Protein AF-A0A438DDT1-F1 (afdb_monomer)

Organism: Vitis vinifera (NCBI:txid29760)

Sequence (442 aa):
MSLLDIARGEVDIISQRLKHLSEEFLEGLKNELRVILEGADGSQHGDEFLILQKLIQKRGDLTANTLTGAHRVQLEILVAINTGMQAFLHPSMSLSQTSLIEVFLFKRCRNIECQSQLPADDCTCKVCANTDGFCNLCMCVSCNKFDFEGNTCRWIGCDLCSHWTHTDCAIRDGQIGMGADVKTGAGTTEILFRCGACNRTSELLGWVKDIFQICAPSWDRQALMKELEFVTKIFRGSLDSRGRRLSWICEDLIEKMKCGMSESVACRIIMFFFQELEIESSRRKFEEIGRMIAPQEACSRISEVLQEAIAKMEKVEEERARMLKKARLDLEVCDRELENKAREMMELKMERKKKKEETEELESIARLKQAEADTWELKAIEARREAERLQSIALPKSHKAKKEHCSGIVISIPMNLPLCWPMKLTSATAAWLPWDYFTWEA

pLDDT: mean 84.46, std 18.76, range [28.3, 98.06]

Mean predicted aligned error: 17.24 Å

Foldseek 3Di:
DALVCLLQDQQQVVQVVVVPDDPVVLLVRLVVVVVLLVCCVDDPSVVVLVVSQVSNVPDPVLALVRLVSHHQSSLLSLLCSNVSDSQSSDPPQDDDSSLSSCSSQQQFAPPSVRRAGFAHPPDPFPQRVVPRNQYQQAAASQPSDGDPDPLALQWDADPPRRGIHGLVSQVVVVQWDWDADPPPPPRQIATWGQDPGPRDTDGVVVVLLVSLVPRLVPDALVRLLVRLVSLLVSLVRPPGPLSVVSNVLSVVLNVVVVVPDGSVVSSVVSNVSVVVVVVVVVVVVVVVVDDDDPPVVVVVVVVVVVVVVVVVVVVVVVVVVVVVVVVVVVVVVVVVVVVVVVVVVVVVVVVVVVVVVVVVVVVVVVVVVVVVVVVVVVVVVVVVVVVVVVCVVVVVVVVVVVVVVVVDDDDDDDDDDDDDDDDDDDDDDDDDDDDDDDDDDD

Solvent-accessible surface area (backbone atoms only — not comparable to full-atom values): 25537 Å² total; per-residue (Å²): 140,52,73,67,51,61,45,69,45,57,48,57,63,47,21,60,56,55,73,76,54,54,70,70,58,55,51,48,54,42,50,54,50,40,54,30,60,71,31,43,92,44,92,77,29,23,64,55,46,52,50,48,32,55,45,44,75,68,46,85,73,77,39,74,75,51,54,69,59,35,33,72,68,57,49,30,51,52,33,21,48,71,71,70,40,61,69,56,62,41,90,85,56,79,76,50,72,67,55,48,48,31,32,61,69,32,39,19,30,74,50,85,88,68,56,41,52,45,42,42,92,75,44,81,47,70,59,43,69,70,36,87,44,42,33,55,87,61,22,17,76,83,74,68,48,63,78,89,72,71,84,51,63,58,46,46,68,31,87,84,76,62,41,32,29,38,37,71,52,34,54,74,70,62,26,53,44,80,40,70,46,83,88,70,77,51,88,52,50,40,54,26,38,44,35,90,80,80,68,48,72,31,67,44,66,64,50,53,49,53,51,46,74,73,32,50,89,76,47,52,62,67,54,46,45,52,39,33,51,40,47,26,62,74,24,69,81,41,89,30,74,63,42,39,51,50,24,50,51,30,53,52,45,45,53,43,35,76,74,68,50,54,55,73,57,49,52,49,54,56,52,48,51,56,52,51,52,52,53,53,56,51,49,54,58,51,61,76,57,73,62,94,67,54,72,71,56,48,51,50,50,52,50,50,54,51,51,51,50,49,55,50,50,50,50,52,51,52,50,49,51,52,49,52,53,49,54,50,52,53,48,57,48,52,54,52,52,52,54,50,52,54,50,53,53,51,51,54,51,52,51,53,51,51,54,48,53,54,47,54,50,51,54,49,52,51,52,52,52,49,54,51,50,55,51,51,52,52,50,52,54,52,51,52,54,50,52,52,51,51,46,66,57,46,54,59,53,51,53,52,52,49,54,65,53,71,74,69,84,89,86,83,88,87,90,84,87,85,88,82,89,81,90,83,90,78,84,89,79,89,85,84,88,81,93,86,88,80,86,87,80,134

InterPro domains:
  IPR001965 Zinc finger, PHD-type [SM00249] (139-199)
  IPR004082 Protein OBERON [PR01544] (17-39)
  IPR004082 Protein OBERON [PR01544] (59-74)
  IPR004082 Protein OBERON [PR01544] (74-89)
  IPR004082 Protein OBERON [PR01544] (100-121)
  IPR004082 Protein OBERON [PR01544] (146-166)
  IPR004082 Protein OBERON [PR01544] (219-238)
  IPR004082 Protein OBERON [PR01544] (360-380)
  IPR004082 Protein OBERON [PTHR21736] (3-409)
  IPR032535 Oberon, coiled-coil region [PF16312] (325-407)
  IPR032881 Oberon-like, PHD finger domain [PF07227] (109-232)
  IPR047578 OBERON1-like, PHD finger [cd15612] (139-198)

Radius of gyration: 42.58 Å; Cα contacts (8 Å, |Δi|>4): 383; chains: 1; bounding box: 102×56×148 Å

Secondary structure (DSSP, 8-state):
--HHHHHHS-HHHHHHHHTTS-HHHHHHHHHHHHHHHHGGGSTTTHHHHHHHHHHHHT-TT--HHHHHTS-HHHHHHHHHHHHT-GGGGSTT----HHHHHHHHTTSB-S-TTT--BSSGGG--SHHHHHSTT--TTTSBTTT----S--SSTTEEEPTTT--EEEHHHHHHTT-EEEEE-TTT-S--EEEEEE-TTT--EEEHHHHHHHHHHHHGGG--HHHHHHHHHHHHHHHTT--SHHHHHHHHHHHHHHHHHHTT--HHHHHHHHHHHHHHHHHHHHHHHHHHT-S---HHHHHHHHHHHHHHHHHHHHHHHHHHHHHHHHHHHHHHHHHHHHHHHHHHHHHHHHHHHHHHHHHHHHHHHHHHHHHHHHHHHHHHHHHHHHHHHHHHHHHHHHHHHHHHHTTS----------------------------------

Structure (mmCIF, N/CA/C/O backbone):
data_AF-A0A438DDT1-F1
#
_entry.id   AF-A0A438DDT1-F1
#
loop_
_atom_site.group_PDB
_atom_site.id
_atom_site.type_symbol
_atom_site.label_atom_id
_atom_site.label_alt_id
_atom_site.label_comp_id
_atom_site.label_asym_id
_atom_site.label_entity_id
_atom_site.label_seq_id
_atom_site.pdbx_PDB_ins_code
_atom_site.Cartn_x
_atom_site.Cartn_y
_atom_site.Cartn_z
_atom_site.occupancy
_atom_site.B_iso_or_equiv
_atom_site.auth_seq_id
_atom_site.auth_comp_id
_atom_site.auth_asym_id
_atom_site.auth_atom_id
_atom_site.pdbx_PDB_model_num
ATOM 1 N N . MET A 1 1 ? -7.609 -12.889 30.215 1.00 91.56 1 MET A N 1
ATOM 2 C CA . MET A 1 1 ? -7.991 -12.401 28.877 1.00 91.56 1 MET A CA 1
ATOM 3 C C . MET A 1 1 ? -6.771 -12.561 27.994 1.00 91.56 1 MET A C 1
ATOM 5 O O . MET A 1 1 ? -5.720 -12.100 28.408 1.00 91.56 1 MET A O 1
ATOM 9 N N . SER A 1 2 ? -6.895 -13.245 26.864 1.00 95.62 2 SER A N 1
ATOM 10 C CA . SER A 1 2 ? -5.812 -13.567 25.922 1.00 95.62 2 SER A CA 1
ATOM 11 C C . SER A 1 2 ? -6.190 -13.183 24.486 1.00 95.62 2 SER A C 1
ATOM 13 O O . SER A 1 2 ? -7.360 -12.912 24.201 1.00 95.62 2 SER A O 1
ATOM 15 N N . LEU A 1 3 ? -5.230 -13.218 23.556 1.00 96.62 3 LEU A N 1
ATOM 16 C CA . LEU A 1 3 ? -5.499 -13.014 22.124 1.00 96.62 3 LEU A CA 1
ATOM 17 C C . LEU A 1 3 ? -6.471 -14.059 21.549 1.00 96.62 3 LEU A C 1
ATOM 19 O O . LEU A 1 3 ? -7.328 -13.726 20.729 1.00 96.62 3 LEU A O 1
ATOM 23 N N . LEU A 1 4 ? -6.403 -15.306 22.029 1.00 96.31 4 LEU A N 1
ATOM 24 C CA . LEU A 1 4 ? -7.343 -16.369 21.658 1.00 96.31 4 LEU A CA 1
ATOM 25 C C . LEU A 1 4 ? -8.771 -16.076 22.134 1.00 96.31 4 LEU A C 1
ATOM 27 O O . LEU A 1 4 ? -9.718 -16.346 21.391 1.00 96.31 4 LEU A O 1
ATOM 31 N N . ASP A 1 5 ? -8.931 -15.510 23.335 1.00 96.44 5 ASP A N 1
ATOM 32 C CA . ASP A 1 5 ? -10.245 -15.085 23.834 1.00 96.44 5 ASP A CA 1
ATOM 33 C C . ASP A 1 5 ? -10.838 -14.001 22.925 1.00 96.44 5 ASP A C 1
ATOM 35 O O . ASP A 1 5 ? -12.013 -14.074 22.571 1.00 96.44 5 ASP A O 1
ATOM 39 N N . ILE A 1 6 ? -10.019 -13.031 22.500 1.00 96.94 6 ILE A N 1
ATOM 40 C CA . ILE A 1 6 ? -10.443 -11.942 21.609 1.00 96.94 6 ILE A CA 1
ATOM 41 C C . ILE A 1 6 ? -10.832 -12.469 20.223 1.00 96.94 6 ILE A C 1
ATOM 43 O O . ILE A 1 6 ? -11.870 -12.077 19.692 1.00 96.94 6 ILE A O 1
ATOM 47 N N . ALA A 1 7 ? -10.034 -13.370 19.645 1.00 96.62 7 ALA A N 1
ATOM 48 C CA . ALA A 1 7 ? -10.301 -13.927 18.320 1.00 96.62 7 ALA A CA 1
ATOM 49 C C . ALA A 1 7 ? -11.577 -14.794 18.290 1.00 96.62 7 ALA A C 1
ATOM 51 O O . ALA A 1 7 ? -12.328 -14.769 17.312 1.00 96.62 7 ALA A O 1
ATOM 52 N N . ARG A 1 8 ? -11.841 -15.562 19.359 1.00 95.81 8 ARG A N 1
ATOM 53 C CA . ARG A 1 8 ? -12.968 -16.513 19.426 1.00 95.81 8 ARG A CA 1
ATOM 54 C C . ARG A 1 8 ? -14.255 -15.928 19.994 1.00 95.81 8 ARG A C 1
ATOM 56 O O . ARG A 1 8 ? -15.326 -16.372 19.598 1.00 95.81 8 ARG A O 1
ATOM 63 N N . GLY A 1 9 ? -14.156 -15.010 20.949 1.00 94.56 9 GLY A N 1
ATOM 64 C CA . GLY A 1 9 ? -15.298 -14.549 21.732 1.00 94.56 9 GLY A CA 1
ATOM 65 C C . GLY A 1 9 ? -16.229 -13.603 20.976 1.00 94.56 9 GLY A C 1
ATOM 66 O O . GLY A 1 9 ? -15.802 -12.848 20.098 1.00 94.56 9 GLY A O 1
ATOM 67 N N . GLU A 1 10 ? -17.504 -13.618 21.358 1.00 95.50 10 GLU A N 1
ATOM 68 C CA . GLU A 1 10 ? -18.517 -12.683 20.861 1.00 95.50 10 GLU A CA 1
ATOM 69 C C . GLU A 1 10 ? -18.126 -11.232 21.173 1.00 95.50 10 GLU A C 1
ATOM 71 O O . GLU A 1 10 ? -17.500 -10.938 22.201 1.00 95.50 10 GLU A O 1
ATOM 76 N N . VAL A 1 11 ? -18.441 -10.324 20.244 1.00 96.88 11 VAL A N 1
ATOM 77 C CA . VAL A 1 11 ? -17.893 -8.961 20.253 1.00 96.88 11 VAL A CA 1
ATOM 78 C C . VAL A 1 11 ? -18.259 -8.218 21.533 1.00 96.88 11 VAL A C 1
ATOM 80 O O . VAL A 1 11 ? -17.391 -7.649 22.185 1.00 96.88 11 VAL A O 1
ATOM 83 N N . ASP A 1 12 ? -19.527 -8.264 21.903 1.00 96.00 12 ASP A N 1
ATOM 84 C CA . ASP A 1 12 ? -20.134 -7.655 23.078 1.00 96.00 12 ASP A CA 1
ATOM 85 C C . ASP A 1 12 ? -19.594 -8.234 24.393 1.00 96.00 12 ASP A C 1
ATOM 87 O O . ASP A 1 12 ? -19.216 -7.466 25.281 1.00 96.00 12 ASP A O 1
ATOM 91 N N . ILE A 1 13 ? -19.455 -9.560 24.508 1.00 96.06 13 ILE A N 1
ATOM 92 C CA . ILE A 1 13 ? -18.901 -10.201 25.715 1.00 96.06 13 ILE A CA 1
ATOM 93 C C . ILE A 1 13 ? -17.448 -9.768 25.938 1.00 96.06 13 ILE A C 1
ATOM 95 O O . ILE A 1 13 ? -17.064 -9.383 27.048 1.00 96.06 13 ILE A O 1
ATOM 99 N N . ILE A 1 14 ? -16.625 -9.823 24.889 1.00 97.62 14 ILE A N 1
ATOM 100 C CA . ILE A 1 14 ? -15.220 -9.413 24.967 1.00 97.62 14 ILE A CA 1
ATOM 101 C C . ILE A 1 14 ? -15.115 -7.906 25.214 1.00 97.62 14 ILE A C 1
ATOM 103 O O . ILE A 1 14 ? -14.354 -7.497 26.089 1.00 97.62 14 ILE A O 1
ATOM 107 N N . SER A 1 15 ? -15.925 -7.092 24.535 1.00 96.81 15 SER A N 1
ATOM 108 C CA . SER A 1 15 ? -15.997 -5.642 24.733 1.00 96.81 15 SER A CA 1
ATOM 109 C C . SER A 1 15 ? -16.276 -5.289 26.197 1.00 96.81 15 SER A C 1
ATOM 111 O O . SER A 1 15 ? -15.551 -4.490 26.788 1.00 96.81 15 SER A O 1
ATOM 113 N N . GLN A 1 16 ? -17.252 -5.950 26.833 1.00 96.56 16 GLN A N 1
ATOM 114 C CA . GLN A 1 16 ? -17.555 -5.740 28.252 1.00 96.56 16 GLN A CA 1
ATOM 115 C C . GLN A 1 16 ? -16.410 -6.156 29.171 1.00 96.56 16 GLN A C 1
ATOM 117 O O . GLN A 1 16 ? -16.088 -5.442 30.117 1.00 96.56 16 GLN A O 1
ATOM 122 N N . ARG A 1 17 ? -15.754 -7.287 28.903 1.00 96.44 17 ARG A N 1
ATOM 123 C CA . ARG A 1 17 ? -14.616 -7.726 29.720 1.00 96.44 17 ARG A CA 1
ATOM 124 C C . ARG A 1 17 ? -13.426 -6.773 29.602 1.00 96.44 17 ARG A C 1
ATOM 126 O O . ARG A 1 17 ? -12.809 -6.473 30.618 1.00 96.44 17 ARG A O 1
ATOM 133 N N . LEU A 1 18 ? -13.128 -6.276 28.400 1.00 96.25 18 LEU A N 1
ATOM 134 C CA . LEU A 1 18 ? -11.999 -5.370 28.157 1.00 96.25 18 LEU A CA 1
ATOM 135 C C . LEU A 1 18 ? -12.169 -4.007 28.840 1.00 96.25 18 LEU A C 1
ATOM 137 O O . LEU A 1 18 ? -11.175 -3.462 29.306 1.00 96.25 18 LEU A O 1
ATOM 141 N N . LYS A 1 19 ? -13.403 -3.495 28.982 1.00 95.00 19 LYS A N 1
ATOM 142 C CA . LYS A 1 19 ? -13.689 -2.227 29.691 1.00 95.00 19 LYS A CA 1
ATOM 143 C C . LYS A 1 19 ? -13.211 -2.195 31.147 1.00 95.00 19 LYS A C 1
ATOM 145 O O . LYS A 1 19 ? -13.021 -1.116 31.691 1.00 95.00 19 LYS A O 1
ATOM 150 N N . HIS A 1 20 ? -13.062 -3.358 31.780 1.00 93.94 20 HIS A N 1
ATOM 151 C CA . HIS A 1 20 ? -12.670 -3.476 33.187 1.00 93.94 20 HIS A CA 1
ATOM 152 C C . HIS A 1 20 ? -11.167 -3.747 33.372 1.00 93.94 20 HIS A C 1
ATOM 154 O O . HIS A 1 20 ? -10.714 -3.904 34.505 1.00 93.94 20 HIS A O 1
ATOM 160 N N . LEU A 1 21 ? -10.398 -3.852 32.283 1.00 95.31 21 LEU A N 1
ATOM 161 C CA . LEU A 1 21 ? -8.955 -4.094 32.329 1.00 95.31 21 LEU A CA 1
ATOM 162 C C . LEU A 1 21 ? -8.184 -2.771 32.289 1.00 95.31 21 LEU A C 1
ATOM 164 O O . LEU A 1 21 ? -8.654 -1.785 31.726 1.00 95.31 21 LEU A O 1
ATOM 168 N N . SER A 1 22 ? -6.986 -2.754 32.876 1.00 96.19 22 SER A N 1
ATOM 169 C CA . SER A 1 22 ? -6.110 -1.580 32.855 1.00 96.19 22 SER A CA 1
ATOM 170 C C . SER A 1 22 ? -5.519 -1.333 31.465 1.00 96.19 22 SER A C 1
ATOM 172 O O . SER A 1 22 ? -5.300 -2.269 30.694 1.00 96.19 22 SER A O 1
ATOM 174 N N . GLU A 1 23 ? -5.187 -0.074 31.164 1.00 93.69 23 GLU A N 1
ATOM 175 C CA . GLU A 1 23 ? -4.511 0.298 29.912 1.00 93.69 23 GLU A CA 1
ATOM 176 C C . GLU A 1 23 ? -3.182 -0.448 29.723 1.00 93.69 23 GLU A C 1
ATOM 178 O O . GLU A 1 23 ? -2.885 -0.898 28.621 1.00 93.69 23 GLU A O 1
ATOM 183 N N . GLU A 1 24 ? -2.427 -0.664 30.805 1.00 96.00 24 GLU A N 1
ATOM 184 C CA . GLU A 1 24 ? -1.183 -1.445 30.792 1.00 96.00 24 GLU A CA 1
ATOM 185 C C . GLU A 1 24 ? -1.413 -2.884 30.312 1.00 96.00 24 GLU A C 1
ATOM 187 O O . GLU A 1 24 ? -0.667 -3.392 29.475 1.00 96.00 24 GLU A O 1
ATOM 192 N N . PHE A 1 25 ? -2.478 -3.536 30.787 1.00 96.44 25 PHE A N 1
ATOM 193 C CA . PHE A 1 25 ? -2.814 -4.891 30.356 1.00 96.44 25 PHE A CA 1
ATOM 194 C C . PHE A 1 25 ? -3.232 -4.925 28.880 1.00 96.44 25 PHE A C 1
ATOM 196 O O . PHE A 1 25 ? -2.860 -5.835 28.138 1.00 96.44 25 PHE A O 1
ATOM 203 N N . LEU A 1 26 ? -3.998 -3.923 28.440 1.00 96.25 26 LEU A N 1
ATOM 204 C CA . LEU A 1 26 ? -4.437 -3.797 27.052 1.00 96.25 26 LEU A CA 1
ATOM 205 C C . LEU A 1 26 ? -3.260 -3.564 26.094 1.00 96.25 26 LEU A C 1
ATOM 207 O O . LEU A 1 26 ? -3.216 -4.181 25.030 1.00 96.25 26 LEU A O 1
ATOM 211 N N . GLU A 1 27 ? -2.296 -2.723 26.469 1.00 95.69 27 GLU A N 1
ATOM 212 C CA . GLU A 1 27 ? -1.061 -2.541 25.698 1.00 95.69 27 GLU A CA 1
ATOM 213 C C . GLU A 1 27 ? -0.196 -3.809 25.732 1.00 95.69 27 GLU A C 1
ATOM 215 O O . GLU A 1 27 ? 0.398 -4.175 24.719 1.00 95.69 27 GLU A O 1
ATOM 220 N N . GLY A 1 28 ? -0.199 -4.549 26.847 1.00 96.38 28 GLY A N 1
ATOM 221 C CA . GLY A 1 28 ? 0.409 -5.877 26.949 1.00 96.38 28 GLY A CA 1
ATOM 222 C C . GLY A 1 28 ? -0.111 -6.851 25.887 1.00 96.38 28 GLY A C 1
ATOM 223 O O . GLY A 1 28 ? 0.689 -7.462 25.182 1.00 96.38 28 GLY A O 1
ATOM 224 N N . LEU A 1 29 ? -1.434 -6.922 25.694 1.00 96.88 29 LEU A N 1
ATOM 225 C CA . LEU A 1 29 ? -2.048 -7.739 24.636 1.00 96.88 29 LEU A CA 1
ATOM 226 C C . LEU A 1 29 ? -1.629 -7.287 23.230 1.00 96.88 29 LEU A C 1
ATOM 228 O O . LEU A 1 29 ? -1.363 -8.115 22.359 1.00 96.88 29 LEU A O 1
ATOM 232 N N . LYS A 1 30 ? -1.564 -5.973 22.983 1.00 97.06 30 LYS A N 1
ATOM 233 C CA . LYS A 1 30 ? -1.088 -5.453 21.692 1.00 97.06 30 LYS A CA 1
ATOM 234 C C . LYS A 1 30 ? 0.366 -5.838 21.442 1.00 97.06 30 LYS A C 1
ATOM 236 O O . LYS A 1 30 ? 0.695 -6.235 20.329 1.00 97.06 30 LYS A O 1
ATOM 241 N N . ASN A 1 31 ? 1.220 -5.739 22.455 1.00 95.44 31 ASN A N 1
ATOM 242 C CA . ASN A 1 31 ? 2.633 -6.091 22.352 1.00 95.44 31 ASN A CA 1
ATOM 243 C C . ASN A 1 31 ? 2.837 -7.594 22.132 1.00 95.44 31 ASN A C 1
ATOM 245 O O . ASN A 1 31 ? 3.643 -7.965 21.284 1.00 95.44 31 ASN A O 1
ATOM 249 N N . GLU A 1 32 ? 2.061 -8.446 22.808 1.00 95.06 32 GLU A N 1
ATOM 250 C CA . GLU A 1 32 ? 2.028 -9.893 22.554 1.00 95.06 32 GLU A CA 1
ATOM 251 C C . GLU A 1 32 ? 1.737 -10.179 21.072 1.00 95.06 32 GLU A C 1
ATOM 253 O O . GLU A 1 32 ? 2.478 -10.907 20.411 1.00 95.06 32 GLU A O 1
ATOM 258 N N . LEU A 1 33 ? 0.722 -9.517 20.504 1.00 96.06 33 LEU A N 1
ATOM 259 C CA . LEU A 1 33 ? 0.388 -9.683 19.092 1.00 96.06 33 LEU A CA 1
ATOM 260 C C . LEU A 1 33 ? 1.462 -9.114 18.153 1.00 96.06 33 LEU A C 1
ATOM 262 O O . LEU A 1 33 ? 1.700 -9.696 17.095 1.00 96.06 33 LEU A O 1
ATOM 266 N N . ARG A 1 34 ? 2.128 -8.005 18.508 1.00 94.81 34 ARG A N 1
ATOM 267 C CA . ARG A 1 34 ? 3.249 -7.478 17.708 1.00 94.81 34 ARG A CA 1
ATOM 268 C C . ARG A 1 34 ? 4.355 -8.521 17.579 1.00 94.81 34 ARG A C 1
ATOM 270 O O . ARG A 1 34 ? 4.754 -8.794 16.453 1.00 94.81 34 ARG A O 1
ATOM 277 N N . VAL A 1 35 ? 4.756 -9.162 18.679 1.00 92.19 35 VAL A N 1
ATOM 278 C CA . VAL A 1 35 ? 5.782 -10.222 18.672 1.00 92.19 35 VAL A CA 1
ATOM 279 C C . VAL A 1 35 ? 5.366 -11.393 17.777 1.00 92.19 35 VAL A C 1
ATOM 281 O O . VAL A 1 35 ? 6.163 -11.860 16.963 1.00 92.19 35 VAL A O 1
ATOM 284 N N . ILE A 1 36 ? 4.103 -11.828 17.863 1.00 92.31 36 ILE A N 1
ATOM 285 C CA . ILE A 1 36 ? 3.570 -12.901 17.008 1.00 92.31 36 ILE A CA 1
ATOM 286 C C . ILE A 1 36 ? 3.645 -12.516 15.520 1.00 92.31 36 ILE A C 1
ATOM 288 O O . ILE A 1 36 ? 4.068 -13.324 14.695 1.00 92.31 36 ILE A O 1
ATOM 292 N N . LEU A 1 37 ? 3.265 -11.281 15.176 1.00 91.19 37 LEU A N 1
ATOM 293 C CA . LEU A 1 37 ? 3.303 -10.770 13.801 1.00 91.19 37 LEU A CA 1
ATOM 294 C C . LEU A 1 37 ? 4.735 -10.582 13.272 1.00 91.19 37 LEU A C 1
ATOM 296 O O . LEU A 1 37 ? 4.976 -10.820 12.095 1.00 91.19 37 LEU A O 1
ATOM 300 N N . GLU A 1 38 ? 5.681 -10.188 14.126 1.00 85.56 38 GLU A N 1
ATOM 301 C CA . GLU A 1 38 ? 7.111 -10.070 13.795 1.00 85.56 38 GLU A CA 1
ATOM 302 C C . GLU A 1 38 ? 7.724 -11.436 13.460 1.00 85.56 38 GLU A C 1
ATOM 304 O O . GLU A 1 38 ? 8.492 -11.575 12.510 1.00 85.56 38 GLU A O 1
ATOM 309 N N . GLY A 1 39 ? 7.359 -12.464 14.231 1.00 70.56 39 GLY A N 1
ATOM 310 C CA . GLY A 1 39 ? 7.833 -13.833 14.053 1.00 70.56 39 GLY A CA 1
ATOM 311 C C . GLY A 1 39 ? 7.080 -14.644 12.993 1.00 70.56 39 GLY A C 1
ATOM 312 O O . GLY A 1 39 ? 7.379 -15.830 12.837 1.00 70.56 39 GLY A O 1
ATOM 313 N N . ALA A 1 40 ? 6.119 -14.046 12.278 1.00 63.31 40 ALA A N 1
ATOM 314 C CA . ALA A 1 40 ? 5.289 -14.739 11.290 1.00 63.31 40 ALA A CA 1
ATOM 315 C C . ALA A 1 40 ? 6.080 -15.235 10.064 1.00 63.31 40 ALA A C 1
ATOM 317 O O . ALA A 1 40 ? 5.687 -16.221 9.441 1.00 63.31 40 ALA A O 1
ATOM 318 N N . ASP A 1 41 ? 7.222 -14.608 9.767 1.00 57.88 41 ASP A N 1
ATOM 319 C CA . ASP A 1 41 ? 8.151 -15.030 8.711 1.00 57.88 41 ASP A CA 1
ATOM 320 C C . ASP A 1 41 ? 9.131 -16.143 9.179 1.00 57.88 41 ASP A C 1
ATOM 322 O O . ASP A 1 41 ? 9.985 -16.590 8.410 1.00 57.88 41 ASP A O 1
ATOM 326 N N . GLY A 1 42 ? 9.015 -16.611 10.435 1.00 60.81 42 GLY A N 1
ATOM 327 C CA . GLY A 1 42 ? 9.820 -17.675 11.055 1.00 60.81 42 GLY A CA 1
ATOM 328 C C . GLY A 1 42 ? 8.995 -18.869 11.573 1.00 60.81 42 GLY A C 1
ATOM 329 O O . GLY A 1 42 ? 7.772 -18.900 11.488 1.00 60.81 42 GLY A O 1
ATOM 330 N N . SER A 1 43 ? 9.663 -19.892 12.126 1.00 59.75 43 SER A N 1
ATOM 331 C CA . SER A 1 43 ? 9.052 -21.218 12.355 1.00 59.75 43 SER A CA 1
ATOM 332 C C . SER A 1 43 ? 8.330 -21.438 13.694 1.00 59.75 43 SER A C 1
ATOM 334 O O . SER A 1 43 ? 7.751 -22.503 13.861 1.00 59.75 43 SER A O 1
ATOM 336 N N . GLN A 1 44 ? 8.382 -20.517 14.668 1.00 64.31 44 GLN A N 1
ATOM 337 C CA . GLN A 1 44 ? 7.730 -20.725 15.982 1.00 64.31 44 GLN A CA 1
ATOM 338 C C . GLN A 1 44 ? 6.440 -19.913 16.176 1.00 64.31 44 GLN A C 1
ATOM 340 O O . GLN A 1 44 ? 5.479 -20.448 16.718 1.00 64.31 44 GLN A O 1
ATOM 345 N N . HIS A 1 45 ? 6.377 -18.663 15.702 1.00 70.62 45 HIS A N 1
ATOM 346 C CA . HIS A 1 45 ? 5.200 -17.794 15.880 1.00 70.62 45 HIS A CA 1
ATOM 347 C C . HIS A 1 45 ? 4.270 -17.735 14.657 1.00 70.62 45 HIS A C 1
ATOM 349 O O . HIS A 1 45 ? 3.108 -17.348 14.790 1.00 70.62 45 H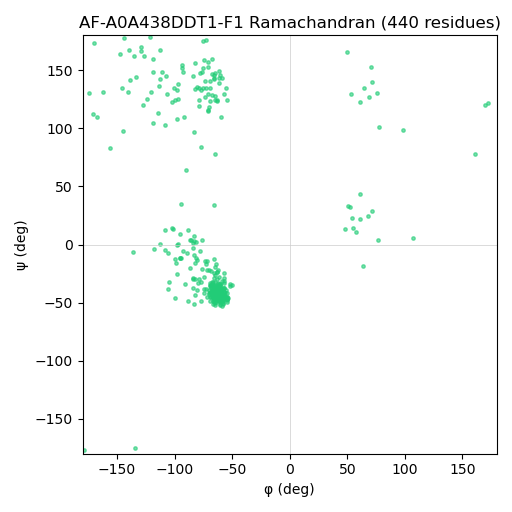IS A O 1
ATOM 355 N N . GLY A 1 46 ? 4.730 -18.178 13.478 1.00 77.88 46 GLY A N 1
ATOM 356 C CA . GLY A 1 46 ? 3.894 -18.262 12.277 1.00 77.88 46 GLY A CA 1
ATOM 357 C C . GLY A 1 46 ? 2.652 -19.134 12.479 1.00 77.88 46 GLY A C 1
ATOM 358 O O . GLY A 1 46 ? 1.542 -18.705 12.169 1.00 77.88 46 GLY A O 1
ATOM 359 N N . ASP A 1 47 ? 2.799 -20.316 13.083 1.00 84.31 47 ASP A N 1
ATOM 360 C CA . ASP A 1 47 ? 1.669 -21.221 13.335 1.00 84.31 47 ASP A CA 1
ATOM 361 C C . ASP A 1 47 ? 0.603 -20.590 14.243 1.00 84.31 47 ASP A C 1
ATOM 363 O O . ASP A 1 47 ? -0.597 -20.736 13.993 1.00 84.31 47 ASP A O 1
ATOM 367 N N . GLU A 1 48 ? 1.026 -19.840 15.262 1.00 89.62 48 GLU A N 1
ATOM 368 C CA . GLU A 1 48 ? 0.129 -19.131 16.175 1.00 89.62 48 GLU A CA 1
ATOM 369 C C . GLU A 1 48 ? -0.653 -18.025 15.457 1.00 89.62 48 GLU A C 1
ATOM 371 O O . GLU A 1 48 ? -1.883 -17.957 15.574 1.00 89.62 48 GLU A O 1
ATOM 376 N N . PHE A 1 49 ? 0.026 -17.219 14.636 1.00 93.12 49 PHE A N 1
ATOM 377 C CA . PHE A 1 49 ? -0.629 -16.214 13.801 1.00 93.12 49 PHE A CA 1
ATOM 378 C C . PHE A 1 49 ? -1.671 -16.844 12.865 1.00 93.12 49 PHE A C 1
ATOM 380 O O . PHE A 1 49 ? -2.820 -16.394 12.815 1.00 93.12 49 PHE A O 1
ATOM 387 N N . LEU A 1 50 ? -1.311 -17.932 12.173 1.00 91.81 50 LEU A N 1
ATOM 388 C CA . LEU A 1 50 ? -2.233 -18.647 11.289 1.00 91.81 50 LEU A CA 1
ATOM 389 C C . LEU A 1 50 ? -3.454 -19.191 12.044 1.00 91.81 50 LEU A C 1
ATOM 391 O O . LEU A 1 50 ? -4.557 -19.208 11.489 1.00 91.81 50 LEU A O 1
ATOM 395 N N . ILE A 1 51 ? -3.293 -19.647 13.290 1.00 93.81 51 ILE A N 1
ATOM 396 C CA . ILE A 1 51 ? -4.416 -20.083 14.130 1.00 93.81 51 ILE A CA 1
ATOM 397 C C . ILE A 1 51 ? -5.350 -18.906 14.417 1.00 93.81 51 ILE A C 1
ATOM 399 O O . ILE A 1 51 ? -6.557 -19.035 14.200 1.00 93.81 51 ILE A O 1
ATOM 403 N N . LEU A 1 52 ? -4.818 -17.765 14.862 1.00 96.19 52 LEU A N 1
ATOM 404 C CA . LEU A 1 52 ? -5.613 -16.567 15.150 1.00 96.19 52 LEU A CA 1
ATOM 405 C C . LEU A 1 52 ? -6.375 -16.087 13.909 1.00 96.19 52 LEU A C 1
ATOM 407 O O . LEU A 1 52 ? -7.588 -15.871 13.973 1.00 96.19 52 LEU A O 1
ATOM 411 N N . GLN A 1 53 ? -5.699 -16.001 12.763 1.00 95.00 53 GLN A N 1
ATOM 412 C CA . GLN A 1 53 ? -6.309 -15.548 11.516 1.00 95.00 53 GLN A CA 1
ATOM 413 C C . GLN A 1 53 ? -7.427 -16.494 11.051 1.00 95.00 53 GLN A C 1
ATOM 415 O O . GLN A 1 53 ? -8.522 -16.040 10.717 1.00 95.00 53 GLN A O 1
ATOM 420 N N . LYS A 1 54 ? -7.214 -17.817 11.124 1.00 95.69 54 LYS A N 1
ATOM 421 C CA . LYS A 1 54 ? -8.244 -18.822 10.797 1.00 95.69 54 LYS A CA 1
ATOM 422 C C . LYS A 1 54 ? -9.464 -18.749 11.713 1.00 95.69 54 LYS A C 1
ATOM 424 O O . LYS A 1 54 ? -10.564 -19.073 11.270 1.00 95.69 54 LYS A O 1
ATOM 429 N N . LEU A 1 55 ? -9.288 -18.393 12.986 1.00 96.50 55 LEU A N 1
ATOM 430 C CA . LEU A 1 55 ? -10.408 -18.237 13.918 1.00 96.50 55 LEU A CA 1
ATOM 431 C C . LEU A 1 55 ? -11.276 -17.044 13.523 1.00 96.50 55 LEU A C 1
ATOM 433 O O . LEU A 1 55 ? -12.491 -17.193 13.444 1.00 96.50 55 LEU A O 1
ATOM 437 N N . ILE A 1 56 ? -10.654 -15.907 13.204 1.00 96.25 56 ILE A N 1
ATOM 438 C CA . ILE A 1 56 ? -11.365 -14.704 12.762 1.00 96.25 56 ILE A CA 1
ATOM 439 C C . ILE A 1 56 ? -12.066 -14.936 11.419 1.00 96.25 56 ILE A C 1
ATOM 441 O O . ILE A 1 56 ? -13.238 -14.613 11.285 1.00 96.25 56 ILE A O 1
ATOM 445 N N . GLN A 1 57 ? -11.405 -15.560 10.442 1.00 93.31 57 GLN A N 1
ATOM 446 C CA . GLN A 1 57 ? -11.992 -15.806 9.114 1.00 93.31 57 GLN A CA 1
ATOM 447 C C . GLN A 1 57 ? -13.229 -16.721 9.140 1.00 93.31 57 GLN A C 1
ATOM 449 O O . GLN A 1 57 ? -14.058 -16.668 8.237 1.00 93.31 57 GLN A O 1
ATOM 454 N N . LYS A 1 58 ? -13.374 -17.567 10.168 1.00 94.94 58 LYS A N 1
ATOM 455 C CA . LYS A 1 58 ? -14.544 -18.447 10.342 1.00 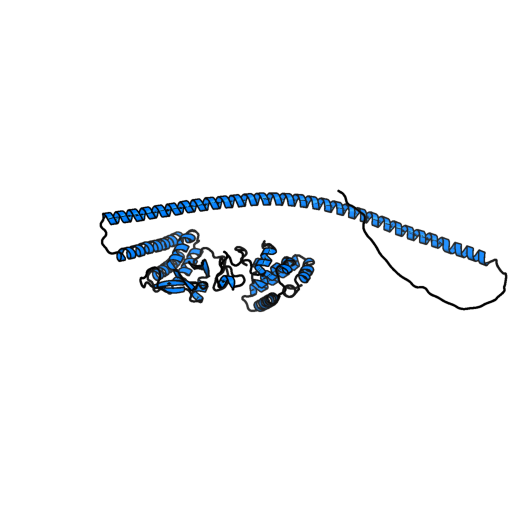94.94 58 LYS A CA 1
ATOM 456 C C . LYS A 1 58 ? -15.735 -17.755 11.009 1.00 94.94 58 LYS A C 1
ATOM 458 O O . LYS A 1 58 ? -16.812 -18.346 11.082 1.00 94.94 58 LYS A O 1
ATOM 463 N N . ARG A 1 59 ? -15.553 -16.539 11.524 1.00 95.06 59 ARG A N 1
ATOM 464 C CA . ARG A 1 59 ? -16.575 -15.791 12.259 1.00 95.06 59 ARG A CA 1
ATOM 465 C C . ARG A 1 59 ? -17.510 -15.051 11.300 1.00 95.06 59 ARG A C 1
ATOM 467 O O . ARG A 1 59 ? -17.221 -13.938 10.872 1.00 95.06 59 ARG A O 1
ATOM 474 N N . GLY A 1 60 ? -18.664 -15.643 10.997 1.00 92.94 60 GLY A N 1
ATOM 475 C CA . GLY A 1 60 ? -19.713 -14.977 10.206 1.00 92.94 60 GLY A CA 1
ATOM 476 C C . GLY A 1 60 ? -20.459 -13.863 10.954 1.00 92.94 60 GLY A C 1
ATOM 477 O O . GLY A 1 60 ? -21.155 -13.063 10.338 1.00 92.94 60 GLY A O 1
ATOM 478 N N . ASP A 1 61 ? -20.318 -13.793 12.278 1.00 94.75 61 ASP A N 1
ATOM 479 C CA . ASP A 1 61 ? -20.952 -12.788 13.134 1.00 94.75 61 ASP A CA 1
ATOM 480 C C . ASP A 1 61 ? -20.197 -11.445 13.164 1.00 94.75 61 ASP A C 1
ATOM 482 O O . ASP A 1 61 ? -20.744 -10.447 13.636 1.00 94.75 61 ASP A O 1
ATOM 486 N N . LEU A 1 62 ? -18.965 -11.381 12.641 1.00 96.88 62 LEU A N 1
ATOM 487 C CA . LEU A 1 62 ? -18.174 -10.150 12.531 1.00 96.88 62 LEU A CA 1
ATOM 488 C C . LEU A 1 62 ? -18.665 -9.291 11.355 1.00 96.88 62 LEU A C 1
ATOM 490 O O . LEU A 1 62 ? -18.128 -9.323 10.252 1.00 96.88 62 LEU A O 1
ATOM 494 N N . THR A 1 63 ? -19.705 -8.502 11.610 1.00 96.62 63 THR A N 1
ATOM 495 C CA . THR A 1 63 ? -20.346 -7.589 10.657 1.00 96.62 63 THR A CA 1
ATOM 496 C C . THR A 1 63 ? -20.113 -6.135 11.068 1.00 96.62 63 THR A C 1
ATOM 498 O O . THR A 1 63 ? -19.723 -5.852 12.200 1.00 96.62 63 THR A O 1
ATOM 501 N N . ALA A 1 64 ? -20.406 -5.178 10.182 1.00 96.69 64 ALA A N 1
ATOM 502 C CA . ALA A 1 64 ? -20.300 -3.752 10.516 1.00 96.69 64 ALA A CA 1
ATOM 503 C C . ALA A 1 64 ? -21.124 -3.376 11.766 1.00 96.69 64 ALA A C 1
ATOM 505 O O . ALA A 1 64 ? -20.665 -2.618 12.622 1.00 96.69 64 ALA A O 1
ATOM 506 N N . ASN A 1 65 ? -22.318 -3.959 11.901 1.00 96.06 65 ASN A N 1
ATOM 507 C CA . ASN A 1 65 ? -23.215 -3.684 13.020 1.00 96.06 65 ASN A CA 1
ATOM 508 C C . ASN A 1 65 ? -22.656 -4.226 14.339 1.00 96.06 65 ASN A C 1
ATOM 510 O O . ASN A 1 65 ? -22.650 -3.511 15.338 1.00 96.06 65 ASN A O 1
ATOM 514 N N . THR A 1 66 ? -22.149 -5.462 14.349 1.00 96.69 66 THR A N 1
ATOM 515 C CA . THR A 1 66 ? -21.606 -6.069 15.574 1.00 96.69 66 THR A CA 1
ATOM 516 C C . THR A 1 66 ? -20.292 -5.408 15.990 1.00 96.69 66 THR A C 1
ATOM 518 O O . THR A 1 66 ? -20.099 -5.119 17.170 1.00 96.69 66 THR A O 1
ATOM 521 N N . LEU A 1 67 ? -19.421 -5.070 15.034 1.00 97.38 67 LEU A N 1
ATOM 522 C CA . LEU A 1 67 ? -18.131 -4.424 15.300 1.00 97.38 67 LEU A CA 1
ATOM 523 C C . LEU A 1 67 ? -18.248 -2.979 15.809 1.00 97.38 67 LEU A C 1
ATOM 525 O O . LEU A 1 67 ? -17.346 -2.506 16.500 1.00 97.38 67 LEU A O 1
ATOM 529 N N . THR A 1 68 ? -19.359 -2.287 15.541 1.00 96.44 68 THR A N 1
ATOM 530 C CA . THR A 1 68 ? -19.633 -0.961 16.131 1.00 96.44 68 THR A CA 1
ATOM 531 C C . THR A 1 68 ? -19.657 -1.016 17.667 1.00 96.44 68 THR A C 1
ATOM 533 O O . THR A 1 68 ? -19.241 -0.067 18.326 1.00 96.44 68 THR A O 1
ATOM 536 N N . GLY A 1 69 ? -20.075 -2.144 18.257 1.00 95.12 69 GLY A N 1
ATOM 537 C CA . GLY A 1 69 ? -20.071 -2.362 19.710 1.00 95.12 69 GLY A CA 1
ATOM 538 C C . GLY A 1 69 ? -18.733 -2.842 20.294 1.00 95.12 69 GLY A C 1
ATOM 539 O O . GLY A 1 69 ? -18.624 -3.024 21.513 1.00 95.12 69 GLY A O 1
ATOM 540 N N . ALA A 1 70 ? -17.720 -3.075 19.453 1.00 97.12 70 ALA A N 1
ATOM 541 C CA . ALA A 1 70 ? -16.418 -3.568 19.888 1.00 97.12 70 ALA A CA 1
ATOM 542 C C . ALA A 1 70 ? -15.673 -2.527 20.730 1.00 97.12 70 ALA A C 1
ATOM 544 O O . ALA A 1 70 ? -15.735 -1.323 20.476 1.00 97.12 70 ALA A O 1
ATOM 545 N N . HIS A 1 71 ? -14.898 -3.002 21.702 1.00 96.81 71 HIS A N 1
ATOM 546 C CA . HIS A 1 71 ? -13.930 -2.147 22.379 1.00 96.81 71 HIS A CA 1
ATOM 547 C C . HIS A 1 71 ? -12.833 -1.711 21.389 1.00 96.81 71 HIS A C 1
ATOM 549 O O . HIS A 1 71 ? -12.423 -2.496 20.533 1.00 96.81 71 HIS A O 1
ATOM 555 N N . ARG A 1 72 ? -12.292 -0.490 21.517 1.00 95.38 72 ARG A N 1
ATOM 556 C CA . ARG A 1 72 ? -11.296 0.054 20.568 1.00 95.38 72 ARG A CA 1
ATOM 557 C C . ARG A 1 72 ? -10.088 -0.874 20.381 1.00 95.38 72 ARG A C 1
ATOM 559 O O . ARG A 1 72 ? -9.726 -1.169 19.248 1.00 95.38 72 ARG A O 1
ATOM 566 N N . VAL A 1 73 ? -9.534 -1.387 21.483 1.00 96.00 73 VAL A N 1
ATOM 567 C CA . VAL A 1 73 ? -8.394 -2.329 21.473 1.00 96.00 73 VAL A CA 1
ATOM 568 C C . VAL A 1 73 ? -8.755 -3.685 20.873 1.00 96.00 73 VAL A C 1
ATOM 570 O O . VAL A 1 73 ? -7.949 -4.289 20.172 1.00 96.00 73 VAL A O 1
ATOM 573 N N . GLN A 1 74 ? -9.986 -4.151 21.093 1.00 97.38 74 GLN A N 1
ATOM 574 C CA . GLN A 1 74 ? -10.471 -5.382 20.473 1.00 97.38 74 GLN A CA 1
ATOM 575 C C . GLN A 1 74 ? -10.457 -5.247 18.954 1.00 97.38 74 GLN A C 1
ATOM 577 O O . GLN A 1 74 ? -9.961 -6.127 18.261 1.00 97.38 74 GLN A O 1
ATOM 582 N N . LEU A 1 75 ? -10.976 -4.127 18.448 1.00 97.38 75 LEU A N 1
ATOM 583 C CA . LEU A 1 75 ? -11.054 -3.866 17.021 1.00 97.38 75 LEU A CA 1
ATOM 584 C C . LEU A 1 75 ? -9.662 -3.727 16.389 1.00 97.38 75 LEU A C 1
ATOM 586 O O . LEU A 1 75 ? -9.433 -4.296 15.329 1.00 97.38 75 LEU A O 1
ATOM 590 N N . GLU A 1 76 ? -8.719 -3.044 17.046 1.00 97.44 76 GLU A N 1
ATOM 591 C CA . GLU A 1 76 ? -7.317 -2.976 16.596 1.00 97.44 76 GLU A CA 1
ATOM 592 C C . GLU A 1 76 ? -6.685 -4.356 16.463 1.00 97.44 76 GLU A C 1
ATOM 594 O O . GLU A 1 76 ? -6.073 -4.656 15.441 1.00 97.44 76 GLU A O 1
ATOM 599 N N . ILE A 1 77 ? -6.864 -5.204 17.478 1.00 97.94 77 ILE A N 1
ATOM 600 C CA . ILE A 1 77 ? -6.351 -6.575 17.493 1.00 97.94 77 ILE A CA 1
ATOM 601 C C . ILE A 1 77 ? -6.989 -7.396 16.369 1.00 97.94 77 ILE A C 1
ATOM 603 O O . ILE A 1 77 ? -6.277 -8.058 15.617 1.00 97.94 77 ILE A O 1
ATOM 607 N N . LEU A 1 78 ? -8.313 -7.320 16.197 1.00 98.06 78 LEU A N 1
ATOM 608 C CA . LEU A 1 78 ? -9.017 -8.027 15.123 1.00 98.06 78 LEU A CA 1
ATOM 609 C C . LEU A 1 78 ? -8.539 -7.576 13.733 1.00 98.06 78 LEU A C 1
ATOM 611 O O . LEU A 1 78 ? -8.290 -8.419 12.873 1.00 98.06 78 LEU A O 1
ATOM 615 N N . VAL A 1 79 ? -8.367 -6.268 13.514 1.00 97.38 79 VAL A N 1
ATOM 616 C CA . VAL A 1 79 ? -7.851 -5.712 12.251 1.00 97.38 79 VAL A CA 1
ATOM 617 C C . VAL A 1 79 ? -6.403 -6.139 12.017 1.00 97.38 79 VAL A C 1
ATOM 619 O O . VAL A 1 79 ? -6.070 -6.573 10.913 1.00 97.38 79 VAL A O 1
ATOM 622 N N . ALA A 1 80 ? -5.546 -6.065 13.035 1.00 97.25 80 ALA A N 1
ATOM 623 C CA . ALA A 1 80 ? -4.145 -6.464 12.941 1.00 97.25 80 ALA A CA 1
ATOM 624 C C . ALA A 1 80 ? -3.997 -7.956 12.614 1.00 97.25 80 ALA A C 1
ATOM 626 O O . ALA A 1 80 ? -3.221 -8.303 11.728 1.00 97.25 80 ALA A O 1
ATOM 627 N N . ILE A 1 81 ? -4.788 -8.830 13.250 1.00 96.81 81 ILE A N 1
ATOM 628 C CA . ILE A 1 81 ? -4.803 -10.266 12.936 1.00 96.81 81 ILE A CA 1
ATOM 629 C C . ILE A 1 81 ? -5.333 -10.502 11.515 1.00 96.81 81 ILE A C 1
ATOM 631 O O . ILE A 1 81 ? -4.727 -11.253 10.755 1.00 96.81 81 ILE A O 1
ATOM 635 N N . ASN A 1 82 ? -6.447 -9.866 11.132 1.00 95.38 82 ASN A N 1
ATOM 636 C CA . ASN A 1 82 ? -7.053 -10.084 9.816 1.00 95.38 82 ASN A CA 1
ATOM 637 C C . ASN A 1 82 ? -6.112 -9.652 8.679 1.00 95.38 82 ASN A C 1
ATOM 639 O O . ASN A 1 82 ? -5.935 -10.372 7.698 1.00 95.38 82 ASN A O 1
ATOM 643 N N . THR A 1 83 ? -5.465 -8.495 8.836 1.00 93.44 83 THR A N 1
ATOM 644 C CA . THR A 1 83 ? -4.584 -7.906 7.816 1.00 93.44 83 THR A CA 1
ATOM 645 C C . THR A 1 83 ? -3.137 -8.394 7.874 1.00 93.44 83 THR A C 1
ATOM 647 O O . THR A 1 83 ? -2.430 -8.250 6.874 1.00 93.44 83 THR A O 1
ATOM 650 N N . GLY A 1 84 ? -2.701 -8.934 9.015 1.00 93.25 84 GLY A N 1
ATOM 651 C CA . GLY A 1 84 ? -1.311 -9.298 9.292 1.00 93.25 84 GLY A CA 1
ATOM 652 C C . GLY A 1 84 ? -0.382 -8.096 9.485 1.00 93.25 84 GLY A C 1
ATOM 653 O O . GLY A 1 84 ? 0.791 -8.186 9.137 1.00 93.25 84 GLY A O 1
ATOM 654 N N . MET A 1 85 ? -0.885 -6.949 9.961 1.00 92.69 85 MET A N 1
ATOM 655 C CA . MET A 1 85 ? -0.103 -5.706 10.030 1.00 92.69 85 MET A CA 1
ATOM 656 C C . MET A 1 85 ? -0.037 -5.120 11.437 1.00 92.69 85 MET A C 1
ATOM 658 O O . MET A 1 85 ? -1.053 -4.798 12.050 1.00 92.69 85 MET A O 1
ATOM 662 N N . GLN A 1 86 ? 1.189 -4.891 11.910 1.00 93.19 86 GLN A N 1
ATOM 663 C CA . GLN A 1 86 ? 1.456 -4.307 13.226 1.00 93.19 86 GLN A CA 1
ATOM 664 C C . GLN A 1 86 ? 1.086 -2.824 13.329 1.00 93.19 86 GLN A C 1
ATOM 666 O O . GLN A 1 86 ? 0.865 -2.326 14.431 1.00 93.19 86 GLN A O 1
ATOM 671 N N . ALA A 1 87 ? 1.003 -2.111 12.202 1.00 92.56 87 ALA A N 1
ATOM 672 C CA . ALA A 1 87 ? 0.750 -0.671 12.182 1.00 92.56 87 ALA A CA 1
ATOM 673 C C . ALA A 1 87 ? -0.563 -0.283 12.897 1.00 92.56 87 ALA A C 1
ATOM 675 O O . ALA A 1 87 ? -0.648 0.783 13.499 1.00 92.56 87 ALA A O 1
ATOM 676 N N . PHE A 1 88 ? -1.558 -1.179 12.920 1.00 96.00 88 PHE A N 1
ATOM 677 C CA . PHE A 1 88 ? -2.820 -0.978 13.645 1.00 96.00 88 PHE A CA 1
ATOM 678 C C . PHE A 1 88 ? -2.708 -1.098 15.166 1.00 96.00 88 PHE A C 1
ATOM 680 O O . PHE A 1 88 ? -3.633 -0.722 15.880 1.00 96.00 88 PHE A O 1
ATOM 687 N N . LEU A 1 89 ? -1.600 -1.635 15.669 1.00 95.69 89 LEU A N 1
ATOM 688 C CA . LEU A 1 89 ? -1.344 -1.785 17.096 1.00 95.69 89 LEU A CA 1
ATOM 689 C C . LEU A 1 89 ? -0.530 -0.618 17.649 1.00 95.69 89 LEU A C 1
ATOM 691 O O . LEU A 1 89 ? -0.398 -0.527 18.866 1.00 95.69 89 LEU A O 1
ATOM 695 N N . HIS A 1 90 ? 0.037 0.238 16.792 1.00 91.25 90 HIS A N 1
ATOM 696 C CA . HIS A 1 90 ? 0.930 1.317 17.203 1.00 91.25 90 HIS A CA 1
ATOM 697 C C . HIS A 1 90 ? 0.177 2.418 17.980 1.00 91.25 90 HIS A C 1
ATOM 699 O O . HIS A 1 90 ? -0.927 2.786 17.574 1.00 91.25 90 HIS A O 1
ATOM 705 N N . PRO A 1 91 ? 0.754 3.014 19.044 1.00 85.56 91 PRO A N 1
ATOM 706 C CA . PRO A 1 91 ? 0.044 4.002 19.865 1.00 85.56 91 PRO A CA 1
ATOM 707 C C . PRO A 1 91 ? -0.315 5.289 19.112 1.00 85.56 91 PRO A C 1
ATOM 709 O O . PRO A 1 91 ? -1.278 5.961 19.463 1.00 85.56 91 PRO A O 1
ATOM 712 N N . SER A 1 92 ? 0.440 5.635 18.063 1.00 85.88 92 SER A N 1
ATOM 713 C CA . SER A 1 92 ? 0.158 6.808 17.220 1.00 85.88 92 SER A CA 1
ATOM 714 C C . SER A 1 92 ? -0.919 6.565 16.156 1.00 85.88 92 SER A C 1
ATOM 716 O O . SER A 1 92 ? -1.162 7.447 15.333 1.00 85.88 92 SER A O 1
ATOM 718 N N . MET A 1 93 ? -1.529 5.378 16.111 1.00 88.75 93 MET A N 1
ATOM 719 C CA . MET A 1 93 ? -2.541 5.061 15.111 1.00 88.75 93 MET A CA 1
ATOM 720 C C . MET A 1 93 ? -3.827 5.853 15.379 1.00 88.75 93 MET A C 1
ATOM 722 O O . MET A 1 93 ? -4.481 5.697 16.410 1.00 88.75 93 MET A O 1
ATOM 726 N N . SER A 1 94 ? -4.200 6.701 14.423 1.00 86.00 94 SER A N 1
ATOM 727 C CA . SER A 1 94 ? -5.261 7.705 14.566 1.00 86.00 94 SER A CA 1
ATOM 728 C C . SER A 1 94 ? -6.537 7.395 13.775 1.00 86.00 94 SER A C 1
ATOM 730 O O . SER A 1 94 ? -7.411 8.254 13.656 1.00 86.00 94 SER A O 1
ATOM 732 N N . LEU A 1 95 ? -6.690 6.175 13.244 1.00 92.75 95 LEU A N 1
ATOM 733 C CA . LEU A 1 95 ? -7.889 5.801 12.491 1.00 92.75 95 LEU A CA 1
ATOM 734 C C . LEU A 1 95 ? -9.136 5.788 13.385 1.00 92.75 95 LEU A C 1
ATOM 736 O O . LEU A 1 95 ? -9.108 5.366 14.550 1.00 92.75 95 LEU A O 1
ATOM 740 N N . SER A 1 96 ? -10.253 6.223 12.801 1.00 94.50 96 SER A N 1
ATOM 741 C CA . SER A 1 96 ? -11.565 6.163 13.443 1.00 94.50 96 SER A CA 1
ATOM 742 C C . SER A 1 96 ? -12.040 4.713 13.607 1.00 94.50 96 SER A C 1
ATOM 744 O O . SER A 1 96 ? -11.599 3.812 12.888 1.00 94.50 96 SER A O 1
ATOM 746 N N . GLN A 1 97 ? -12.986 4.483 14.522 1.00 94.81 97 GLN A N 1
ATOM 747 C CA . GLN A 1 97 ? -13.608 3.166 14.686 1.00 94.81 97 GLN A CA 1
ATOM 748 C C . GLN A 1 97 ? -14.272 2.696 13.381 1.00 94.81 97 GLN A C 1
ATOM 750 O O . GLN A 1 97 ? -14.071 1.556 12.974 1.00 94.81 97 GLN A O 1
ATOM 755 N N . THR A 1 98 ? -14.969 3.590 12.673 1.00 96.56 98 THR A N 1
ATOM 756 C CA . THR A 1 98 ? -15.570 3.309 11.360 1.00 96.56 98 THR A CA 1
ATOM 757 C C . THR A 1 98 ? -14.524 2.891 10.331 1.00 96.56 98 THR A C 1
ATOM 759 O O . THR A 1 98 ? -14.697 1.878 9.661 1.00 96.56 98 THR A O 1
ATOM 762 N N . SER A 1 99 ? -13.401 3.611 10.245 1.00 96.88 99 SER A N 1
ATOM 763 C CA . SER A 1 99 ? -12.311 3.281 9.320 1.00 96.88 99 SER A CA 1
ATOM 764 C C . SER A 1 99 ? -11.725 1.896 9.605 1.00 96.88 99 SER A C 1
ATOM 766 O O . SER A 1 99 ? -11.476 1.138 8.674 1.00 96.88 99 SER A O 1
ATOM 768 N N . LEU A 1 100 ? -11.546 1.532 10.879 1.00 97.38 100 LEU A N 1
ATOM 769 C CA . LEU A 1 100 ? -11.068 0.202 11.270 1.00 97.38 100 LEU A CA 1
ATOM 770 C C . LEU A 1 100 ? -12.063 -0.905 10.897 1.00 97.38 100 LEU A C 1
ATOM 772 O O . LEU A 1 100 ? -11.647 -1.953 10.408 1.00 97.38 100 LEU A O 1
ATOM 776 N N . ILE A 1 101 ? -13.367 -0.667 11.075 1.00 98.06 101 ILE A N 1
ATOM 777 C CA . ILE A 1 101 ? -14.422 -1.595 10.638 1.00 98.06 101 ILE A CA 1
ATOM 778 C C . ILE A 1 101 ? -14.380 -1.771 9.116 1.00 98.06 101 ILE A C 1
ATOM 780 O O . ILE A 1 101 ? -14.438 -2.893 8.622 1.00 98.06 101 ILE A O 1
ATOM 784 N N . GLU A 1 102 ? -14.249 -0.683 8.359 1.00 97.75 102 GLU A N 1
ATOM 785 C CA . GLU A 1 102 ? -14.170 -0.741 6.898 1.00 97.75 102 GLU A CA 1
ATOM 786 C C . GLU A 1 102 ? -12.914 -1.469 6.409 1.00 97.75 102 GLU A C 1
ATOM 788 O O . GLU A 1 102 ? -13.005 -2.245 5.460 1.00 97.75 102 GLU A O 1
ATOM 793 N N . VAL A 1 103 ? -11.765 -1.277 7.066 1.00 97.75 103 VAL A N 1
ATOM 794 C CA . VAL A 1 103 ? -10.540 -2.039 6.775 1.00 97.75 103 VAL A CA 1
ATOM 795 C C . VAL A 1 103 ? -10.739 -3.520 7.095 1.00 97.75 103 VAL A C 1
ATOM 797 O O . VAL A 1 103 ? -10.386 -4.367 6.277 1.00 97.75 103 VAL A O 1
ATOM 800 N N . PHE A 1 104 ? -11.335 -3.850 8.247 1.00 97.50 104 PHE A N 1
ATOM 801 C CA . PHE A 1 104 ? -11.632 -5.236 8.622 1.00 97.50 104 PHE A CA 1
ATOM 802 C C . PHE A 1 104 ? -12.513 -5.933 7.577 1.00 97.50 104 PHE A C 1
ATOM 804 O O . PHE A 1 104 ? -12.274 -7.087 7.236 1.00 97.50 104 PHE A O 1
ATOM 811 N N . LEU A 1 105 ? -13.510 -5.215 7.056 1.00 96.56 105 LEU A N 1
ATOM 812 C CA . LEU A 1 105 ? -14.466 -5.701 6.061 1.00 96.56 105 LEU A CA 1
ATOM 813 C C . LEU A 1 105 ? -13.998 -5.510 4.613 1.00 96.56 105 LEU A C 1
ATOM 815 O O . LEU A 1 105 ? -14.816 -5.630 3.704 1.00 96.56 105 LEU A O 1
ATOM 819 N N . PHE A 1 106 ? -12.721 -5.182 4.391 1.00 95.88 106 PHE A N 1
ATOM 820 C CA . PHE A 1 106 ? -12.126 -5.030 3.060 1.00 95.88 106 PHE A CA 1
ATOM 821 C C . PHE A 1 106 ? -12.753 -3.938 2.173 1.00 95.88 106 PHE A C 1
ATOM 823 O O . PHE A 1 106 ? -12.593 -3.950 0.956 1.00 95.88 106 PHE A O 1
ATOM 830 N N . LYS A 1 107 ? -13.429 -2.957 2.780 1.00 96.06 107 LYS A N 1
ATOM 831 C CA . LYS A 1 107 ? -14.047 -1.800 2.104 1.00 96.06 107 LYS A CA 1
ATOM 832 C C . LYS A 1 107 ? -13.151 -0.565 2.073 1.00 96.06 107 LYS A C 1
ATOM 834 O O . LYS A 1 107 ? -13.461 0.406 1.386 1.00 96.06 107 LYS A O 1
ATOM 839 N N . ARG A 1 108 ? -12.055 -0.582 2.830 1.00 97.00 108 ARG A N 1
ATOM 840 C CA . ARG A 1 108 ? -11.052 0.484 2.871 1.00 97.00 108 ARG A CA 1
ATOM 841 C C . ARG A 1 108 ? -9.651 -0.101 2.788 1.00 97.00 108 ARG A C 1
ATOM 843 O O . ARG A 1 108 ? -9.379 -1.164 3.345 1.00 97.00 108 ARG A O 1
ATOM 850 N N . CYS A 1 109 ? -8.763 0.611 2.102 1.00 96.31 109 CYS A N 1
ATOM 851 C CA . CYS A 1 109 ? -7.368 0.237 1.969 1.00 96.31 109 CYS A CA 1
ATOM 852 C C . CYS A 1 109 ? -6.715 0.098 3.345 1.00 96.31 109 CYS A C 1
ATOM 854 O O . CYS A 1 109 ? -6.787 0.994 4.184 1.00 96.31 109 CYS A O 1
ATOM 856 N N . ARG A 1 110 ? -6.041 -1.035 3.551 1.00 95.25 110 ARG A N 1
ATOM 857 C CA . ARG A 1 110 ? -5.319 -1.333 4.791 1.00 95.25 110 ARG A CA 1
ATOM 858 C C . ARG A 1 110 ? -4.030 -0.514 4.958 1.00 95.25 110 ARG A C 1
ATOM 860 O O . ARG A 1 110 ? -3.509 -0.442 6.064 1.00 95.25 110 ARG A O 1
ATOM 867 N N . ASN A 1 111 ? -3.510 0.101 3.893 1.00 93.88 111 ASN A N 1
ATOM 868 C CA . ASN A 1 111 ? -2.405 1.050 4.013 1.00 93.88 111 ASN A CA 1
ATOM 869 C C . ASN A 1 111 ? -2.917 2.343 4.672 1.00 93.88 111 ASN A C 1
ATOM 871 O O . ASN A 1 111 ? -3.741 3.049 4.088 1.00 93.88 111 ASN A O 1
ATOM 875 N N . ILE A 1 112 ? -2.411 2.632 5.876 1.00 91.12 112 ILE A N 1
ATOM 876 C CA . ILE A 1 112 ? -2.840 3.749 6.732 1.00 91.12 112 ILE A CA 1
ATOM 877 C C . ILE A 1 112 ? -2.568 5.112 6.079 1.00 91.12 112 ILE A C 1
ATOM 879 O O . ILE A 1 112 ? -3.285 6.062 6.369 1.00 91.12 112 ILE A O 1
ATOM 883 N N . GLU A 1 113 ? -1.617 5.208 5.149 1.00 89.94 113 GLU A N 1
ATOM 884 C CA . GLU A 1 113 ? -1.376 6.442 4.386 1.00 89.94 113 GLU A CA 1
ATOM 885 C C . GLU A 1 113 ? -2.332 6.589 3.190 1.00 89.94 113 GLU A C 1
ATOM 887 O O . GLU A 1 113 ? -2.685 7.693 2.795 1.00 89.94 113 GLU A O 1
ATOM 892 N N . CYS A 1 114 ? -2.793 5.475 2.611 1.00 93.12 114 CYS A N 1
ATOM 893 C CA . CYS A 1 114 ? -3.653 5.487 1.425 1.00 93.12 114 CYS A CA 1
ATOM 894 C C . CYS A 1 114 ? -5.127 5.697 1.786 1.00 93.12 114 CYS A C 1
ATOM 896 O O . CYS A 1 114 ? -5.790 6.549 1.205 1.00 93.12 114 CYS A O 1
ATOM 898 N N . GLN A 1 115 ? -5.650 4.896 2.721 1.00 93.62 115 GLN A N 1
ATOM 899 C CA . GLN A 1 115 ? -7.033 4.941 3.223 1.00 93.62 115 GLN A CA 1
ATOM 900 C C . GLN A 1 115 ? -8.153 4.994 2.166 1.00 93.62 115 GLN A C 1
ATOM 902 O O . GLN A 1 115 ? -9.295 5.262 2.532 1.00 93.62 115 GLN A O 1
ATOM 907 N N . SER A 1 116 ? -7.895 4.738 0.884 1.00 95.38 116 SER A N 1
ATOM 908 C CA . SER A 1 116 ? -8.919 4.814 -0.162 1.00 95.38 116 SER A CA 1
ATOM 909 C C . SER A 1 116 ? -10.058 3.831 0.096 1.00 95.38 116 SER A C 1
ATOM 911 O O . SER A 1 116 ? -9.835 2.732 0.611 1.00 95.38 116 SER A O 1
ATOM 913 N N . GLN A 1 117 ? -11.281 4.213 -0.271 1.00 95.62 117 GLN A N 1
ATOM 914 C CA . GLN A 1 117 ? -12.382 3.253 -0.361 1.00 95.62 117 GLN A CA 1
ATOM 915 C C . GLN A 1 117 ? -12.080 2.234 -1.463 1.00 95.62 117 GLN A C 1
ATOM 917 O O . GLN A 1 117 ? -11.391 2.558 -2.429 1.00 95.62 117 GLN A O 1
ATOM 922 N N . LEU A 1 118 ? -12.542 0.998 -1.276 1.00 95.19 118 LEU A N 1
ATOM 923 C CA . LEU A 1 118 ? -12.264 -0.110 -2.182 1.00 95.19 118 LEU A CA 1
ATOM 924 C C . LEU A 1 118 ? -13.539 -0.591 -2.890 1.00 95.19 118 LEU A C 1
ATOM 926 O O . LEU A 1 118 ? -14.552 -0.786 -2.212 1.00 95.19 118 LEU A O 1
ATOM 930 N N . PRO A 1 119 ? -13.481 -0.854 -4.212 1.00 94.00 119 PRO A N 1
ATOM 931 C CA . PRO A 1 119 ? -12.360 -0.588 -5.129 1.00 94.00 119 PRO A CA 1
ATOM 932 C C . PRO A 1 119 ? -12.003 0.901 -5.241 1.00 94.00 119 PRO A C 1
ATOM 934 O O . PRO A 1 119 ? -12.892 1.747 -5.222 1.00 94.00 119 PRO A O 1
ATOM 937 N N . ALA A 1 120 ? -10.713 1.224 -5.357 1.00 93.38 120 ALA A N 1
ATOM 938 C CA . ALA A 1 120 ? -10.293 2.616 -5.494 1.00 93.38 120 ALA A CA 1
ATOM 939 C C . ALA A 1 120 ? -10.550 3.130 -6.920 1.00 93.38 120 ALA A C 1
ATOM 941 O O . ALA A 1 120 ? -10.503 2.362 -7.886 1.00 93.38 120 ALA A O 1
ATOM 942 N N . ASP A 1 121 ? -10.838 4.429 -7.037 1.00 91.19 121 ASP A N 1
ATOM 943 C CA . ASP A 1 121 ? -11.227 5.111 -8.282 1.00 91.19 121 ASP A CA 1
ATOM 944 C C . ASP A 1 121 ? -12.373 4.415 -9.042 1.00 91.19 121 ASP A C 1
ATOM 946 O O . ASP A 1 121 ? -12.392 4.392 -10.274 1.00 91.19 121 ASP A O 1
ATOM 950 N N . ASP A 1 122 ? -13.303 3.790 -8.308 1.00 88.12 122 ASP A N 1
ATOM 951 C CA . ASP A 1 122 ? -14.436 3.031 -8.854 1.00 88.12 122 ASP A CA 1
ATOM 952 C C . ASP A 1 122 ? -14.017 1.971 -9.894 1.00 88.12 122 ASP A C 1
ATOM 954 O O . ASP A 1 122 ? -14.733 1.668 -10.854 1.00 88.12 122 ASP A O 1
ATOM 958 N N . CYS A 1 123 ? -12.825 1.387 -9.723 1.00 92.12 123 CYS A N 1
ATOM 959 C CA . CYS A 1 123 ? -12.298 0.404 -10.658 1.00 92.12 123 CYS A CA 1
ATOM 960 C C . CYS A 1 123 ? -13.178 -0.858 -10.706 1.00 92.12 123 CYS A C 1
ATOM 962 O O . CYS A 1 123 ? -13.380 -1.544 -9.706 1.00 92.12 123 CYS A O 1
ATOM 964 N N . THR A 1 124 ? -13.638 -1.224 -11.905 1.00 92.31 124 THR A N 1
ATOM 965 C CA . THR A 1 124 ? -14.540 -2.371 -12.136 1.00 92.31 124 THR A CA 1
ATOM 966 C C . THR A 1 124 ? -13.829 -3.619 -12.669 1.00 92.31 124 THR A C 1
ATOM 968 O O . THR A 1 124 ? -14.464 -4.554 -13.163 1.00 92.31 124 THR A O 1
ATOM 971 N N . CYS A 1 125 ? -12.494 -3.656 -12.618 1.00 92.69 125 CYS A N 1
ATOM 972 C CA . CYS A 1 125 ? -11.732 -4.783 -13.148 1.00 92.69 125 CYS A CA 1
ATOM 973 C C . CYS A 1 125 ? -11.904 -6.043 -12.274 1.00 92.69 125 CYS A C 1
ATOM 975 O O . CYS A 1 125 ? -12.186 -5.967 -11.078 1.00 92.69 125 CYS A O 1
ATOM 977 N N . LYS A 1 126 ? -11.673 -7.227 -12.858 1.00 92.44 126 LYS A N 1
ATOM 978 C CA . LYS A 1 126 ? -11.809 -8.507 -12.138 1.00 92.44 126 LYS A CA 1
ATOM 979 C C . LYS A 1 126 ? -10.872 -8.627 -10.936 1.00 92.44 126 LYS A C 1
ATOM 981 O O . LYS A 1 126 ? -11.250 -9.256 -9.958 1.00 92.44 126 LYS A O 1
ATOM 986 N N . VAL A 1 127 ? -9.669 -8.055 -11.008 1.00 93.12 127 VAL A N 1
ATOM 987 C CA . VAL A 1 127 ? -8.707 -8.101 -9.897 1.00 93.12 127 VAL A CA 1
ATOM 988 C C . VAL A 1 127 ? -9.243 -7.307 -8.709 1.00 93.12 127 VAL A C 1
ATOM 990 O O . VAL A 1 127 ? -9.349 -7.867 -7.623 1.00 93.12 127 VAL A O 1
ATOM 993 N N . CYS A 1 128 ? -9.665 -6.058 -8.925 1.00 94.12 128 CYS A N 1
ATOM 994 C CA . CYS A 1 128 ? -10.221 -5.206 -7.874 1.00 94.12 128 CYS A CA 1
ATOM 995 C C . CYS A 1 128 ? -11.557 -5.713 -7.324 1.00 94.12 128 CYS A C 1
ATOM 997 O O . CYS A 1 128 ? -11.814 -5.562 -6.137 1.00 94.12 128 CYS A O 1
ATOM 999 N N . ALA A 1 129 ? -12.399 -6.318 -8.165 1.00 91.50 129 ALA A N 1
ATOM 1000 C CA . ALA A 1 129 ? -13.704 -6.821 -7.744 1.00 91.50 129 ALA A CA 1
ATOM 1001 C C . ALA A 1 129 ? -13.631 -8.148 -6.971 1.00 91.50 129 ALA A C 1
ATOM 1003 O O . ALA A 1 129 ? -14.469 -8.393 -6.109 1.00 91.50 129 ALA A O 1
ATOM 1004 N N . ASN A 1 130 ? -12.659 -9.013 -7.286 1.00 91.12 130 ASN A N 1
ATOM 1005 C CA . ASN A 1 130 ? -12.600 -10.373 -6.737 1.00 91.12 130 ASN A CA 1
ATOM 1006 C C . ASN A 1 130 ? -11.524 -10.563 -5.661 1.00 91.12 130 ASN A C 1
ATOM 1008 O O . ASN A 1 130 ? -11.436 -11.648 -5.090 1.00 91.12 130 ASN A O 1
ATOM 1012 N N . THR A 1 131 ? -10.672 -9.564 -5.425 1.00 93.31 131 THR A N 1
ATOM 1013 C CA . THR A 1 131 ? -9.583 -9.664 -4.448 1.00 93.31 131 THR A CA 1
ATOM 1014 C C . THR A 1 131 ? -9.905 -8.801 -3.241 1.00 93.31 131 THR A C 1
ATOM 1016 O O . THR A 1 131 ? -9.744 -7.581 -3.278 1.00 93.31 131 THR A O 1
ATOM 1019 N N . ASP A 1 132 ? -10.341 -9.446 -2.162 1.00 92.06 132 ASP A N 1
ATOM 1020 C CA . ASP A 1 132 ? -10.692 -8.766 -0.920 1.00 92.06 132 ASP A CA 1
ATOM 1021 C C . ASP A 1 132 ? -9.532 -7.899 -0.410 1.00 92.06 132 ASP A C 1
ATOM 1023 O O . ASP A 1 132 ? -8.402 -8.356 -0.214 1.00 92.06 132 ASP A O 1
ATOM 1027 N N . GLY A 1 133 ? -9.815 -6.614 -0.207 1.00 93.19 133 GLY A N 1
ATOM 1028 C CA . GLY A 1 133 ? -8.884 -5.657 0.384 1.00 93.19 133 GLY A CA 1
ATOM 1029 C C . GLY A 1 133 ? -7.786 -5.177 -0.562 1.00 93.19 133 GLY A C 1
ATOM 1030 O O . GLY A 1 133 ? -6.912 -4.424 -0.124 1.00 93.19 133 GLY A O 1
ATOM 1031 N N . PHE A 1 134 ? -7.808 -5.585 -1.835 1.00 96.00 134 PHE A N 1
ATOM 1032 C CA . PHE A 1 134 ? -6.858 -5.116 -2.837 1.00 96.00 134 PHE A CA 1
ATOM 1033 C C . PHE A 1 134 ? -7.115 -3.651 -3.204 1.00 96.00 134 PHE A C 1
ATOM 1035 O O . PHE A 1 134 ? -8.227 -3.269 -3.562 1.00 96.00 134 PHE A O 1
ATOM 1042 N N . CYS A 1 135 ? -6.058 -2.839 -3.162 1.00 96.12 135 CYS A N 1
ATOM 1043 C CA . CYS A 1 135 ? -6.084 -1.445 -3.592 1.00 96.12 135 CYS A CA 1
ATOM 1044 C C . CYS A 1 135 ? -5.195 -1.252 -4.822 1.00 96.12 135 CYS A C 1
ATOM 1046 O O . CYS A 1 135 ? -3.971 -1.321 -4.712 1.00 96.12 135 CYS A O 1
ATOM 1048 N N . ASN A 1 136 ? -5.786 -0.935 -5.975 1.00 93.94 136 ASN A N 1
ATOM 1049 C CA . ASN A 1 136 ? -5.048 -0.677 -7.218 1.00 93.94 136 ASN A CA 1
ATOM 1050 C C . ASN A 1 136 ? -4.156 0.571 -7.171 1.00 93.94 136 ASN A C 1
ATOM 1052 O O . ASN A 1 136 ? -3.324 0.728 -8.058 1.00 93.94 136 ASN A O 1
ATOM 1056 N N . LEU A 1 137 ? -4.304 1.436 -6.162 1.00 93.38 137 LEU A N 1
ATOM 1057 C CA . LEU A 1 137 ? -3.484 2.642 -6.017 1.00 93.38 137 LEU A CA 1
ATOM 1058 C C . LEU A 1 137 ? -2.141 2.395 -5.333 1.00 93.38 137 LEU A C 1
ATOM 1060 O O . LEU A 1 137 ? -1.192 3.123 -5.600 1.00 93.38 137 LEU A O 1
ATOM 1064 N N . CYS A 1 138 ? -2.050 1.406 -4.440 1.00 94.12 138 CYS A N 1
ATOM 1065 C CA . CYS A 1 138 ? -0.834 1.202 -3.649 1.00 94.12 138 CYS A CA 1
ATOM 1066 C C . CYS A 1 138 ? -0.379 -0.254 -3.535 1.00 94.12 138 CYS A C 1
ATOM 1068 O O . CYS A 1 138 ? 0.668 -0.499 -2.948 1.00 94.12 138 CYS A O 1
ATOM 1070 N N . MET A 1 139 ? -1.145 -1.235 -4.025 1.00 95.75 139 MET A N 1
ATOM 1071 C CA . MET A 1 139 ? -0.791 -2.651 -3.906 1.00 95.75 139 MET A CA 1
ATOM 1072 C C . MET A 1 139 ? -0.346 -3.251 -5.233 1.00 95.75 139 MET A C 1
ATOM 1074 O O . MET A 1 139 ? -0.882 -2.961 -6.301 1.00 95.75 139 MET A O 1
ATOM 1078 N N . CYS A 1 140 ? 0.617 -4.162 -5.137 1.00 96.50 140 CYS A N 1
ATOM 1079 C CA . CYS A 1 140 ? 1.115 -4.940 -6.257 1.00 96.50 140 CYS A CA 1
ATOM 1080 C C . CYS A 1 140 ? 0.100 -6.004 -6.663 1.00 96.50 140 CYS A C 1
ATOM 1082 O O . CYS A 1 140 ? -0.275 -6.835 -5.839 1.00 96.50 140 CYS A O 1
ATOM 1084 N N . VAL A 1 141 ? -0.270 -6.033 -7.945 1.00 95.44 141 VAL A N 1
ATOM 1085 C CA . VAL A 1 141 ? -1.200 -7.029 -8.512 1.00 95.44 141 VAL A CA 1
ATOM 1086 C C . VAL A 1 141 ? -0.735 -8.473 -8.294 1.00 95.44 141 VAL A C 1
ATOM 1088 O O . VAL A 1 141 ? -1.563 -9.366 -8.153 1.00 95.44 141 VAL A O 1
ATOM 1091 N N . SER A 1 142 ? 0.576 -8.725 -8.258 1.00 95.19 142 SER A N 1
ATOM 1092 C CA . SER A 1 142 ? 1.108 -10.086 -8.108 1.00 95.19 142 SER A CA 1
ATOM 1093 C C . SER A 1 142 ? 1.111 -10.602 -6.670 1.00 95.19 142 SER A C 1
ATOM 1095 O O . SER A 1 142 ? 0.892 -11.788 -6.447 1.00 95.19 142 SER A O 1
ATOM 1097 N N . CYS A 1 143 ? 1.427 -9.757 -5.683 1.00 95.44 143 CYS A N 1
ATOM 1098 C CA . CYS A 1 143 ? 1.610 -10.208 -4.296 1.00 95.44 143 CYS A CA 1
ATOM 1099 C C . CYS A 1 143 ? 0.627 -9.595 -3.294 1.00 95.44 143 CYS A C 1
ATOM 1101 O O . CYS A 1 143 ? 0.677 -9.948 -2.117 1.00 95.44 143 CYS A O 1
ATOM 1103 N N . ASN A 1 144 ? -0.236 -8.671 -3.728 1.00 94.25 144 ASN A N 1
ATOM 1104 C CA . ASN A 1 144 ? -1.189 -7.910 -2.912 1.00 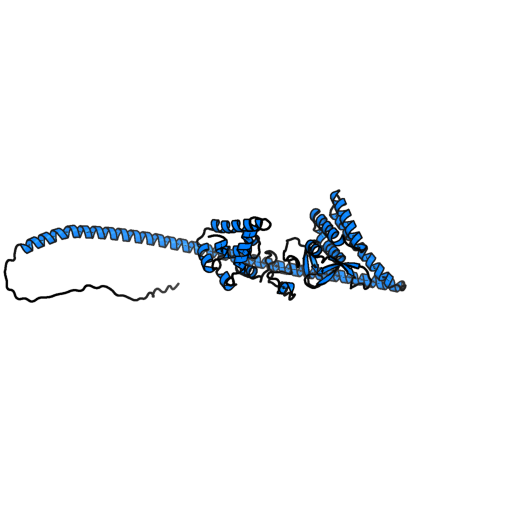94.25 144 ASN A CA 1
ATOM 1105 C C . ASN A 1 144 ? -0.553 -7.146 -1.735 1.00 94.25 144 ASN A C 1
ATOM 1107 O O . ASN A 1 144 ? -1.250 -6.700 -0.821 1.00 94.25 144 ASN A O 1
ATOM 1111 N N . LYS A 1 145 ? 0.776 -6.996 -1.734 1.00 94.06 145 LYS A N 1
ATOM 1112 C CA . LYS A 1 145 ? 1.523 -6.196 -0.760 1.00 94.06 145 LYS A CA 1
ATOM 1113 C C . LYS A 1 145 ? 1.727 -4.786 -1.303 1.00 94.06 145 LYS A C 1
ATOM 1115 O O . LYS A 1 145 ? 1.744 -4.580 -2.516 1.00 94.06 145 LYS A O 1
ATOM 1120 N N . PHE A 1 146 ? 1.888 -3.848 -0.386 1.00 94.25 146 PHE A N 1
ATOM 1121 C CA . PHE A 1 146 ? 2.321 -2.484 -0.651 1.00 94.25 146 PHE A CA 1
ATOM 1122 C C . PHE A 1 146 ? 3.632 -2.241 0.094 1.00 94.25 146 PHE A C 1
ATOM 1124 O O . PHE A 1 146 ? 3.941 -2.949 1.055 1.00 94.25 146 PHE A O 1
ATOM 1131 N N . ASP A 1 147 ? 4.375 -1.240 -0.345 1.00 90.00 147 ASP A N 1
ATOM 1132 C CA . ASP A 1 147 ? 5.505 -0.673 0.375 1.00 90.00 147 ASP A CA 1
ATOM 1133 C C . ASP A 1 147 ? 5.400 0.861 0.324 1.00 90.00 147 ASP A C 1
ATOM 1135 O O . ASP A 1 147 ? 4.390 1.411 -0.127 1.00 90.00 147 ASP A O 1
ATOM 1139 N N . PHE A 1 148 ? 6.407 1.550 0.852 1.00 84.12 148 PHE A N 1
ATOM 1140 C CA . PHE A 1 148 ? 6.462 3.014 0.875 1.00 84.12 148 PHE A CA 1
ATOM 1141 C C . PHE A 1 148 ? 7.404 3.572 -0.207 1.00 84.12 148 PHE A C 1
ATOM 1143 O O . PHE A 1 148 ? 7.778 4.741 -0.160 1.00 84.12 148 PHE A O 1
ATOM 1150 N N . GLU A 1 149 ? 7.794 2.745 -1.182 1.00 79.75 149 GLU A N 1
ATOM 1151 C CA . GLU A 1 149 ? 8.793 3.067 -2.206 1.00 79.75 149 GLU A CA 1
ATOM 1152 C C . GLU A 1 149 ? 8.126 3.700 -3.440 1.00 79.75 149 GLU A C 1
ATOM 1154 O O . GLU A 1 149 ? 8.119 3.143 -4.540 1.00 79.75 149 GLU A O 1
ATOM 1159 N N . GLY A 1 150 ? 7.536 4.885 -3.261 1.00 79.88 150 GLY A N 1
ATOM 1160 C CA . GLY A 1 150 ? 7.014 5.694 -4.367 1.00 79.88 150 GLY A CA 1
ATOM 1161 C C . GLY A 1 150 ? 8.129 6.372 -5.172 1.00 79.88 150 GLY A C 1
ATOM 1162 O O . GLY A 1 150 ? 9.218 6.596 -4.655 1.00 79.88 150 GLY A O 1
ATOM 1163 N N . ASN A 1 151 ? 7.848 6.764 -6.422 1.00 85.25 151 ASN A N 1
ATOM 1164 C CA . ASN A 1 151 ? 8.800 7.479 -7.291 1.00 85.25 151 ASN A CA 1
ATOM 1165 C C . ASN A 1 151 ? 10.087 6.684 -7.588 1.00 85.25 151 ASN A C 1
ATOM 1167 O O . ASN A 1 151 ? 11.185 7.238 -7.530 1.00 85.25 151 ASN A O 1
ATOM 1171 N N . THR A 1 152 ? 9.953 5.389 -7.889 1.00 92.19 152 THR A N 1
ATOM 1172 C CA . THR A 1 152 ? 11.075 4.469 -8.134 1.00 92.19 152 THR A CA 1
ATOM 1173 C C . THR A 1 152 ? 10.835 3.586 -9.364 1.00 92.19 152 THR A C 1
ATOM 1175 O O . THR A 1 152 ? 9.704 3.382 -9.802 1.00 92.19 152 THR A O 1
ATOM 1178 N N . CYS A 1 153 ? 11.905 2.991 -9.890 1.00 94.94 153 CYS A N 1
ATOM 1179 C CA . CYS A 1 153 ? 11.883 1.899 -10.864 1.00 94.94 153 CYS A CA 1
ATOM 1180 C C . CYS A 1 153 ? 11.523 0.537 -10.229 1.00 94.94 153 CYS A C 1
ATOM 1182 O O . CYS A 1 153 ? 11.551 -0.496 -10.905 1.00 94.94 153 CYS A O 1
ATOM 1184 N N . ARG A 1 154 ? 11.199 0.503 -8.928 1.00 94.31 154 ARG A N 1
ATOM 1185 C CA . ARG A 1 154 ? 10.827 -0.711 -8.176 1.00 94.31 154 ARG A CA 1
ATOM 1186 C C . ARG A 1 154 ? 9.375 -1.124 -8.388 1.00 94.31 154 ARG A C 1
ATOM 1188 O O . ARG A 1 154 ? 9.008 -2.242 -8.030 1.00 94.31 154 ARG A O 1
ATOM 1195 N N . TRP A 1 155 ? 8.569 -0.245 -8.969 1.00 95.12 155 TRP A N 1
ATOM 1196 C CA . TRP A 1 155 ? 7.154 -0.448 -9.243 1.00 95.12 155 TRP A CA 1
ATOM 1197 C C . TRP A 1 155 ? 6.862 -0.157 -10.696 1.00 95.12 155 TRP A C 1
ATOM 1199 O O . TRP A 1 155 ? 7.031 0.971 -11.112 1.00 95.12 155 TRP A O 1
ATOM 1209 N N . ILE A 1 156 ? 6.358 -1.125 -11.449 1.00 94.88 156 ILE A N 1
ATOM 1210 C CA . ILE A 1 156 ? 5.984 -0.946 -12.851 1.00 94.88 156 ILE A CA 1
ATOM 1211 C C . ILE A 1 156 ? 4.482 -0.686 -12.933 1.00 94.88 156 ILE A C 1
ATOM 1213 O O . ILE A 1 156 ? 3.680 -1.481 -12.434 1.00 94.88 156 ILE A O 1
ATOM 1217 N N . GLY A 1 157 ? 4.106 0.422 -13.571 1.00 93.19 157 GLY A N 1
ATOM 1218 C CA . GLY A 1 157 ? 2.715 0.794 -13.825 1.00 93.19 157 GLY A CA 1
ATOM 1219 C C . GLY A 1 157 ? 2.266 0.396 -15.229 1.00 93.19 157 GLY A C 1
ATOM 1220 O O . GLY A 1 157 ? 2.997 0.576 -16.201 1.00 93.19 157 GLY A O 1
ATOM 1221 N N . CYS A 1 158 ? 1.048 -0.129 -15.356 1.00 93.88 158 CYS A N 1
ATOM 1222 C CA . CYS A 1 158 ? 0.426 -0.339 -16.662 1.00 93.88 158 CYS A CA 1
ATOM 1223 C C . CYS A 1 158 ? -0.137 0.978 -17.212 1.00 93.88 158 CYS A C 1
ATOM 1225 O O . CYS A 1 158 ? -1.013 1.576 -16.591 1.00 93.88 158 CYS A O 1
ATOM 1227 N N . ASP A 1 159 ? 0.286 1.367 -18.415 1.00 90.75 159 ASP A N 1
ATOM 1228 C CA . ASP A 1 159 ? -0.141 2.594 -19.112 1.00 90.75 159 ASP A CA 1
ATOM 1229 C C . ASP A 1 159 ? -1.636 2.638 -19.481 1.00 90.75 159 ASP A C 1
ATOM 1231 O O . ASP A 1 159 ? -2.169 3.706 -19.774 1.00 90.75 159 ASP A O 1
ATOM 1235 N N . LEU A 1 160 ? -2.324 1.493 -19.464 1.00 90.00 160 LEU A N 1
ATOM 1236 C CA . LEU A 1 160 ? -3.740 1.409 -19.822 1.00 90.00 160 LEU A CA 1
ATOM 1237 C C . LEU A 1 160 ? -4.683 1.379 -18.617 1.00 90.00 160 LEU A C 1
ATOM 1239 O O . LEU A 1 160 ? -5.735 2.010 -18.632 1.00 90.00 160 LEU A O 1
ATOM 1243 N N . CYS A 1 161 ? -4.363 0.559 -17.615 1.00 92.50 161 CYS A N 1
ATOM 1244 C CA . CYS A 1 161 ? -5.266 0.289 -16.492 1.00 92.50 161 CYS A CA 1
ATOM 1245 C C . CYS A 1 161 ? -4.764 0.843 -15.159 1.00 92.50 161 CYS A C 1
ATOM 1247 O O . CYS A 1 161 ? -5.415 0.608 -14.143 1.00 92.50 161 CYS A O 1
ATOM 1249 N N . SER A 1 162 ? -3.602 1.504 -15.153 1.00 91.50 162 SER A N 1
ATOM 1250 C CA . SER A 1 162 ? -2.988 2.139 -13.980 1.00 91.50 162 SER A CA 1
ATOM 1251 C C . SER A 1 162 ? -2.801 1.213 -12.774 1.00 91.50 162 SER A C 1
ATOM 1253 O O . SER A 1 162 ? -2.710 1.677 -11.643 1.00 91.50 162 SER A O 1
ATOM 1255 N N . HIS A 1 163 ? -2.753 -0.104 -12.997 1.00 94.25 163 HIS A N 1
ATOM 1256 C CA . HIS A 1 163 ? -2.392 -1.067 -11.965 1.00 94.25 163 HIS A CA 1
ATOM 1257 C C . HIS A 1 163 ? -0.876 -1.192 -11.871 1.00 94.25 163 HIS A C 1
ATOM 1259 O O . HIS A 1 163 ? -0.180 -1.183 -12.892 1.00 94.25 163 HIS A O 1
ATOM 1265 N N . TRP A 1 164 ? -0.395 -1.390 -10.649 1.00 95.00 164 TRP A N 1
ATOM 1266 C CA . TRP A 1 164 ? 1.025 -1.411 -10.329 1.00 95.00 164 TRP A CA 1
ATOM 1267 C C . TRP A 1 164 ? 1.494 -2.812 -9.946 1.00 95.00 164 TRP A C 1
ATOM 1269 O O . TRP A 1 164 ? 0.746 -3.630 -9.407 1.00 95.00 164 TRP A O 1
ATOM 1279 N N . THR A 1 165 ? 2.744 -3.132 -10.252 1.00 96.50 165 THR A N 1
ATOM 1280 C CA . THR A 1 165 ? 3.374 -4.406 -9.889 1.00 96.50 165 THR A CA 1
ATOM 1281 C C . THR A 1 165 ? 4.813 -4.150 -9.475 1.00 96.50 165 THR A C 1
ATOM 1283 O O . THR A 1 165 ? 5.539 -3.473 -10.195 1.00 96.50 165 THR A O 1
ATOM 1286 N N . HIS A 1 166 ? 5.253 -4.695 -8.339 1.00 97.25 166 HIS A N 1
ATOM 1287 C CA . HIS A 1 166 ? 6.668 -4.641 -7.969 1.00 97.25 166 HIS A CA 1
ATOM 1288 C C . HIS A 1 166 ? 7.526 -5.243 -9.089 1.00 97.25 166 HIS A C 1
ATOM 1290 O O . HIS A 1 166 ? 7.237 -6.347 -9.555 1.00 97.25 166 HIS A O 1
ATOM 1296 N N . THR A 1 167 ? 8.621 -4.587 -9.453 1.00 96.44 167 THR A N 1
ATOM 1297 C CA . THR A 1 167 ? 9.550 -5.035 -10.496 1.00 96.44 167 THR A CA 1
ATOM 1298 C C . THR A 1 167 ? 10.060 -6.449 -10.230 1.00 96.44 167 THR A C 1
ATOM 1300 O O . THR A 1 167 ? 10.006 -7.296 -11.117 1.00 96.44 167 THR A O 1
ATOM 1303 N N . ASP A 1 168 ? 10.460 -6.766 -8.993 1.00 96.12 168 ASP A N 1
ATOM 1304 C CA . ASP A 1 168 ? 10.904 -8.123 -8.642 1.00 96.12 168 ASP A CA 1
ATOM 1305 C C . ASP A 1 168 ? 9.767 -9.163 -8.763 1.00 96.12 168 ASP A C 1
ATOM 1307 O O . ASP A 1 168 ? 10.018 -10.312 -9.127 1.00 96.12 168 ASP A O 1
ATOM 1311 N N . CYS A 1 169 ? 8.507 -8.778 -8.507 1.00 97.50 169 CYS A N 1
ATOM 1312 C CA . CYS A 1 169 ? 7.362 -9.666 -8.741 1.00 97.50 169 CYS A CA 1
ATOM 1313 C C . CYS A 1 169 ? 7.130 -9.886 -10.237 1.00 97.50 169 CYS A C 1
ATOM 1315 O O . CYS A 1 169 ? 6.978 -11.028 -10.656 1.00 97.50 169 CYS A O 1
ATOM 1317 N N . ALA A 1 170 ? 7.178 -8.821 -11.036 1.00 96.69 170 ALA A N 1
ATOM 1318 C CA . ALA A 1 170 ? 7.021 -8.909 -12.481 1.00 96.69 170 ALA A CA 1
ATOM 1319 C C . ALA A 1 170 ? 8.112 -9.775 -13.132 1.00 96.69 170 ALA A C 1
ATOM 1321 O O . ALA A 1 170 ? 7.822 -10.565 -14.029 1.00 96.69 170 ALA A O 1
ATOM 1322 N N . ILE A 1 171 ? 9.356 -9.681 -12.654 1.00 95.31 171 ILE A N 1
ATOM 1323 C CA . ILE A 1 171 ? 10.461 -10.538 -13.105 1.00 95.31 171 ILE A CA 1
ATOM 1324 C C . ILE A 1 171 ? 10.203 -11.998 -12.722 1.00 95.31 171 ILE A C 1
ATOM 1326 O O . ILE A 1 171 ? 10.261 -12.874 -13.584 1.00 95.31 171 ILE A O 1
ATOM 1330 N N . ARG A 1 172 ? 9.905 -12.270 -11.444 1.00 96.00 172 ARG A N 1
ATOM 1331 C CA . ARG A 1 172 ? 9.661 -13.634 -10.943 1.00 96.00 172 ARG A CA 1
ATOM 1332 C C . ARG A 1 172 ? 8.505 -14.314 -11.677 1.00 96.00 172 ARG A C 1
ATOM 1334 O O . ARG A 1 172 ? 8.594 -15.501 -11.977 1.00 96.00 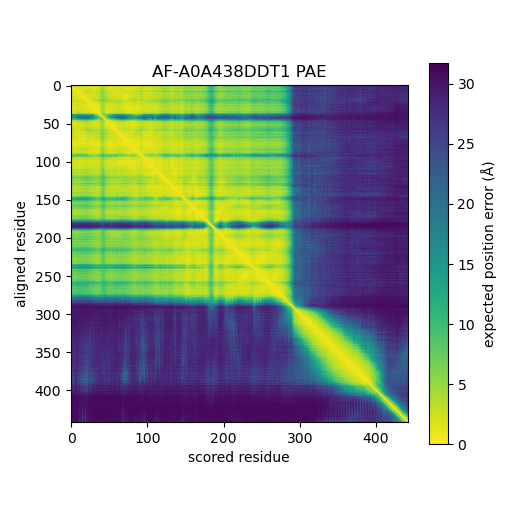172 ARG A O 1
ATOM 1341 N N . ASP A 1 173 ? 7.453 -13.562 -11.977 1.00 95.94 173 ASP A N 1
ATOM 1342 C CA . ASP A 1 173 ? 6.244 -14.076 -12.618 1.00 95.94 173 ASP A CA 1
ATOM 1343 C C . ASP A 1 173 ? 6.364 -14.098 -14.161 1.00 95.94 173 ASP A C 1
ATOM 1345 O O . ASP A 1 173 ? 5.406 -14.442 -14.854 1.00 95.94 173 ASP A O 1
ATOM 1349 N N . GLY A 1 174 ? 7.527 -13.735 -14.725 1.00 94.44 174 GLY A N 1
ATOM 1350 C CA . GLY A 1 174 ? 7.779 -13.756 -16.172 1.00 94.44 174 GLY A CA 1
ATOM 1351 C C . GLY A 1 174 ? 6.976 -12.719 -16.965 1.00 94.44 174 GLY A C 1
ATOM 1352 O O . GLY A 1 174 ? 6.709 -12.908 -18.151 1.00 94.44 174 GLY A O 1
ATOM 1353 N N . GLN A 1 175 ? 6.561 -11.630 -16.317 1.00 95.56 175 GLN A N 1
ATOM 1354 C CA . GLN A 1 175 ? 5.770 -10.556 -16.922 1.00 95.56 175 GLN A CA 1
ATOM 1355 C C . GLN A 1 175 ? 6.625 -9.552 -17.699 1.00 95.56 175 GLN A C 1
ATOM 1357 O O . GLN A 1 175 ? 6.078 -8.796 -18.497 1.00 95.56 175 GLN A O 1
ATOM 1362 N N . ILE A 1 176 ? 7.942 -9.539 -17.489 1.00 95.00 176 ILE A N 1
ATOM 1363 C CA . ILE A 1 176 ? 8.886 -8.727 -18.262 1.00 95.00 176 ILE A CA 1
ATOM 1364 C C . ILE A 1 176 ? 9.547 -9.611 -19.316 1.00 95.00 176 ILE A C 1
ATOM 1366 O O . ILE A 1 176 ? 10.148 -10.634 -18.985 1.00 95.00 176 ILE A O 1
ATOM 1370 N N . GLY A 1 177 ? 9.461 -9.220 -20.584 1.00 91.50 177 GLY A N 1
ATOM 1371 C CA . GLY A 1 177 ? 10.076 -9.983 -21.662 1.00 91.50 177 GLY A CA 1
ATOM 1372 C C . GLY A 1 177 ? 10.071 -9.265 -23.002 1.00 91.50 177 GLY A C 1
ATOM 1373 O O . GLY A 1 177 ? 9.471 -8.204 -23.160 1.00 91.50 177 GLY A O 1
ATOM 1374 N N . MET A 1 178 ? 10.749 -9.865 -23.979 1.00 89.81 178 MET A N 1
ATOM 1375 C CA . MET A 1 178 ? 10.785 -9.339 -25.341 1.00 89.81 178 MET A CA 1
ATOM 1376 C C . MET A 1 178 ? 9.418 -9.487 -26.015 1.00 89.81 178 MET A C 1
ATOM 1378 O O . MET A 1 178 ? 8.817 -10.563 -25.986 1.00 89.81 178 MET A O 1
ATOM 1382 N N . GLY A 1 179 ? 8.960 -8.436 -26.687 1.00 83.69 179 GLY A N 1
ATOM 1383 C CA . GLY A 1 179 ? 7.777 -8.477 -27.542 1.00 83.69 179 GLY A CA 1
ATOM 1384 C C . GLY A 1 179 ? 7.897 -7.522 -28.723 1.00 83.69 179 GLY A C 1
ATOM 1385 O O . GLY A 1 179 ? 8.776 -6.667 -28.751 1.00 83.69 179 GLY A O 1
ATOM 1386 N N . ALA A 1 180 ? 7.045 -7.701 -29.729 1.00 74.50 180 ALA A N 1
ATOM 1387 C CA . ALA A 1 180 ? 6.964 -6.771 -30.850 1.00 74.50 180 ALA A CA 1
ATOM 1388 C C . ALA A 1 180 ? 6.191 -5.516 -30.423 1.00 74.50 180 ALA A C 1
ATOM 1390 O O . ALA A 1 180 ? 5.112 -5.637 -29.834 1.00 74.50 180 ALA A O 1
ATOM 1391 N N . ASP A 1 181 ? 6.721 -4.333 -30.732 1.00 62.50 181 ASP A N 1
ATOM 1392 C CA . ASP A 1 181 ? 5.986 -3.085 -30.532 1.00 62.50 181 ASP A CA 1
ATOM 1393 C C . ASP A 1 181 ? 4.814 -2.996 -31.523 1.00 62.50 181 ASP A C 1
ATOM 1395 O O . ASP A 1 181 ? 4.978 -3.075 -32.741 1.00 62.50 181 ASP A O 1
ATOM 1399 N N . VAL A 1 182 ? 3.602 -2.823 -30.995 1.00 55.69 182 VAL A N 1
ATOM 1400 C CA . VAL A 1 182 ? 2.376 -2.686 -31.794 1.00 55.69 182 VAL A CA 1
ATOM 1401 C C . VAL A 1 182 ? 2.280 -1.285 -32.420 1.00 55.69 182 VAL A C 1
ATOM 1403 O O . VAL A 1 182 ? 1.572 -1.111 -33.410 1.00 55.69 182 VAL A O 1
ATOM 1406 N N . LYS A 1 183 ? 2.983 -0.279 -31.873 1.00 55.38 183 LYS A N 1
ATOM 1407 C CA . LYS A 1 183 ? 2.880 1.126 -32.304 1.00 55.38 183 LYS A CA 1
ATOM 1408 C C . LYS A 1 183 ? 3.754 1.467 -33.511 1.00 55.38 183 LYS A C 1
ATOM 1410 O O . LYS A 1 183 ? 3.384 2.368 -34.260 1.00 55.38 183 LYS A O 1
ATOM 1415 N N . THR A 1 184 ? 4.882 0.788 -33.719 1.00 51.12 184 THR A N 1
ATOM 1416 C CA . THR A 1 184 ? 5.824 1.142 -34.797 1.00 51.12 184 THR A CA 1
ATOM 1417 C C . THR A 1 184 ? 5.719 0.298 -36.061 1.00 51.12 184 THR A C 1
ATOM 1419 O O . THR A 1 184 ? 6.274 0.716 -37.071 1.00 51.12 184 THR A O 1
ATOM 1422 N N . GLY A 1 185 ? 5.004 -0.835 -36.080 1.00 45.50 185 GLY A N 1
ATOM 1423 C CA . GLY A 1 185 ? 4.794 -1.660 -37.290 1.00 45.50 185 GLY A CA 1
ATOM 1424 C C . GLY A 1 185 ? 6.066 -2.291 -37.890 1.00 45.50 185 GLY A C 1
ATOM 1425 O O . GLY A 1 185 ? 5.987 -3.278 -38.620 1.00 45.50 185 GLY A O 1
ATOM 1426 N N . ALA A 1 186 ? 7.240 -1.771 -37.540 1.00 51.97 186 ALA A N 1
ATOM 1427 C CA . ALA A 1 186 ? 8.542 -2.359 -37.741 1.00 51.97 186 ALA A CA 1
ATOM 1428 C C . ALA A 1 186 ? 8.725 -3.482 -36.717 1.00 51.97 186 ALA A C 1
ATOM 1430 O O . ALA A 1 186 ? 8.441 -3.308 -35.537 1.00 51.97 186 ALA A O 1
ATOM 1431 N N . GLY A 1 187 ? 9.222 -4.639 -37.155 1.00 54.25 187 GLY A N 1
ATOM 1432 C CA . GLY A 1 187 ? 9.508 -5.809 -36.313 1.00 54.25 187 GLY A CA 1
ATOM 1433 C C . GLY A 1 187 ? 10.628 -5.606 -35.283 1.00 54.25 187 GLY A C 1
ATOM 1434 O O . GLY A 1 187 ? 11.392 -6.532 -35.019 1.00 54.25 187 GLY A O 1
ATOM 1435 N N . THR A 1 188 ? 10.777 -4.404 -34.726 1.00 63.44 188 THR A N 1
ATOM 1436 C CA . THR A 1 188 ? 11.665 -4.124 -33.608 1.00 63.44 188 THR A CA 1
ATOM 1437 C C . THR A 1 188 ? 11.084 -4.756 -32.356 1.00 63.44 188 THR A C 1
ATOM 1439 O O . THR A 1 188 ? 10.004 -4.403 -31.888 1.00 63.44 188 THR A O 1
ATOM 1442 N N . THR A 1 189 ? 11.815 -5.728 -31.824 1.00 79.56 189 THR A N 1
ATOM 1443 C CA . THR A 1 189 ? 11.535 -6.300 -30.514 1.00 79.56 189 THR A CA 1
ATOM 1444 C C . THR A 1 189 ? 11.939 -5.294 -29.442 1.00 79.56 189 THR A C 1
ATOM 1446 O O . THR A 1 189 ? 13.036 -4.749 -29.528 1.00 79.56 189 THR A O 1
ATOM 1449 N N . GLU A 1 190 ? 11.102 -5.076 -28.439 1.00 86.62 190 GLU A N 1
ATOM 1450 C CA . GLU A 1 190 ? 11.360 -4.216 -27.279 1.00 86.62 190 GLU A CA 1
ATOM 1451 C C . GLU A 1 190 ? 11.121 -5.006 -25.986 1.00 86.62 190 GLU A C 1
ATOM 1453 O O . GLU A 1 190 ? 10.478 -6.060 -26.000 1.00 86.62 190 GLU A O 1
ATOM 1458 N N . ILE A 1 191 ? 11.648 -4.511 -24.865 1.00 91.81 191 ILE A N 1
ATOM 1459 C CA . ILE A 1 191 ? 11.328 -5.044 -23.538 1.00 91.81 191 ILE A CA 1
ATOM 1460 C C . ILE A 1 191 ? 9.968 -4.491 -23.104 1.00 91.81 191 ILE A C 1
ATOM 1462 O O . ILE A 1 191 ? 9.785 -3.283 -22.961 1.00 91.81 191 ILE A O 1
ATOM 1466 N N . LEU A 1 192 ? 9.017 -5.395 -22.886 1.00 93.50 192 LEU A N 1
ATOM 1467 C CA . LEU A 1 192 ? 7.643 -5.079 -22.523 1.00 93.50 192 LEU A CA 1
ATOM 1468 C C . LEU A 1 192 ? 7.294 -5.672 -21.159 1.00 93.50 192 LEU A C 1
ATOM 1470 O O . LEU A 1 192 ? 7.757 -6.754 -20.794 1.00 93.50 192 LEU A O 1
ATOM 1474 N N . PHE A 1 193 ? 6.410 -4.988 -20.443 1.00 95.50 193 PHE A N 1
ATOM 1475 C CA . PHE A 1 193 ? 5.742 -5.483 -19.247 1.00 95.50 193 PHE A CA 1
ATOM 1476 C C . PHE A 1 193 ? 4.318 -5.915 -19.578 1.00 95.50 193 PHE A C 1
ATOM 1478 O O . PHE A 1 193 ? 3.516 -5.110 -20.040 1.00 95.50 193 PHE A O 1
ATOM 1485 N N . ARG A 1 194 ? 3.971 -7.172 -19.305 1.00 96.00 194 ARG A N 1
ATOM 1486 C CA . ARG A 1 194 ? 2.609 -7.699 -19.406 1.00 96.00 194 ARG A CA 1
ATOM 1487 C C . ARG A 1 194 ? 1.895 -7.557 -18.065 1.00 96.00 194 ARG A C 1
ATOM 1489 O O . ARG A 1 194 ? 2.179 -8.293 -17.124 1.00 96.00 194 ARG A O 1
ATOM 1496 N N . CYS A 1 195 ? 0.915 -6.665 -18.003 1.00 95.81 195 CYS A N 1
ATOM 1497 C CA . CYS A 1 195 ? 0.151 -6.419 -16.787 1.00 95.81 195 CYS A CA 1
ATOM 1498 C C . CYS A 1 195 ? -0.681 -7.643 -16.372 1.00 95.81 195 CYS A C 1
ATOM 1500 O O . CYS A 1 195 ? -1.503 -8.122 -17.152 1.00 95.81 195 CYS A O 1
ATOM 1502 N N . GLY A 1 196 ? -0.550 -8.088 -15.119 1.00 92.94 196 GLY A N 1
ATOM 1503 C CA . GLY A 1 196 ? -1.343 -9.197 -14.572 1.00 92.94 196 GLY A CA 1
ATOM 1504 C C . GLY A 1 196 ? -2.851 -8.924 -14.461 1.00 92.94 196 GLY A C 1
ATOM 1505 O O . GLY A 1 196 ? -3.631 -9.868 -14.390 1.00 92.94 196 GLY A O 1
ATOM 1506 N N . ALA A 1 197 ? -3.280 -7.656 -14.478 1.00 93.25 197 ALA A N 1
ATOM 1507 C CA . ALA A 1 197 ? -4.693 -7.292 -14.349 1.00 93.25 197 ALA A CA 1
ATOM 1508 C C . ALA A 1 197 ? -5.432 -7.256 -15.696 1.00 93.25 197 ALA A C 1
ATOM 1510 O O . ALA A 1 197 ? -6.515 -7.825 -15.829 1.00 93.25 197 ALA A O 1
ATOM 1511 N N . CYS A 1 198 ? -4.861 -6.590 -16.707 1.00 94.00 198 CYS A N 1
ATOM 1512 C CA . CYS A 1 198 ? -5.508 -6.404 -18.011 1.00 94.00 198 CYS A CA 1
ATOM 1513 C C . CYS A 1 198 ? -4.883 -7.230 -19.148 1.00 94.00 198 CYS A C 1
ATOM 1515 O O . CYS A 1 198 ? -5.395 -7.202 -20.267 1.00 94.00 198 CYS A O 1
ATOM 1517 N N . ASN A 1 199 ? -3.784 -7.949 -18.884 1.00 92.75 199 ASN A N 1
ATOM 1518 C CA . ASN A 1 199 ? -2.999 -8.730 -19.851 1.00 92.75 199 ASN A CA 1
ATOM 1519 C C . ASN A 1 199 ? -2.452 -7.941 -21.050 1.00 92.75 199 ASN A C 1
ATOM 1521 O O . ASN A 1 199 ? -1.938 -8.544 -21.996 1.00 92.75 199 ASN A O 1
ATOM 1525 N N . ARG A 1 200 ? -2.530 -6.606 -21.023 1.00 91.88 200 ARG A N 1
ATOM 1526 C CA . ARG A 1 200 ? -1.892 -5.754 -22.026 1.00 91.88 200 ARG A CA 1
ATOM 1527 C C . ARG A 1 200 ? -0.423 -5.542 -21.708 1.00 91.88 200 ARG A C 1
ATOM 1529 O O . ARG A 1 200 ? 0.007 -5.672 -20.562 1.00 91.88 200 ARG A O 1
ATOM 1536 N N . THR A 1 201 ? 0.324 -5.229 -22.755 1.00 93.19 201 THR A N 1
ATOM 1537 C CA . THR A 1 201 ? 1.746 -4.929 -22.687 1.00 93.19 201 THR A CA 1
ATOM 1538 C C . THR A 1 201 ? 1.977 -3.425 -22.652 1.00 93.19 201 THR A C 1
ATOM 1540 O O . THR A 1 201 ? 1.422 -2.714 -23.489 1.00 93.19 201 THR A O 1
ATOM 1543 N N . SER A 1 202 ? 2.825 -2.973 -21.737 1.00 93.50 202 SER A N 1
ATOM 1544 C CA . SER A 1 202 ? 3.344 -1.607 -21.658 1.00 93.50 202 SER A CA 1
ATOM 1545 C C . SER A 1 202 ? 4.844 -1.629 -21.968 1.00 93.50 202 SER A C 1
ATOM 1547 O O . SER A 1 202 ? 5.547 -2.576 -21.614 1.00 93.50 202 SER A O 1
ATOM 1549 N N . GLU A 1 203 ? 5.324 -0.612 -22.669 1.00 92.12 203 GLU A N 1
ATOM 1550 C CA . GLU A 1 203 ? 6.726 -0.477 -23.073 1.00 92.12 203 GLU A CA 1
ATOM 1551 C C . GLU A 1 203 ? 7.567 0.059 -21.899 1.00 92.12 203 GLU A C 1
ATOM 1553 O O . GLU A 1 203 ? 7.113 0.949 -21.179 1.00 92.12 203 GLU A O 1
ATOM 1558 N N . LEU A 1 204 ? 8.749 -0.521 -21.648 1.00 94.25 204 LEU A N 1
ATOM 1559 C CA . LEU A 1 204 ? 9.508 -0.263 -20.415 1.00 94.25 204 LEU A CA 1
ATOM 1560 C C . LEU A 1 204 ? 10.633 0.771 -20.538 1.00 94.25 204 LEU A C 1
ATOM 1562 O O . LEU A 1 204 ? 10.996 1.375 -19.532 1.00 94.25 204 LEU A O 1
ATOM 1566 N N . LEU A 1 205 ? 11.205 0.999 -21.720 1.00 93.12 205 LEU A N 1
ATOM 1567 C CA . LEU A 1 205 ? 12.262 1.991 -21.940 1.00 93.12 205 LEU A CA 1
ATOM 1568 C C . LEU A 1 205 ? 11.733 3.411 -21.743 1.00 93.12 205 LEU A C 1
ATOM 1570 O O . LEU A 1 205 ? 12.343 4.198 -21.021 1.00 93.12 205 LEU A O 1
ATOM 1574 N N . GLY A 1 206 ? 10.597 3.727 -22.360 1.00 91.75 206 GLY A N 1
ATOM 1575 C CA . GLY A 1 206 ? 9.880 4.984 -22.185 1.00 91.75 206 GLY A CA 1
ATOM 1576 C C . GLY A 1 206 ? 9.389 5.151 -20.753 1.00 91.75 206 GLY A C 1
ATOM 1577 O O . GLY A 1 206 ? 9.579 6.209 -20.166 1.00 91.75 206 GLY A O 1
ATOM 1578 N N . TRP A 1 207 ? 8.872 4.081 -20.146 1.00 92.81 207 TRP A N 1
ATOM 1579 C CA . TRP A 1 207 ? 8.467 4.108 -18.743 1.00 92.81 207 TRP A CA 1
ATOM 1580 C C . TRP A 1 207 ? 9.634 4.453 -17.799 1.00 92.81 207 TRP A C 1
ATOM 1582 O O . TRP A 1 207 ? 9.518 5.369 -16.986 1.00 92.81 207 TRP A O 1
ATOM 1592 N N . VAL A 1 208 ? 10.791 3.788 -17.940 1.00 95.38 208 VAL A N 1
ATOM 1593 C CA . VAL A 1 208 ? 11.987 4.103 -17.137 1.00 95.38 208 VAL A CA 1
ATOM 1594 C C . VAL A 1 208 ? 12.455 5.532 -17.390 1.00 95.38 208 VAL A C 1
ATOM 1596 O O . VAL A 1 208 ? 12.788 6.242 -16.443 1.00 95.38 208 VAL A O 1
ATOM 1599 N N . LYS A 1 209 ? 12.464 5.976 -18.648 1.00 94.69 209 LYS A N 1
ATOM 1600 C CA . LYS A 1 209 ? 12.812 7.355 -18.993 1.00 94.69 209 LYS A CA 1
ATOM 1601 C C . LYS A 1 209 ? 11.937 8.353 -18.227 1.00 94.69 209 LYS A C 1
ATOM 1603 O O . LYS A 1 209 ? 12.482 9.275 -17.622 1.00 94.69 209 LYS A O 1
ATOM 1608 N N . ASP A 1 210 ? 10.619 8.174 -18.239 1.00 93.12 210 ASP A N 1
ATOM 1609 C CA . ASP A 1 210 ? 9.680 9.100 -17.598 1.00 93.12 210 ASP A CA 1
ATOM 1610 C C . ASP A 1 210 ? 9.894 9.147 -16.076 1.00 93.12 210 ASP A C 1
ATOM 1612 O O . ASP A 1 210 ? 9.954 10.231 -15.490 1.00 93.12 210 ASP A O 1
ATOM 1616 N N . ILE A 1 211 ? 10.117 7.989 -15.440 1.00 93.81 211 ILE A N 1
ATOM 1617 C CA . ILE A 1 211 ? 10.462 7.909 -14.012 1.00 93.81 211 ILE A CA 1
ATOM 1618 C C . ILE A 1 211 ? 11.751 8.671 -13.719 1.00 93.81 211 ILE A C 1
ATOM 1620 O O . ILE A 1 211 ? 11.791 9.488 -12.802 1.00 93.81 211 ILE A O 1
ATOM 1624 N N . PHE A 1 212 ? 12.805 8.456 -14.506 1.00 94.81 212 PHE A N 1
ATOM 1625 C CA . PHE A 1 212 ? 14.051 9.189 -14.320 1.00 94.81 212 PHE A CA 1
ATOM 1626 C C . PHE A 1 212 ? 13.812 10.697 -14.459 1.00 94.81 212 PHE A C 1
ATOM 1628 O O . PHE A 1 212 ? 14.259 11.462 -13.604 1.00 94.81 212 PHE A O 1
ATOM 1635 N N . GLN A 1 213 ? 13.116 11.147 -15.507 1.00 92.75 213 GLN A N 1
ATOM 1636 C CA . GLN A 1 213 ? 12.893 12.575 -15.761 1.00 92.75 213 GLN A CA 1
ATOM 1637 C C . GLN A 1 213 ? 12.165 13.278 -14.610 1.00 92.75 213 GLN A C 1
ATOM 1639 O O . GLN A 1 213 ? 12.493 14.421 -14.288 1.00 92.75 213 GLN A O 1
ATOM 1644 N N . ILE A 1 214 ? 11.201 12.599 -13.989 1.00 91.38 214 ILE A N 1
ATOM 1645 C CA . ILE A 1 214 ? 10.400 13.153 -12.895 1.00 91.38 214 ILE A CA 1
ATOM 1646 C C . ILE A 1 214 ? 11.140 13.038 -11.556 1.00 91.38 214 ILE A C 1
ATOM 1648 O O . ILE A 1 214 ? 11.147 13.986 -10.771 1.00 91.38 214 ILE A O 1
ATOM 1652 N N . CYS A 1 215 ? 11.759 11.889 -11.284 1.00 93.12 215 CYS A N 1
ATOM 1653 C CA . CYS A 1 215 ? 12.156 11.503 -9.930 1.00 93.12 215 CYS A CA 1
ATOM 1654 C C . CYS A 1 215 ? 13.664 11.627 -9.672 1.00 93.12 215 CYS A C 1
ATOM 1656 O O . CYS A 1 215 ? 14.057 11.986 -8.559 1.00 93.12 215 CYS A O 1
ATOM 1658 N N . ALA A 1 216 ? 14.516 11.411 -10.681 1.00 90.94 216 ALA A N 1
ATOM 1659 C CA . ALA A 1 216 ? 15.971 11.378 -10.500 1.00 90.94 216 ALA A CA 1
ATOM 1660 C C . ALA A 1 216 ? 16.591 12.648 -9.886 1.00 90.94 216 ALA A C 1
ATOM 1662 O O . ALA A 1 216 ? 17.554 12.510 -9.132 1.00 90.94 216 ALA A O 1
ATOM 1663 N N . PRO A 1 217 ? 16.075 13.875 -10.122 1.00 87.69 217 PRO A N 1
ATOM 1664 C CA . PRO A 1 217 ? 16.592 15.072 -9.455 1.00 87.69 217 PRO A CA 1
ATOM 1665 C C . PRO A 1 217 ? 16.435 15.072 -7.927 1.00 87.69 217 PRO A C 1
ATOM 1667 O O . PRO A 1 217 ? 17.137 15.820 -7.253 1.00 87.69 217 PRO A O 1
ATOM 1670 N N . SER A 1 218 ? 15.504 14.278 -7.390 1.00 90.44 218 SER A N 1
ATOM 1671 C CA . SER A 1 218 ? 15.220 14.194 -5.951 1.00 90.44 218 SER A CA 1
ATOM 1672 C C . SER A 1 218 ? 15.943 13.047 -5.244 1.00 90.44 218 SER A C 1
ATOM 1674 O O . SER A 1 218 ? 15.949 12.994 -4.015 1.00 90.44 218 SER A O 1
ATOM 1676 N N . TRP A 1 219 ? 16.544 12.126 -5.999 1.00 94.31 219 TRP A N 1
ATOM 1677 C CA . TRP A 1 219 ? 17.210 10.966 -5.428 1.00 94.31 219 TRP A CA 1
ATOM 1678 C C . TRP A 1 219 ? 18.585 11.330 -4.885 1.00 94.31 219 TRP A C 1
ATOM 1680 O O . TRP A 1 219 ? 19.394 11.979 -5.550 1.00 94.31 219 TRP A O 1
ATOM 1690 N N . ASP A 1 220 ? 18.869 10.840 -3.681 1.00 94.81 220 ASP A N 1
ATOM 1691 C CA . ASP A 1 220 ? 20.231 10.820 -3.182 1.00 94.81 220 ASP A CA 1
ATOM 1692 C C . ASP A 1 220 ? 21.068 9.757 -3.910 1.00 94.81 220 ASP A C 1
ATOM 1694 O O . ASP A 1 220 ? 20.598 8.964 -4.734 1.00 94.81 220 ASP A O 1
ATOM 1698 N N . ARG A 1 221 ? 22.355 9.731 -3.580 1.00 95.38 221 ARG A N 1
ATOM 1699 C CA . ARG A 1 221 ? 23.315 8.788 -4.142 1.00 95.38 221 ARG A CA 1
ATOM 1700 C C . ARG A 1 221 ? 22.900 7.322 -3.981 1.00 95.38 221 ARG A C 1
ATOM 1702 O O . ARG A 1 221 ? 23.110 6.538 -4.904 1.00 95.38 221 ARG A O 1
ATOM 1709 N N . GLN A 1 222 ? 22.374 6.935 -2.820 1.00 95.25 222 GLN A N 1
ATOM 1710 C CA . GLN A 1 222 ? 22.024 5.544 -2.543 1.00 95.25 222 GLN A CA 1
ATOM 1711 C C . GLN A 1 222 ? 20.748 5.146 -3.286 1.00 95.25 222 GLN A C 1
ATOM 1713 O O . GLN A 1 222 ? 20.694 4.050 -3.847 1.00 95.25 222 GLN A O 1
ATOM 1718 N N . ALA A 1 223 ? 19.752 6.030 -3.312 1.00 95.00 223 ALA A N 1
ATOM 1719 C CA . ALA A 1 223 ? 18.533 5.862 -4.087 1.00 95.00 223 ALA A CA 1
ATOM 1720 C C . ALA A 1 223 ? 18.868 5.713 -5.575 1.00 95.00 223 ALA A C 1
ATOM 1722 O O . ALA A 1 223 ? 18.547 4.684 -6.159 1.00 95.00 223 ALA A O 1
ATOM 1723 N N . LEU A 1 224 ? 19.632 6.643 -6.161 1.00 96.62 224 LEU A N 1
ATOM 1724 C CA . LEU A 1 224 ? 20.012 6.571 -7.574 1.00 96.62 224 LEU A CA 1
ATOM 1725 C C . LEU A 1 224 ? 20.731 5.260 -7.920 1.00 96.62 224 LEU A C 1
ATOM 1727 O O . LEU A 1 224 ? 20.401 4.633 -8.923 1.00 96.62 224 LEU A O 1
ATOM 1731 N N . MET A 1 225 ? 21.687 4.816 -7.096 1.00 96.75 225 MET A N 1
ATOM 1732 C CA . MET A 1 225 ? 22.370 3.537 -7.327 1.00 96.75 225 MET A CA 1
ATOM 1733 C C . MET A 1 225 ? 21.395 2.354 -7.328 1.00 96.75 225 MET A C 1
ATOM 1735 O O . MET A 1 225 ? 21.475 1.513 -8.221 1.00 96.75 225 MET A O 1
ATOM 1739 N N . LYS A 1 226 ? 20.453 2.304 -6.378 1.00 96.12 226 LYS A N 1
ATOM 1740 C CA . LYS A 1 226 ? 19.418 1.259 -6.341 1.00 96.12 226 LYS A CA 1
ATOM 1741 C C . LYS A 1 226 ? 18.526 1.308 -7.581 1.00 96.12 226 LYS A C 1
ATOM 1743 O O . LYS A 1 226 ? 18.244 0.265 -8.161 1.00 96.12 226 LYS A O 1
ATOM 1748 N N . GLU A 1 227 ? 18.105 2.492 -8.014 1.00 96.75 227 GLU A N 1
ATOM 1749 C CA . GLU A 1 227 ? 17.255 2.622 -9.199 1.00 96.75 227 GLU A CA 1
ATOM 1750 C C . GLU A 1 227 ? 17.978 2.168 -10.470 1.00 96.75 227 GLU A C 1
ATOM 1752 O O . GLU A 1 227 ? 17.407 1.425 -11.269 1.00 96.75 227 GLU A O 1
ATOM 1757 N N . LEU A 1 228 ? 19.265 2.502 -10.616 1.00 97.50 228 LEU A N 1
ATOM 1758 C CA . LEU A 1 228 ? 20.102 1.978 -11.697 1.00 97.50 228 LEU A CA 1
ATOM 1759 C C . LEU A 1 228 ? 20.195 0.442 -11.653 1.00 97.50 228 LEU A C 1
ATOM 1761 O O . LEU A 1 228 ? 20.091 -0.195 -12.698 1.00 97.50 228 LEU A O 1
ATOM 1765 N N . GLU A 1 229 ? 20.327 -0.171 -10.470 1.00 97.25 229 GLU A N 1
ATOM 1766 C CA . GLU A 1 229 ? 20.329 -1.636 -10.327 1.00 97.25 229 GLU A CA 1
ATOM 1767 C C . GLU A 1 229 ? 19.003 -2.260 -10.788 1.00 97.25 229 GLU A C 1
ATOM 1769 O O . GLU A 1 229 ? 19.005 -3.306 -11.445 1.00 97.25 229 GLU A O 1
ATOM 1774 N N . PHE A 1 230 ? 17.864 -1.629 -10.482 1.00 96.88 230 PHE A N 1
ATOM 1775 C CA . PHE A 1 230 ? 16.558 -2.083 -10.967 1.00 96.88 230 PHE A CA 1
ATOM 1776 C C . PHE A 1 230 ? 16.432 -1.961 -12.483 1.00 96.88 230 PHE A C 1
ATOM 1778 O O . PHE A 1 230 ? 15.964 -2.905 -13.119 1.00 96.88 230 PHE A O 1
ATOM 1785 N N . VAL A 1 231 ? 16.911 -0.868 -13.080 1.00 97.12 231 VAL A N 1
ATOM 1786 C CA . VAL A 1 231 ? 16.961 -0.733 -14.543 1.00 97.12 231 VAL A CA 1
ATOM 1787 C C . VAL A 1 231 ? 17.814 -1.846 -15.154 1.00 97.12 231 VAL A C 1
ATOM 1789 O O . VAL A 1 231 ? 17.350 -2.547 -16.054 1.00 97.12 231 VAL A O 1
ATOM 1792 N N . THR A 1 232 ? 19.009 -2.106 -14.621 1.00 96.56 232 THR A N 1
ATOM 1793 C CA . THR A 1 232 ? 19.850 -3.222 -15.076 1.00 96.56 232 THR A CA 1
ATOM 1794 C C . THR A 1 232 ? 19.117 -4.564 -14.979 1.00 96.56 232 THR A C 1
ATOM 1796 O O . THR A 1 232 ? 19.179 -5.368 -15.908 1.00 96.56 232 THR A O 1
ATOM 1799 N N . LYS A 1 233 ? 18.367 -4.825 -13.897 1.00 95.81 233 LYS A N 1
ATOM 1800 C CA . LYS A 1 233 ? 17.556 -6.051 -13.769 1.00 95.81 233 LYS A CA 1
ATOM 1801 C C . LYS A 1 233 ? 16.463 -6.145 -14.836 1.00 95.81 233 LYS A C 1
ATOM 1803 O O . LYS A 1 233 ? 16.302 -7.216 -15.418 1.00 95.81 233 LYS A O 1
ATOM 1808 N N . ILE A 1 234 ? 15.739 -5.053 -15.090 1.00 95.81 234 ILE A N 1
ATOM 1809 C CA . ILE A 1 234 ? 14.662 -4.993 -16.091 1.00 95.81 234 ILE A CA 1
ATOM 1810 C C . ILE A 1 234 ? 15.210 -5.312 -17.489 1.00 95.81 234 ILE A C 1
ATOM 1812 O O . ILE A 1 234 ? 14.611 -6.094 -18.228 1.00 95.81 234 ILE A O 1
ATOM 1816 N N . PHE A 1 235 ? 16.369 -4.748 -17.843 1.00 95.31 235 PHE A N 1
ATOM 1817 C CA . PHE A 1 235 ? 16.934 -4.842 -19.193 1.00 95.31 235 PHE A CA 1
ATOM 1818 C C . PHE A 1 235 ? 17.993 -5.937 -19.380 1.00 95.31 235 PHE A C 1
ATOM 1820 O O . PHE A 1 235 ? 18.465 -6.122 -20.503 1.00 95.31 235 PHE A O 1
ATOM 1827 N N . ARG A 1 236 ? 18.324 -6.725 -18.346 1.00 89.12 236 ARG A N 1
ATOM 1828 C CA . ARG A 1 236 ? 19.333 -7.804 -18.409 1.00 89.12 236 ARG A CA 1
ATOM 1829 C C . ARG A 1 236 ? 19.107 -8.790 -19.565 1.00 89.12 236 ARG A C 1
ATOM 1831 O O . ARG A 1 236 ? 20.069 -9.312 -20.119 1.00 89.12 236 ARG A O 1
ATOM 1838 N N . GLY A 1 237 ? 17.849 -9.058 -19.921 1.00 82.38 237 GLY A N 1
ATOM 1839 C CA . GLY A 1 237 ? 17.462 -9.959 -21.015 1.00 82.38 237 GLY A CA 1
ATOM 1840 C C . GLY A 1 237 ? 17.182 -9.277 -22.360 1.00 82.38 237 GLY A C 1
ATOM 1841 O O . GLY A 1 237 ? 16.648 -9.927 -23.257 1.00 82.38 237 GLY A O 1
ATOM 1842 N N . SER A 1 238 ? 17.479 -7.981 -22.507 1.00 88.81 238 SER A N 1
ATOM 1843 C CA . SER A 1 238 ? 17.147 -7.220 -23.717 1.00 88.81 238 SER A CA 1
ATOM 1844 C C . SER A 1 238 ? 17.902 -7.725 -24.952 1.00 88.81 238 SER A C 1
ATOM 1846 O O . SER A 1 238 ? 19.135 -7.772 -25.007 1.00 88.81 238 SER A O 1
ATOM 1848 N N . LEU A 1 239 ? 17.140 -8.066 -25.995 1.00 84.94 239 LEU A N 1
ATOM 1849 C CA . LEU A 1 239 ? 17.660 -8.382 -27.328 1.00 84.94 239 LEU A CA 1
ATOM 1850 C C . LEU A 1 239 ? 17.702 -7.156 -28.248 1.00 84.94 239 LEU A C 1
ATOM 1852 O O . LEU A 1 239 ? 18.278 -7.228 -29.339 1.00 84.94 239 LEU A O 1
ATOM 1856 N N . ASP A 1 240 ? 17.174 -6.019 -27.808 1.00 85.69 240 ASP A N 1
ATOM 1857 C CA . ASP A 1 240 ? 17.183 -4.779 -28.569 1.00 85.69 240 ASP A CA 1
ATOM 1858 C C . ASP A 1 240 ? 18.400 -3.911 -28.222 1.00 85.69 240 ASP A C 1
ATOM 1860 O O . ASP A 1 240 ? 18.942 -3.940 -27.116 1.00 85.69 240 ASP A O 1
ATOM 1864 N N . SER A 1 241 ? 18.894 -3.152 -29.201 1.00 87.00 241 SER A N 1
ATOM 1865 C CA . SER A 1 241 ? 20.128 -2.380 -29.028 1.00 87.00 241 SER A CA 1
ATOM 1866 C C . SER A 1 241 ? 19.995 -1.264 -27.992 1.00 87.00 241 SER A C 1
ATOM 1868 O O . SER A 1 241 ? 20.996 -0.903 -27.374 1.00 87.00 241 SER A O 1
ATOM 1870 N N . ARG A 1 242 ? 18.791 -0.708 -27.806 1.00 90.75 242 ARG A N 1
ATOM 1871 C CA . ARG A 1 242 ? 18.559 0.417 -26.891 1.00 90.75 242 ARG A CA 1
ATOM 1872 C C . ARG A 1 242 ? 18.539 -0.074 -25.450 1.00 90.75 242 ARG A C 1
ATOM 1874 O O . ARG A 1 242 ? 19.282 0.463 -24.635 1.00 90.75 242 ARG A O 1
ATOM 1881 N N . GLY A 1 243 ? 17.782 -1.133 -25.166 1.00 91.94 243 GLY A N 1
ATOM 1882 C CA . GLY A 1 243 ? 17.721 -1.762 -23.849 1.00 91.94 243 GLY A CA 1
ATOM 1883 C C . GLY A 1 243 ? 19.082 -2.282 -23.382 1.00 91.94 243 GLY A C 1
ATOM 1884 O O . GLY A 1 243 ? 19.485 -2.003 -22.254 1.00 91.94 243 GLY A O 1
ATOM 1885 N N . ARG A 1 244 ? 19.863 -2.930 -24.263 1.00 92.62 244 ARG A N 1
ATOM 1886 C CA . ARG A 1 244 ? 21.246 -3.331 -23.931 1.00 92.62 244 ARG A CA 1
ATOM 1887 C C . ARG A 1 244 ? 22.148 -2.149 -23.594 1.00 92.62 244 ARG A C 1
ATOM 1889 O O . ARG A 1 244 ? 22.911 -2.221 -22.634 1.00 92.62 244 ARG A O 1
ATOM 1896 N N . ARG A 1 245 ? 22.081 -1.070 -24.383 1.00 93.81 245 ARG A N 1
ATOM 1897 C CA . ARG A 1 245 ? 22.898 0.129 -24.149 1.00 93.81 245 ARG A CA 1
ATOM 1898 C C . ARG A 1 245 ? 22.508 0.812 -22.838 1.00 93.81 245 ARG A C 1
ATOM 1900 O O . ARG A 1 245 ? 23.404 1.209 -22.103 1.00 93.81 245 ARG A O 1
ATOM 1907 N N . LEU A 1 246 ? 21.212 0.870 -22.517 1.00 95.44 246 LEU A N 1
ATOM 1908 C CA . LEU A 1 246 ? 20.729 1.372 -21.230 1.00 95.44 246 LEU A CA 1
ATOM 1909 C C . LEU A 1 246 ? 21.270 0.532 -20.068 1.00 95.44 246 LEU A C 1
ATOM 1911 O O . LEU A 1 246 ? 21.880 1.088 -19.162 1.00 95.44 246 LEU A O 1
ATOM 1915 N N . SER A 1 247 ? 21.116 -0.795 -20.127 1.00 95.12 247 SER A N 1
ATOM 1916 C CA . SER A 1 247 ? 21.628 -1.704 -19.091 1.00 95.12 247 SER A CA 1
ATOM 1917 C C . SER A 1 247 ? 23.126 -1.501 -18.849 1.00 95.12 247 SER A C 1
ATOM 1919 O O . SER A 1 247 ? 23.558 -1.401 -17.704 1.00 95.12 247 SER A O 1
ATOM 1921 N N . TRP A 1 248 ? 23.913 -1.388 -19.923 1.00 95.56 248 TRP A N 1
ATOM 1922 C CA . TRP A 1 248 ? 25.356 -1.171 -19.830 1.00 95.56 248 TRP A CA 1
ATOM 1923 C C . TRP A 1 248 ? 25.716 0.192 -19.226 1.00 95.56 248 TRP A C 1
ATOM 1925 O O . TRP A 1 248 ? 26.591 0.268 -18.368 1.00 95.56 248 TRP A O 1
ATOM 1935 N N . ILE A 1 249 ? 25.028 1.267 -19.628 1.00 96.31 249 ILE A N 1
ATOM 1936 C CA . ILE A 1 249 ? 25.233 2.602 -19.044 1.00 96.31 249 ILE A CA 1
ATOM 1937 C C . ILE A 1 249 ? 24.905 2.586 -17.550 1.00 96.31 249 ILE A C 1
ATOM 1939 O O . ILE A 1 249 ? 25.652 3.160 -16.764 1.00 96.31 249 ILE A O 1
ATOM 1943 N N . CYS A 1 250 ? 23.826 1.917 -17.139 1.00 97.31 250 CYS A N 1
ATOM 1944 C CA . CYS A 1 250 ? 23.478 1.792 -15.726 1.00 97.31 250 CYS A CA 1
ATOM 1945 C C . CYS A 1 250 ? 24.573 1.064 -14.933 1.00 97.31 250 CYS A C 1
ATOM 1947 O O . CYS A 1 250 ? 24.990 1.565 -13.891 1.00 97.31 250 CYS A O 1
ATOM 1949 N N . GLU A 1 251 ? 25.087 -0.061 -15.439 1.00 97.19 251 GLU A N 1
ATOM 1950 C CA . GLU A 1 251 ? 26.198 -0.796 -14.814 1.00 97.19 251 GLU A CA 1
ATOM 1951 C C . GLU A 1 251 ? 27.474 0.058 -14.700 1.00 97.19 251 GLU A C 1
ATOM 1953 O O . GLU A 1 251 ? 28.072 0.139 -13.626 1.00 97.19 251 GLU A O 1
ATOM 1958 N N . ASP A 1 252 ? 27.861 0.751 -15.774 1.00 97.38 252 ASP A N 1
ATOM 1959 C CA . ASP A 1 252 ? 29.026 1.645 -15.794 1.00 97.38 252 ASP A CA 1
ATOM 1960 C C . ASP A 1 252 ? 28.874 2.822 -14.815 1.00 97.38 252 ASP A C 1
ATOM 1962 O O . ASP A 1 252 ? 29.812 3.155 -14.084 1.00 97.38 252 ASP A O 1
ATOM 1966 N N . LEU A 1 253 ? 27.685 3.427 -14.742 1.00 97.56 253 LEU A N 1
ATOM 1967 C CA . LEU A 1 253 ? 27.394 4.502 -13.794 1.00 97.56 253 LEU A CA 1
ATOM 1968 C C . LEU A 1 253 ? 27.448 4.019 -12.346 1.00 97.56 253 LEU A C 1
ATOM 1970 O O . LEU A 1 253 ? 28.010 4.723 -11.511 1.00 97.56 253 LEU A O 1
ATOM 1974 N N . I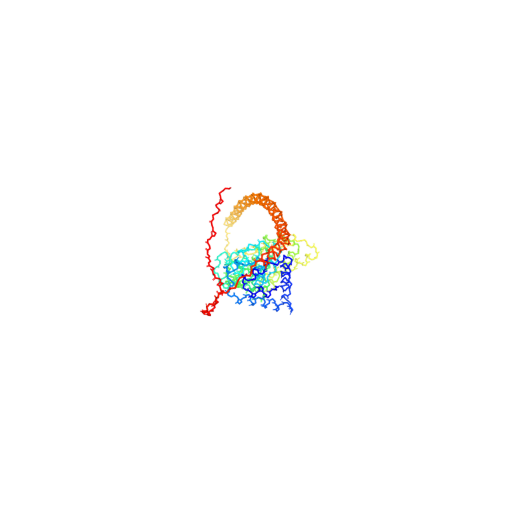LE A 1 254 ? 26.927 2.827 -12.043 1.00 97.62 254 ILE A N 1
ATOM 1975 C CA . ILE A 1 254 ? 27.015 2.235 -10.702 1.00 97.62 254 ILE A CA 1
ATOM 1976 C C . ILE A 1 254 ? 28.484 2.094 -10.279 1.00 97.62 254 ILE A C 1
ATOM 1978 O O . ILE A 1 254 ? 28.847 2.522 -9.181 1.00 97.62 254 ILE A O 1
ATOM 1982 N N . GLU A 1 255 ? 29.344 1.545 -11.140 1.00 97.62 255 GLU A N 1
ATOM 1983 C CA . GLU A 1 255 ? 30.770 1.373 -10.837 1.00 97.62 255 GLU A CA 1
ATOM 1984 C C . GLU A 1 255 ? 31.501 2.715 -10.698 1.00 97.62 255 GLU A C 1
ATOM 1986 O O . GLU A 1 255 ? 32.217 2.947 -9.721 1.00 97.62 255 GLU A O 1
ATOM 1991 N N . LYS A 1 256 ? 31.261 3.664 -11.607 1.00 97.12 256 LYS A N 1
ATOM 1992 C CA . LYS A 1 256 ? 31.843 5.012 -11.511 1.00 97.12 256 LYS A CA 1
ATOM 1993 C C . LYS A 1 256 ? 31.388 5.749 -10.263 1.00 97.12 256 LYS A C 1
ATOM 1995 O O . LYS A 1 256 ? 32.189 6.446 -9.635 1.00 97.12 256 LYS A O 1
ATOM 2000 N N . MET A 1 257 ? 30.121 5.592 -9.884 1.00 97.06 257 MET A N 1
ATOM 2001 C CA . MET A 1 257 ? 29.610 6.123 -8.632 1.00 97.06 257 MET A CA 1
ATOM 2002 C C . MET A 1 257 ? 30.369 5.494 -7.477 1.00 97.06 257 MET A C 1
ATOM 2004 O O . MET A 1 257 ? 30.959 6.264 -6.729 1.00 97.06 257 MET A O 1
ATOM 2008 N N . LYS A 1 258 ? 30.496 4.163 -7.370 1.00 96.25 258 LYS A N 1
ATOM 2009 C CA . LYS A 1 258 ? 31.321 3.510 -6.326 1.00 96.25 258 LYS A CA 1
ATOM 2010 C C . LYS A 1 258 ? 32.746 4.083 -6.239 1.00 96.25 258 LYS A C 1
ATOM 2012 O O . LYS A 1 258 ? 33.257 4.239 -5.135 1.00 96.25 258 LYS A O 1
ATOM 2017 N N . CYS A 1 259 ? 33.337 4.485 -7.366 1.00 95.25 259 CYS A N 1
ATOM 2018 C CA . CYS A 1 259 ? 34.657 5.125 -7.445 1.00 95.25 259 CYS A CA 1
ATOM 2019 C C . CYS A 1 259 ? 34.689 6.650 -7.193 1.00 95.25 259 CYS A C 1
ATOM 2021 O O . CYS A 1 259 ? 35.737 7.270 -7.364 1.00 95.25 259 CYS A O 1
ATOM 2023 N N . GLY A 1 260 ? 33.582 7.273 -6.783 1.00 93.50 260 GLY A N 1
ATOM 2024 C CA . GLY A 1 260 ? 33.532 8.678 -6.358 1.00 93.50 260 GLY A CA 1
ATOM 2025 C C . GLY A 1 260 ? 32.864 9.653 -7.334 1.00 93.50 260 GLY A C 1
ATOM 2026 O O . GLY A 1 260 ? 32.852 10.851 -7.061 1.00 93.50 260 GLY A O 1
ATOM 2027 N N . MET A 1 261 ? 32.272 9.188 -8.442 1.00 96.06 261 MET A N 1
ATOM 2028 C CA . MET A 1 261 ? 31.416 10.044 -9.278 1.00 96.06 261 MET A CA 1
ATOM 2029 C C . MET A 1 261 ? 30.200 10.537 -8.479 1.00 96.06 261 MET A C 1
ATOM 2031 O O . MET A 1 261 ? 29.591 9.759 -7.741 1.00 96.06 261 MET A O 1
ATOM 2035 N N . SER A 1 262 ? 29.827 11.809 -8.655 1.00 95.25 262 SER A N 1
ATOM 2036 C CA . SER A 1 262 ? 28.636 12.385 -8.024 1.00 95.25 262 SER A CA 1
ATOM 2037 C C . SER A 1 262 ? 27.341 11.984 -8.733 1.00 95.25 262 SER A C 1
ATOM 2039 O O . SER A 1 262 ? 27.287 11.844 -9.957 1.00 95.25 262 SER A O 1
ATOM 2041 N N . GLU A 1 263 ? 26.270 11.862 -7.956 1.00 94.00 263 GLU A N 1
ATOM 2042 C CA . GLU A 1 263 ? 24.920 11.538 -8.418 1.00 94.00 263 GLU A CA 1
ATOM 2043 C C . GLU A 1 263 ? 24.403 12.540 -9.460 1.00 94.00 263 GLU A C 1
ATOM 2045 O O . GLU A 1 263 ? 23.836 12.137 -10.468 1.00 94.00 263 GLU A O 1
ATOM 2050 N N . SER A 1 264 ? 24.712 13.834 -9.318 1.00 93.25 264 SER A N 1
ATOM 2051 C CA . SER A 1 264 ? 24.353 14.855 -10.315 1.00 93.25 264 SER A CA 1
ATOM 2052 C C . SER A 1 264 ? 25.009 14.619 -11.685 1.00 93.25 264 SER A C 1
ATOM 2054 O O . SER A 1 264 ? 24.412 14.899 -12.729 1.00 93.25 264 SER A O 1
ATOM 2056 N N . VAL A 1 265 ? 26.250 14.118 -11.718 1.00 94.19 265 VAL A N 1
ATOM 2057 C CA . VAL A 1 265 ? 26.925 13.767 -12.979 1.00 94.19 265 VAL A CA 1
ATOM 2058 C C . VAL A 1 265 ? 26.297 12.511 -13.577 1.00 94.19 265 VAL A C 1
ATOM 2060 O O . VAL A 1 265 ? 25.976 12.517 -14.764 1.00 94.19 265 VAL A O 1
ATOM 2063 N N . ALA A 1 266 ? 26.058 11.481 -12.764 1.00 94.81 266 ALA A N 1
ATOM 2064 C CA . ALA A 1 266 ? 25.415 10.247 -13.211 1.00 94.81 266 ALA A CA 1
ATOM 2065 C C . ALA A 1 266 ? 24.004 10.501 -13.774 1.00 94.81 266 ALA A C 1
ATOM 2067 O O . ALA A 1 266 ? 23.703 10.070 -14.888 1.00 94.81 266 ALA A O 1
ATOM 2068 N N . CYS A 1 267 ? 23.184 11.295 -13.073 1.00 93.88 267 CYS A N 1
ATOM 2069 C CA . CYS A 1 267 ? 21.872 11.738 -13.545 1.00 93.88 267 CYS A CA 1
ATOM 2070 C C . CYS A 1 267 ? 21.969 12.456 -14.896 1.00 93.88 267 CYS A C 1
ATOM 2072 O O . CYS A 1 267 ? 21.209 12.155 -15.809 1.00 93.88 267 CYS A O 1
ATOM 2074 N N . ARG A 1 268 ? 22.925 13.374 -15.082 1.00 94.00 268 ARG A N 1
ATOM 2075 C CA . ARG A 1 268 ? 23.085 14.062 -16.375 1.00 94.00 268 ARG A CA 1
ATOM 2076 C C . ARG A 1 268 ? 23.457 13.113 -17.511 1.00 94.00 268 ARG A C 1
ATOM 2078 O O . ARG A 1 268 ? 22.927 13.271 -18.606 1.00 94.00 268 ARG A O 1
ATOM 2085 N N . ILE A 1 269 ? 24.331 12.136 -17.261 1.00 94.81 269 ILE A N 1
ATOM 2086 C CA . ILE A 1 269 ? 24.740 11.151 -18.273 1.00 94.81 269 ILE A CA 1
ATOM 2087 C C . ILE A 1 269 ? 23.540 10.315 -18.728 1.00 94.81 269 ILE A C 1
ATOM 2089 O O . ILE A 1 269 ? 23.316 10.180 -19.930 1.00 94.81 269 ILE A O 1
ATOM 2093 N N . ILE A 1 270 ? 22.742 9.792 -17.791 1.00 94.69 270 ILE A N 1
ATOM 2094 C CA . ILE A 1 270 ? 21.583 8.968 -18.155 1.00 94.69 270 ILE A CA 1
ATOM 2095 C C . ILE A 1 270 ? 20.471 9.792 -18.824 1.00 94.69 270 ILE A C 1
ATOM 2097 O O . ILE A 1 270 ? 19.860 9.329 -19.784 1.00 94.69 270 ILE A O 1
ATOM 2101 N N . MET A 1 271 ? 20.264 11.048 -18.409 1.00 93.19 271 MET A N 1
ATOM 2102 C CA . MET A 1 271 ? 19.338 11.959 -19.098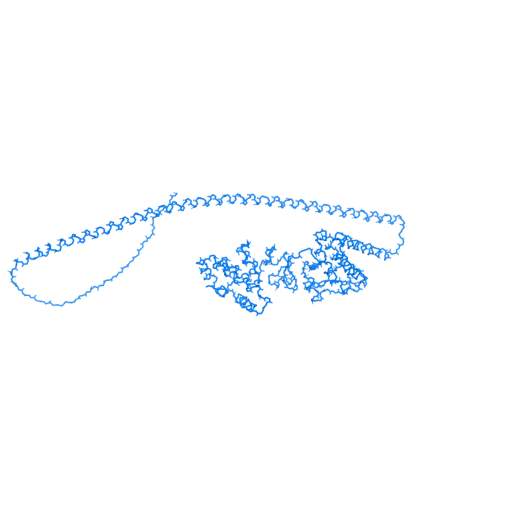 1.00 93.19 271 MET A CA 1
ATOM 2103 C C . MET A 1 271 ? 19.774 12.249 -20.528 1.00 93.19 271 MET A C 1
ATOM 2105 O O . MET A 1 271 ? 18.946 12.243 -21.437 1.00 93.19 271 MET A O 1
ATOM 2109 N N . PHE A 1 272 ? 21.070 12.492 -20.732 1.00 93.12 272 PHE A N 1
ATOM 2110 C CA . PHE A 1 272 ? 21.620 12.720 -22.061 1.00 93.12 272 PHE A CA 1
ATOM 2111 C C . PHE A 1 272 ? 21.415 11.495 -22.954 1.00 93.12 272 PHE A C 1
ATOM 2113 O O . PHE A 1 272 ? 20.963 11.638 -24.084 1.00 93.12 272 PHE A O 1
ATOM 2120 N N . PHE A 1 273 ? 21.633 10.289 -22.423 1.00 93.62 273 PHE A N 1
ATOM 2121 C CA . PHE A 1 273 ? 21.342 9.053 -23.145 1.00 93.62 273 PHE A CA 1
ATOM 2122 C C . PHE A 1 273 ? 19.877 8.971 -23.605 1.00 93.62 273 PHE A C 1
ATOM 2124 O O . PHE A 1 273 ? 19.615 8.659 -24.767 1.00 93.62 273 PHE A O 1
ATOM 2131 N N . PHE A 1 274 ? 18.911 9.294 -22.739 1.00 93.31 274 PHE A N 1
ATOM 2132 C CA . PHE A 1 274 ? 17.502 9.306 -23.140 1.00 93.31 274 PHE A CA 1
ATOM 2133 C C . PHE A 1 274 ? 17.204 10.345 -24.231 1.00 93.31 274 PHE A C 1
ATOM 2135 O O . PHE A 1 274 ? 16.456 10.047 -25.162 1.00 93.31 274 PHE A O 1
ATOM 2142 N N . GLN A 1 275 ? 17.824 11.526 -24.169 1.00 90.50 275 GLN A N 1
ATOM 2143 C CA . GLN A 1 275 ? 17.706 12.545 -25.219 1.00 90.50 275 GLN A CA 1
ATOM 2144 C C . GLN A 1 275 ? 18.313 12.077 -26.551 1.00 90.50 275 GLN A C 1
ATOM 2146 O O . GLN A 1 275 ? 17.718 12.288 -27.608 1.00 90.50 275 GLN A O 1
ATOM 2151 N N . GLU A 1 276 ? 19.466 11.399 -26.528 1.00 89.38 276 GLU A N 1
ATOM 2152 C CA . GLU A 1 276 ? 20.078 10.825 -27.735 1.00 89.38 276 GLU A CA 1
ATOM 2153 C C . GLU A 1 276 ? 19.142 9.814 -28.414 1.00 89.38 276 GLU A C 1
ATOM 2155 O O . GLU A 1 276 ? 18.954 9.862 -29.632 1.00 89.38 276 GLU A O 1
ATOM 2160 N N . LEU A 1 277 ? 18.494 8.944 -27.632 1.00 85.81 277 LEU A N 1
ATOM 2161 C CA . LEU A 1 277 ? 17.542 7.960 -28.153 1.00 85.81 277 LEU A CA 1
ATOM 2162 C C . LEU A 1 277 ? 16.329 8.605 -28.842 1.00 85.81 277 LEU A C 1
ATOM 2164 O O . LEU A 1 277 ? 15.856 8.102 -29.866 1.00 85.81 277 LEU A O 1
ATOM 2168 N N . GLU A 1 278 ? 15.826 9.724 -28.319 1.00 82.38 278 GLU A N 1
ATOM 2169 C CA . GLU A 1 278 ? 14.733 10.474 -28.948 1.00 82.38 278 GLU A CA 1
ATOM 2170 C C . GLU A 1 278 ? 15.141 11.035 -30.313 1.00 82.38 278 GLU A C 1
ATOM 2172 O O . GLU A 1 278 ? 14.388 10.916 -31.288 1.00 82.38 278 GLU A O 1
ATOM 2177 N N . ILE A 1 279 ? 16.353 11.586 -30.409 1.00 81.69 279 ILE A N 1
ATOM 2178 C CA . ILE A 1 279 ? 16.898 12.122 -31.660 1.00 81.69 279 ILE A CA 1
ATOM 2179 C C . ILE A 1 279 ? 17.089 10.994 -32.683 1.00 81.69 279 ILE A C 1
ATOM 2181 O O . ILE A 1 279 ? 16.698 11.144 -33.842 1.00 81.69 279 ILE A O 1
ATOM 2185 N N . GLU A 1 280 ? 17.637 9.847 -32.270 1.00 77.31 280 GLU A N 1
ATOM 2186 C CA . GLU A 1 280 ? 17.807 8.670 -33.132 1.00 77.31 280 GLU A CA 1
ATOM 2187 C C . GLU A 1 280 ? 16.462 8.126 -33.639 1.00 77.31 280 GLU A C 1
ATOM 2189 O O . GLU A 1 280 ? 16.318 7.833 -34.829 1.00 77.31 280 GLU A O 1
ATOM 2194 N N . SER A 1 281 ? 15.457 8.031 -32.763 1.00 73.06 281 SER A N 1
ATOM 2195 C CA . SER A 1 281 ? 14.112 7.577 -33.142 1.00 73.06 281 SER A CA 1
ATOM 2196 C C . SER A 1 281 ? 13.430 8.533 -34.129 1.00 73.06 281 SER A C 1
ATOM 2198 O O . SER A 1 281 ? 12.779 8.091 -35.077 1.00 73.06 281 SER A O 1
ATOM 2200 N N . SER A 1 282 ? 13.643 9.840 -33.960 1.00 70.69 282 SER A N 1
ATOM 2201 C CA . SER A 1 282 ? 13.134 10.870 -34.866 1.00 70.69 282 SER A CA 1
ATOM 2202 C C . SER A 1 282 ? 13.823 10.798 -36.231 1.00 70.69 282 SER A C 1
ATOM 2204 O O . SER A 1 282 ? 13.149 10.858 -37.256 1.00 70.69 282 SER A O 1
ATOM 2206 N N . ARG A 1 283 ? 15.146 10.583 -36.270 1.00 66.62 283 ARG A N 1
ATOM 2207 C CA . ARG A 1 283 ? 15.905 10.411 -37.523 1.00 66.62 283 ARG A CA 1
ATOM 2208 C C . ARG A 1 283 ? 15.445 9.199 -38.330 1.00 66.62 283 ARG A C 1
ATOM 2210 O O . ARG A 1 283 ? 15.221 9.344 -39.526 1.00 66.62 283 ARG A O 1
ATOM 2217 N N . ARG A 1 284 ? 15.215 8.045 -37.688 1.00 60.16 284 ARG A N 1
ATOM 2218 C CA . ARG A 1 284 ? 14.694 6.847 -38.377 1.00 60.16 284 ARG A CA 1
ATOM 2219 C C . ARG A 1 284 ? 13.314 7.084 -38.993 1.00 60.16 284 ARG A C 1
ATOM 2221 O O . ARG A 1 284 ? 13.094 6.706 -40.137 1.00 60.16 284 ARG A O 1
ATOM 2228 N N . LYS A 1 285 ? 12.418 7.780 -38.279 1.00 58.94 285 LYS A N 1
ATOM 2229 C CA . LYS A 1 285 ? 11.112 8.192 -38.828 1.00 58.94 285 LYS A CA 1
ATOM 2230 C C . LYS A 1 285 ? 11.257 9.122 -40.038 1.00 58.94 285 LYS A C 1
ATOM 2232 O O . LYS A 1 285 ? 10.450 9.052 -40.955 1.00 58.94 285 LYS A O 1
ATOM 2237 N N . PHE A 1 286 ? 12.271 9.990 -40.057 1.00 54.19 286 PHE A N 1
ATOM 2238 C CA . PHE A 1 286 ? 12.556 10.870 -41.196 1.00 54.19 286 PHE A CA 1
ATOM 2239 C C . PHE A 1 286 ? 13.141 10.122 -42.404 1.00 54.19 286 PHE A C 1
ATOM 2241 O O . PHE A 1 286 ? 12.767 10.431 -43.533 1.00 54.19 286 PHE A O 1
ATOM 2248 N N . GLU A 1 287 ? 14.014 9.136 -42.185 1.00 52.91 287 GLU A N 1
ATOM 2249 C CA . GLU A 1 287 ? 14.592 8.299 -43.251 1.00 52.91 287 GLU A CA 1
ATOM 2250 C C . GLU A 1 287 ? 13.544 7.389 -43.916 1.00 52.91 287 GLU A C 1
ATOM 2252 O O . GLU A 1 287 ? 13.600 7.162 -45.124 1.00 52.91 287 GLU A O 1
ATOM 2257 N N . GLU A 1 288 ? 12.534 6.939 -43.166 1.00 47.91 288 GLU A N 1
ATOM 2258 C CA . GLU A 1 288 ? 11.404 6.156 -43.687 1.00 47.91 288 GLU A CA 1
ATOM 2259 C C . GLU A 1 288 ? 10.427 7.004 -44.537 1.00 47.91 288 GLU A C 1
ATOM 2261 O O . GLU A 1 288 ? 9.750 6.488 -45.425 1.00 47.91 288 GLU A O 1
ATOM 2266 N N . ILE A 1 289 ? 10.428 8.333 -44.356 1.00 52.38 289 ILE A N 1
ATOM 2267 C CA . ILE A 1 289 ? 9.682 9.321 -45.166 1.00 52.38 289 ILE A CA 1
ATOM 2268 C C . ILE A 1 289 ? 10.588 9.878 -46.288 1.00 52.38 289 ILE A C 1
ATOM 2270 O O . ILE A 1 289 ? 10.525 11.049 -46.660 1.00 52.38 289 ILE A O 1
ATOM 2274 N N . GLY A 1 290 ? 11.476 9.048 -46.840 1.00 49.00 290 GLY A N 1
ATOM 2275 C CA . GLY A 1 290 ? 12.431 9.417 -47.886 1.00 49.00 290 GLY A CA 1
ATOM 2276 C C . GLY A 1 290 ? 11.790 9.819 -49.224 1.00 49.00 290 GLY A C 1
ATOM 2277 O O . GLY A 1 290 ? 11.828 9.072 -50.198 1.00 49.00 290 GLY A O 1
ATOM 2278 N N . ARG A 1 291 ? 11.273 11.045 -49.319 1.00 48.72 291 ARG A N 1
ATOM 2279 C CA . ARG A 1 291 ? 11.323 11.867 -50.538 1.00 48.72 291 ARG A CA 1
ATOM 2280 C C . ARG A 1 291 ? 12.068 13.145 -50.178 1.00 48.72 291 ARG A C 1
ATOM 2282 O O . ARG A 1 291 ? 11.780 13.744 -49.150 1.00 48.72 291 ARG A O 1
ATOM 2289 N N . MET A 1 292 ? 13.047 13.541 -50.994 1.00 53.81 292 MET A N 1
ATOM 2290 C CA . MET A 1 292 ? 13.779 14.793 -50.786 1.00 53.81 292 MET A CA 1
ATOM 2291 C C . MET A 1 292 ? 12.791 15.961 -50.832 1.00 53.81 292 MET A C 1
ATOM 2293 O O . MET A 1 292 ? 12.233 16.268 -51.883 1.00 53.81 292 MET A O 1
ATOM 2297 N N . ILE A 1 293 ? 12.559 16.568 -49.675 1.00 58.47 293 ILE A N 1
ATOM 2298 C CA . ILE A 1 293 ? 11.699 17.734 -49.497 1.00 58.47 293 ILE A CA 1
ATOM 2299 C C . ILE A 1 293 ? 12.513 18.976 -49.871 1.00 58.47 293 ILE A C 1
ATOM 2301 O O . ILE A 1 293 ? 13.675 19.103 -49.477 1.00 58.47 293 ILE A O 1
ATOM 2305 N N . ALA A 1 294 ? 11.925 19.875 -50.663 1.00 62.44 294 ALA A N 1
ATOM 2306 C CA . ALA A 1 294 ? 12.603 21.085 -51.122 1.00 62.44 294 ALA A CA 1
ATOM 2307 C C . ALA A 1 294 ? 13.013 21.975 -49.924 1.00 62.44 294 ALA A C 1
ATOM 2309 O O . ALA A 1 294 ? 12.308 21.992 -48.915 1.00 62.44 294 ALA A O 1
ATOM 2310 N N . PRO A 1 295 ? 14.108 22.758 -50.000 1.00 59.50 295 PRO A N 1
ATOM 2311 C CA . PRO A 1 295 ? 14.601 23.568 -48.878 1.00 59.50 295 PRO A CA 1
ATOM 2312 C C . PRO A 1 295 ? 13.546 24.479 -48.228 1.00 59.50 295 PRO A C 1
ATOM 2314 O O . PRO A 1 295 ? 13.537 24.636 -47.010 1.00 59.50 295 PRO A O 1
ATOM 2317 N N . GLN A 1 296 ? 12.613 25.036 -49.011 1.00 64.44 296 GLN A N 1
ATOM 2318 C CA . GLN A 1 296 ? 11.490 25.822 -48.485 1.00 64.44 296 GLN A CA 1
ATOM 2319 C C . GLN A 1 296 ? 10.519 24.986 -47.639 1.00 64.44 296 GLN A C 1
ATOM 2321 O O . GLN A 1 296 ? 10.020 25.452 -46.620 1.00 64.44 296 GLN A O 1
ATOM 2326 N N . GLU A 1 297 ? 10.274 23.745 -48.039 1.00 63.19 297 GLU A N 1
ATOM 2327 C CA . GLU A 1 297 ? 9.348 22.827 -47.385 1.00 63.19 297 GLU A CA 1
ATOM 2328 C C . GLU A 1 297 ? 10.004 22.207 -46.131 1.00 63.19 297 GLU A C 1
ATOM 2330 O O . GLU A 1 297 ? 9.344 22.018 -45.114 1.00 63.19 297 GLU A O 1
ATOM 2335 N N . ALA A 1 298 ? 11.334 22.045 -46.119 1.00 63.19 298 ALA A N 1
ATOM 2336 C CA . ALA A 1 298 ? 12.099 21.731 -44.909 1.00 63.19 298 ALA A CA 1
ATOM 2337 C C . ALA A 1 298 ? 12.058 22.876 -43.877 1.00 63.19 298 ALA A C 1
ATOM 2339 O O . ALA A 1 298 ? 11.823 22.625 -42.696 1.00 63.19 298 ALA A O 1
ATOM 2340 N N . CYS A 1 299 ? 12.213 24.134 -44.308 1.00 71.56 299 CYS A N 1
ATOM 2341 C CA . CYS A 1 299 ? 12.072 25.300 -43.428 1.00 71.56 299 CYS A CA 1
ATOM 2342 C C . CYS A 1 299 ? 10.640 25.458 -42.893 1.00 71.56 299 CYS A C 1
ATOM 2344 O O . CYS A 1 299 ? 10.473 25.770 -41.714 1.00 71.56 299 CYS A O 1
ATOM 2346 N N . SER A 1 300 ? 9.620 25.192 -43.718 1.00 74.75 300 SER A N 1
ATOM 2347 C CA . SER A 1 300 ? 8.215 25.193 -43.285 1.00 74.75 300 SER A CA 1
ATOM 2348 C C . SER A 1 300 ? 7.972 24.136 -42.203 1.00 74.75 300 SER A C 1
ATOM 2350 O O . SER A 1 300 ? 7.437 24.456 -41.148 1.00 74.75 300 SER A O 1
ATOM 2352 N N . ARG A 1 301 ? 8.483 22.909 -42.387 1.00 71.12 301 ARG A N 1
ATOM 2353 C CA . ARG A 1 301 ? 8.368 21.833 -41.386 1.00 71.12 301 ARG A CA 1
ATOM 2354 C C . ARG A 1 301 ? 9.142 22.124 -40.098 1.00 71.12 301 ARG A C 1
ATOM 2356 O O . ARG A 1 301 ? 8.656 21.811 -39.018 1.00 71.12 301 ARG A O 1
ATOM 2363 N N . ILE A 1 302 ? 10.322 22.745 -40.177 1.00 75.62 302 ILE A N 1
ATOM 2364 C CA . ILE A 1 302 ? 11.064 23.197 -38.984 1.00 75.62 302 ILE A CA 1
ATOM 2365 C C . ILE A 1 302 ? 10.268 24.274 -38.238 1.00 75.62 302 ILE A C 1
ATOM 2367 O O . ILE A 1 302 ? 10.198 24.242 -37.011 1.00 75.62 302 ILE A O 1
ATOM 2371 N N . SER A 1 303 ? 9.643 25.205 -38.965 1.00 72.94 303 SER A N 1
ATOM 2372 C CA . SER A 1 303 ? 8.785 26.231 -38.374 1.00 72.94 303 SER A CA 1
ATOM 2373 C C . SER A 1 303 ? 7.555 25.618 -37.702 1.00 72.94 303 SER A C 1
ATOM 2375 O O . SER A 1 303 ? 7.243 25.998 -36.579 1.00 72.94 303 SER A O 1
ATOM 2377 N N . GLU A 1 304 ? 6.922 24.618 -38.318 1.00 77.75 304 GLU A N 1
ATOM 2378 C CA . GLU A 1 304 ? 5.792 23.878 -37.740 1.00 77.75 304 GLU A CA 1
ATOM 2379 C C . GLU A 1 304 ? 6.182 23.131 -36.460 1.00 77.75 304 GLU A C 1
ATOM 2381 O O . GLU A 1 304 ? 5.499 23.267 -35.449 1.00 77.75 304 GLU A O 1
ATOM 2386 N N . VAL A 1 305 ? 7.309 22.410 -36.455 1.00 78.88 305 VAL A N 1
ATOM 2387 C CA . VAL A 1 305 ? 7.795 21.695 -35.260 1.00 78.88 305 VAL A CA 1
ATOM 2388 C C . VAL A 1 305 ? 8.179 22.669 -34.145 1.00 78.88 305 VAL A C 1
ATOM 2390 O O . VAL A 1 305 ? 7.905 22.404 -32.976 1.00 78.88 305 VAL A O 1
ATOM 2393 N N . LEU A 1 306 ? 8.779 23.813 -34.485 1.00 77.88 306 LEU A N 1
ATOM 2394 C CA . LEU A 1 306 ? 9.112 24.854 -33.514 1.00 77.88 306 LEU A CA 1
ATOM 2395 C C . LEU A 1 306 ? 7.848 25.486 -32.912 1.00 77.88 306 LEU A C 1
ATOM 2397 O O . LEU A 1 306 ? 7.779 25.664 -31.699 1.00 77.88 306 LEU A O 1
ATOM 2401 N N . GLN A 1 307 ? 6.837 25.779 -33.733 1.00 79.12 307 GLN A N 1
ATOM 2402 C CA . GLN A 1 307 ? 5.546 26.295 -33.269 1.00 79.12 307 GLN A CA 1
ATOM 2403 C C . GLN A 1 307 ? 4.796 25.262 -32.420 1.00 79.12 307 GLN A C 1
ATOM 2405 O O . GLN A 1 307 ? 4.232 25.608 -31.387 1.00 79.12 307 GLN A O 1
ATOM 2410 N N . GLU A 1 308 ? 4.843 23.980 -32.788 1.00 80.81 308 GLU A N 1
ATOM 2411 C CA . GLU A 1 308 ? 4.248 22.903 -31.995 1.00 80.81 308 GLU A CA 1
ATOM 2412 C C . GLU A 1 308 ? 4.969 22.722 -30.649 1.00 80.81 308 GLU A C 1
ATOM 2414 O O . GLU A 1 308 ? 4.321 22.489 -29.627 1.00 80.81 308 GLU A O 1
ATOM 2419 N N . ALA A 1 309 ? 6.298 22.860 -30.616 1.00 78.75 309 ALA A N 1
ATOM 2420 C CA . ALA A 1 309 ? 7.076 22.824 -29.380 1.00 78.75 309 ALA A CA 1
ATOM 2421 C C . ALA A 1 309 ? 6.737 24.008 -28.461 1.00 78.75 309 ALA A C 1
ATOM 2423 O O . ALA A 1 309 ? 6.521 23.799 -27.267 1.00 78.75 309 ALA A O 1
ATOM 2424 N N . ILE A 1 310 ? 6.613 25.218 -29.016 1.00 80.75 310 ILE A N 1
ATOM 2425 C CA . ILE A 1 310 ? 6.179 26.411 -28.275 1.00 80.75 310 ILE A CA 1
ATOM 2426 C C . ILE A 1 310 ? 4.762 26.203 -27.725 1.00 80.75 310 ILE A C 1
ATOM 2428 O O . ILE A 1 310 ? 4.560 26.336 -26.523 1.00 80.75 310 ILE A O 1
ATOM 2432 N N . ALA A 1 311 ? 3.813 25.747 -28.546 1.00 87.88 311 ALA A N 1
ATOM 2433 C CA . ALA A 1 311 ? 2.441 25.483 -28.108 1.00 87.88 311 ALA A CA 1
ATOM 2434 C C . ALA A 1 311 ? 2.356 24.388 -27.023 1.00 87.88 311 ALA A C 1
ATOM 2436 O O . ALA A 1 311 ? 1.512 24.448 -26.126 1.00 87.88 311 ALA A O 1
ATOM 2437 N N . LYS A 1 312 ? 3.229 23.371 -27.071 1.00 83.94 312 LYS A N 1
ATOM 2438 C CA . LYS A 1 312 ? 3.334 22.352 -26.012 1.00 83.94 312 LYS A CA 1
ATOM 2439 C C . LYS A 1 312 ? 3.908 22.935 -24.723 1.00 83.94 312 LYS A C 1
ATOM 2441 O O . LYS A 1 312 ? 3.404 22.606 -23.653 1.00 83.94 312 LYS A O 1
ATOM 2446 N N . MET A 1 313 ? 4.919 23.799 -24.811 1.00 79.62 313 MET A N 1
ATOM 2447 C CA . MET A 1 313 ? 5.476 24.493 -23.647 1.00 79.62 313 MET A CA 1
ATOM 2448 C C . MET A 1 313 ? 4.450 25.432 -23.004 1.00 79.62 313 MET A C 1
ATOM 2450 O O . MET A 1 313 ? 4.286 25.386 -21.789 1.00 79.62 313 MET A O 1
ATOM 2454 N N . GLU A 1 314 ? 3.699 26.189 -23.805 1.00 86.56 314 GLU A N 1
ATOM 2455 C CA . GLU A 1 314 ? 2.610 27.052 -23.331 1.00 86.56 314 GLU A CA 1
ATOM 2456 C C . GLU A 1 314 ? 1.514 26.243 -22.628 1.00 86.56 314 GLU A C 1
ATOM 2458 O O . GLU A 1 314 ? 1.091 26.607 -21.534 1.00 86.56 314 GLU A O 1
ATOM 2463 N N . LYS A 1 315 ? 1.114 25.086 -23.175 1.00 84.12 315 LYS A N 1
ATOM 2464 C CA . LYS A 1 315 ? 0.168 24.182 -22.497 1.00 84.12 315 LYS A CA 1
ATOM 2465 C C . LYS A 1 315 ? 0.700 23.643 -21.173 1.00 84.12 315 LYS A C 1
ATOM 2467 O O . LYS A 1 315 ? -0.066 23.509 -20.223 1.00 84.12 315 LYS A O 1
ATOM 2472 N N . VAL A 1 316 ? 1.991 23.315 -21.094 1.00 87.19 316 VAL A N 1
ATOM 2473 C CA . VAL A 1 316 ? 2.622 22.874 -19.838 1.00 87.19 316 VAL A CA 1
ATOM 2474 C C . VAL A 1 316 ? 2.645 24.011 -18.817 1.00 87.19 316 VAL A C 1
ATOM 2476 O O . VAL A 1 316 ? 2.444 23.767 -17.628 1.00 87.19 316 VAL A O 1
ATOM 2479 N N . GLU A 1 317 ? 2.867 25.246 -19.257 1.00 80.62 317 GLU A N 1
ATOM 2480 C CA . GLU A 1 317 ? 2.855 26.428 -18.399 1.00 80.62 317 GLU A CA 1
ATOM 2481 C C . GLU A 1 317 ? 1.438 26.773 -17.912 1.00 80.62 317 GLU A C 1
ATOM 2483 O O . GLU A 1 317 ? 1.243 27.009 -16.720 1.00 80.62 317 GLU A O 1
ATOM 2488 N N . GLU A 1 318 ? 0.433 26.692 -18.786 1.00 85.00 318 GLU A N 1
ATOM 2489 C CA . GLU A 1 318 ? -0.981 26.878 -18.445 1.00 85.00 318 GLU A CA 1
ATOM 2490 C C . GLU A 1 318 ? -1.476 25.795 -17.473 1.00 85.00 318 GLU A C 1
ATOM 2492 O O . GLU A 1 318 ? -2.129 26.093 -16.469 1.00 85.00 318 GLU A O 1
ATOM 2497 N N . GLU A 1 319 ? -1.088 24.540 -17.701 1.00 85.31 319 GLU A N 1
ATOM 2498 C CA . GLU A 1 319 ? -1.407 23.424 -16.814 1.00 85.31 319 GLU A CA 1
ATOM 2499 C C . GLU A 1 319 ? -0.690 23.552 -15.460 1.00 85.31 319 GLU A C 1
ATOM 2501 O O . GLU A 1 319 ? -1.303 23.345 -14.411 1.00 85.31 319 GLU A O 1
ATOM 2506 N N . ARG A 1 320 ? 0.577 23.990 -15.442 1.00 84.94 320 ARG A N 1
ATOM 2507 C CA . ARG A 1 320 ? 1.291 24.330 -14.198 1.00 84.94 320 ARG A CA 1
ATOM 2508 C C . ARG A 1 320 ? 0.608 25.466 -13.445 1.00 84.94 320 ARG A C 1
ATOM 2510 O O . ARG A 1 320 ? 0.453 25.365 -12.229 1.00 84.94 320 ARG A O 1
ATOM 2517 N N . ALA A 1 321 ? 0.167 26.518 -14.131 1.00 87.69 321 ALA A N 1
ATOM 2518 C CA . ALA A 1 321 ? -0.561 27.625 -13.517 1.00 87.69 321 ALA A CA 1
ATOM 2519 C C . ALA A 1 321 ? -1.912 27.163 -12.943 1.00 87.69 321 ALA A C 1
ATOM 2521 O O . ALA A 1 321 ? -2.283 27.549 -11.830 1.00 87.69 321 ALA A O 1
ATOM 2522 N N . ARG A 1 322 ? -2.621 26.279 -13.656 1.00 93.44 322 ARG A N 1
ATOM 2523 C CA . ARG A 1 322 ? -3.867 25.650 -13.197 1.00 93.44 322 ARG A C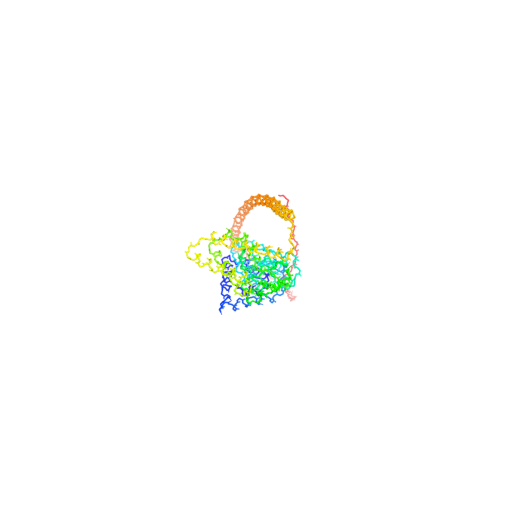A 1
ATOM 2524 C C . ARG A 1 322 ? -3.641 24.805 -11.944 1.00 93.44 322 ARG A C 1
ATOM 2526 O O . ARG A 1 322 ? -4.388 24.948 -10.974 1.00 93.44 322 ARG A O 1
ATOM 2533 N N . MET A 1 323 ? -2.596 23.977 -11.935 1.00 86.56 323 MET A N 1
ATOM 2534 C CA . MET A 1 323 ? -2.222 23.162 -10.777 1.00 86.56 323 MET A CA 1
ATOM 2535 C C . MET A 1 323 ? -1.806 24.021 -9.581 1.00 86.56 323 MET A C 1
ATOM 2537 O O . MET A 1 323 ? -2.272 23.766 -8.475 1.00 86.56 323 MET A O 1
ATOM 2541 N N . LEU A 1 324 ? -1.012 25.075 -9.787 1.00 89.62 324 LEU A N 1
ATOM 2542 C CA . LEU A 1 324 ? -0.610 25.996 -8.720 1.00 89.62 324 LEU A CA 1
ATOM 2543 C C . LEU A 1 324 ? -1.820 26.721 -8.115 1.00 89.62 324 LEU A C 1
ATOM 2545 O O . LEU A 1 324 ? -1.925 26.851 -6.897 1.00 89.62 324 LEU A O 1
ATOM 2549 N N . LYS A 1 325 ? -2.765 27.161 -8.956 1.00 91.12 325 LYS A N 1
ATOM 2550 C CA . LYS A 1 325 ? -4.011 27.788 -8.502 1.00 91.12 325 LYS A CA 1
ATOM 2551 C C . LYS A 1 325 ? -4.857 26.823 -7.671 1.00 91.12 325 LYS A C 1
ATOM 2553 O O . LYS A 1 325 ? -5.399 27.233 -6.649 1.00 91.12 325 LYS A O 1
ATOM 2558 N N . LYS A 1 326 ? -4.951 25.556 -8.087 1.00 91.69 326 LYS A N 1
ATOM 2559 C CA . LYS A 1 326 ? -5.644 24.514 -7.321 1.00 91.69 326 LYS A CA 1
ATOM 2560 C C . LYS A 1 326 ? -4.944 24.247 -5.985 1.00 91.69 326 LYS A C 1
ATOM 2562 O O . LYS A 1 326 ? -5.592 24.338 -4.954 1.00 91.69 326 LYS A O 1
ATOM 2567 N N . ALA A 1 327 ? -3.630 24.029 -5.994 1.00 88.44 327 ALA A N 1
ATOM 2568 C CA . ALA A 1 327 ? -2.847 23.785 -4.783 1.00 88.44 327 ALA A CA 1
ATOM 2569 C C . ALA A 1 327 ? -2.970 24.933 -3.767 1.00 88.44 327 ALA A C 1
ATOM 2571 O O . ALA A 1 327 ? -3.059 24.696 -2.567 1.00 88.44 327 ALA A O 1
ATOM 2572 N N . ARG A 1 328 ? -3.031 26.183 -4.244 1.00 90.25 328 ARG A N 1
ATOM 2573 C CA . ARG A 1 328 ? -3.279 27.346 -3.388 1.00 90.25 328 ARG A CA 1
ATOM 2574 C C . ARG A 1 328 ? -4.678 27.329 -2.765 1.00 90.25 328 ARG A C 1
ATOM 2576 O O . ARG A 1 328 ? -4.802 27.621 -1.583 1.00 90.25 328 ARG A O 1
ATOM 2583 N N . LEU A 1 329 ? -5.714 26.996 -3.535 1.00 93.31 329 LEU A N 1
ATOM 2584 C CA . LEU A 1 329 ? -7.076 26.870 -3.005 1.00 93.31 329 LEU A CA 1
ATOM 2585 C C . LEU A 1 329 ? -7.172 25.742 -1.973 1.00 93.31 329 LEU A C 1
ATOM 2587 O O . LEU A 1 329 ? -7.796 25.931 -0.934 1.00 93.31 329 LEU A O 1
ATOM 2591 N N . ASP A 1 330 ? -6.525 24.607 -2.237 1.00 89.19 330 ASP A N 1
ATOM 2592 C CA . ASP A 1 330 ? -6.480 23.469 -1.316 1.00 89.19 330 ASP A CA 1
ATOM 2593 C C . ASP A 1 330 ? -5.753 23.855 -0.011 1.00 89.19 330 ASP A C 1
ATOM 2595 O O . ASP A 1 330 ? -6.232 23.544 1.078 1.00 89.19 330 ASP A O 1
ATOM 2599 N N . LEU A 1 331 ? -4.660 24.624 -0.097 1.00 91.31 331 LEU A N 1
ATOM 2600 C CA . LEU A 1 331 ? -3.971 25.174 1.075 1.00 91.31 331 LEU A CA 1
ATOM 2601 C C . LEU A 1 331 ? -4.870 26.131 1.876 1.00 91.31 331 LEU A C 1
ATOM 2603 O O . LEU A 1 331 ? -4.963 26.008 3.092 1.00 91.31 331 LEU A O 1
ATOM 2607 N N . GLU A 1 332 ? -5.588 27.034 1.202 1.00 92.81 332 GLU A N 1
ATOM 2608 C CA . GLU A 1 332 ? -6.540 27.947 1.852 1.00 92.81 332 GLU A CA 1
ATOM 2609 C C . GLU A 1 332 ? -7.710 27.195 2.522 1.00 92.81 332 GLU A C 1
ATOM 2611 O O . GLU A 1 332 ? -8.273 27.675 3.507 1.00 92.81 332 GLU A O 1
ATOM 2616 N N . VAL A 1 333 ? -8.106 26.024 2.005 1.00 93.00 333 VAL A N 1
ATOM 2617 C CA . VAL A 1 333 ? -9.079 25.135 2.666 1.00 93.00 333 VAL A CA 1
ATOM 2618 C C . VAL A 1 333 ? -8.470 24.526 3.929 1.00 93.00 333 VAL A C 1
ATOM 2620 O O . VAL A 1 333 ? -9.091 24.621 4.987 1.00 93.00 333 VAL A O 1
ATOM 2623 N N . CYS A 1 334 ? -7.256 23.976 3.842 1.00 88.56 334 CYS A N 1
ATOM 2624 C CA . CYS A 1 334 ? -6.543 23.412 4.989 1.00 88.56 334 CYS A CA 1
ATOM 2625 C C . CYS A 1 334 ? -6.345 24.437 6.117 1.00 88.56 334 CYS A C 1
ATOM 2627 O O . CYS A 1 334 ? -6.599 24.119 7.279 1.00 88.56 334 CYS A O 1
ATOM 2629 N N . ASP A 1 335 ? -5.959 25.673 5.792 1.00 91.38 335 ASP A N 1
ATOM 2630 C CA . ASP A 1 335 ? -5.777 26.742 6.783 1.00 91.38 335 ASP A CA 1
ATOM 2631 C C . ASP A 1 335 ? -7.089 27.053 7.522 1.00 91.38 335 ASP A C 1
ATOM 2633 O O . ASP A 1 335 ? -7.117 27.118 8.753 1.00 91.38 335 ASP A O 1
ATOM 2637 N N . ARG A 1 336 ? -8.215 27.143 6.798 1.00 93.75 336 ARG A N 1
ATOM 2638 C CA . ARG A 1 336 ? -9.539 27.337 7.418 1.00 93.75 336 ARG A CA 1
ATOM 2639 C C . ARG A 1 336 ? -9.952 26.160 8.300 1.00 93.75 336 ARG A C 1
ATOM 2641 O O . ARG A 1 336 ? -10.563 26.363 9.349 1.00 93.75 336 ARG A O 1
ATOM 2648 N N . GLU A 1 337 ? -9.647 24.929 7.898 1.00 93.12 337 GLU A N 1
ATOM 2649 C CA . GLU A 1 337 ? -9.918 23.747 8.721 1.00 93.12 337 GLU A CA 1
ATOM 2650 C C . GLU A 1 337 ? -9.095 23.744 10.013 1.00 93.12 337 GLU A C 1
ATOM 2652 O O . GLU A 1 337 ? -9.617 23.385 11.072 1.00 93.12 337 GLU A O 1
ATOM 2657 N N . LEU A 1 338 ? -7.834 24.180 9.956 1.00 89.25 338 LEU A N 1
ATOM 2658 C CA . LEU A 1 338 ? -6.989 24.339 11.140 1.00 89.25 338 LEU A CA 1
ATOM 2659 C C . LEU A 1 338 ? -7.552 25.394 12.097 1.00 89.25 338 LEU A C 1
ATOM 2661 O O . LEU A 1 338 ? -7.636 25.139 13.301 1.00 89.25 338 LEU A O 1
ATOM 2665 N N . GLU A 1 339 ? -7.999 26.540 11.581 1.00 93.38 339 GLU A N 1
ATOM 2666 C CA . GLU A 1 339 ? -8.658 27.577 12.385 1.00 93.38 339 GLU A CA 1
ATOM 2667 C C . GLU A 1 339 ? -9.953 27.067 13.038 1.00 93.38 339 GLU A C 1
ATOM 2669 O O . GLU A 1 339 ? -10.194 27.314 14.223 1.00 93.38 339 GLU A O 1
ATOM 2674 N N . ASN A 1 340 ? -10.772 26.308 12.303 1.00 92.12 340 ASN A N 1
ATOM 2675 C CA . ASN A 1 340 ? -11.985 25.686 12.841 1.00 92.12 340 ASN A CA 1
ATOM 2676 C C . ASN A 1 340 ? -11.665 24.715 13.981 1.00 92.12 340 ASN A C 1
ATOM 2678 O O . ASN A 1 340 ? -12.227 24.843 15.069 1.00 92.12 340 ASN A O 1
ATOM 2682 N N . LYS A 1 341 ? -10.700 23.811 13.778 1.00 93.06 341 LYS A N 1
ATOM 2683 C CA . LYS A 1 341 ? -10.265 22.860 14.812 1.00 93.06 341 LYS A CA 1
ATOM 2684 C C . LYS A 1 341 ? -9.687 23.559 16.041 1.00 93.06 341 LYS A C 1
ATOM 2686 O O . LYS A 1 341 ? -9.890 23.098 17.163 1.00 93.06 341 LYS A O 1
ATOM 2691 N N . ALA A 1 342 ? -8.984 24.678 15.859 1.00 93.06 342 ALA A N 1
ATOM 2692 C CA . ALA A 1 342 ? -8.483 25.477 16.974 1.00 93.06 342 ALA A CA 1
ATOM 2693 C C . ALA A 1 342 ? -9.629 26.067 17.816 1.00 93.06 342 ALA A C 1
ATOM 2695 O O . ALA A 1 342 ? -9.547 26.051 19.048 1.00 93.06 342 ALA A O 1
ATOM 2696 N N . ARG A 1 343 ? -10.714 26.527 17.174 1.00 94.88 343 ARG A N 1
ATOM 2697 C CA . ARG A 1 343 ? -11.928 26.993 17.869 1.00 94.88 343 ARG A CA 1
ATOM 2698 C C . ARG A 1 343 ? -12.636 25.864 18.611 1.00 94.88 343 ARG A C 1
ATOM 2700 O O . ARG A 1 343 ? -12.871 26.002 19.808 1.00 94.88 343 ARG A O 1
ATOM 2707 N N . GLU A 1 344 ? -12.874 24.731 17.954 1.00 93.75 344 GLU A N 1
ATOM 2708 C CA . GLU A 1 344 ? -13.493 23.551 18.581 1.00 93.75 344 GLU A CA 1
ATOM 2709 C C . GLU A 1 344 ? -12.688 23.065 19.799 1.00 93.75 344 GLU A C 1
ATOM 2711 O O . GLU A 1 344 ? -13.246 22.758 20.852 1.00 93.75 344 GLU A O 1
ATOM 2716 N N . MET A 1 345 ? -11.351 23.064 19.712 1.00 91.00 345 MET A N 1
ATOM 2717 C CA . MET A 1 345 ? -10.489 22.725 20.849 1.00 91.00 345 MET A CA 1
ATOM 2718 C C . MET A 1 345 ? -10.676 23.700 22.023 1.00 91.00 345 MET A C 1
ATOM 2720 O O . MET A 1 345 ? -10.640 23.286 23.186 1.00 91.00 345 MET A O 1
ATOM 2724 N N . MET A 1 346 ? -10.840 24.996 21.745 1.00 94.12 346 MET A N 1
ATOM 2725 C CA . MET A 1 346 ? -11.065 26.007 22.777 1.00 94.12 346 MET A CA 1
ATOM 2726 C C . MET A 1 346 ? -12.418 25.800 23.470 1.00 94.12 346 MET A C 1
ATOM 2728 O O . MET A 1 346 ? -12.477 2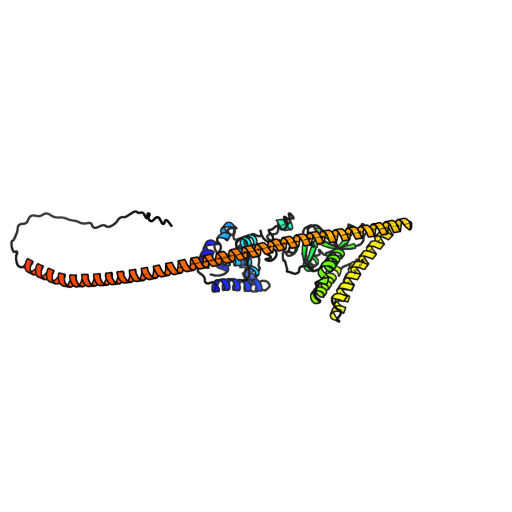5.837 24.700 1.00 94.12 346 MET A O 1
ATOM 2732 N N . GLU A 1 347 ? -13.472 25.516 22.706 1.00 93.75 347 GLU A N 1
ATOM 2733 C CA . GLU A 1 347 ? -14.810 25.215 23.229 1.00 93.75 347 GLU A CA 1
ATOM 2734 C C . GLU A 1 347 ? -14.801 23.958 24.104 1.00 93.75 347 GLU A C 1
ATOM 2736 O O . GLU A 1 347 ? -15.241 24.004 25.255 1.00 93.75 347 GLU A O 1
ATOM 2741 N N . LEU A 1 348 ? -14.178 22.871 23.636 1.00 92.12 348 LEU A N 1
ATOM 2742 C CA . LEU A 1 348 ? -14.031 21.636 24.413 1.00 92.12 348 LEU A CA 1
ATOM 2743 C C . LEU A 1 348 ? -13.250 21.847 25.717 1.00 92.12 348 LEU A C 1
ATOM 2745 O O . LEU A 1 348 ? -13.565 21.233 26.739 1.00 92.12 348 LEU A O 1
ATOM 2749 N N . LYS A 1 349 ? -12.235 22.722 25.723 1.00 92.38 349 LYS A N 1
ATOM 2750 C CA . LYS A 1 349 ? -11.506 23.081 26.952 1.00 92.38 349 LYS A CA 1
ATOM 2751 C C . LYS A 1 349 ? -12.394 23.831 27.943 1.00 92.38 349 LYS A C 1
ATOM 2753 O O . LYS A 1 349 ? -12.321 23.543 29.138 1.00 92.38 349 LYS A O 1
ATOM 2758 N N . MET A 1 350 ? -13.217 24.763 27.464 1.00 93.56 350 MET A N 1
ATOM 2759 C CA . MET A 1 350 ? -14.168 25.488 28.310 1.00 93.56 350 MET A CA 1
ATOM 2760 C C . MET A 1 350 ? -15.232 24.546 28.878 1.00 93.56 350 MET A C 1
ATOM 2762 O O . MET A 1 350 ? -15.478 24.563 30.083 1.00 93.56 350 MET A O 1
ATOM 2766 N N . GLU A 1 351 ? -15.795 23.660 28.055 1.00 93.88 351 GLU A N 1
ATOM 2767 C CA . GLU A 1 351 ? -16.782 22.679 28.511 1.00 93.88 351 GLU A CA 1
ATOM 2768 C C . GLU A 1 351 ? -16.180 21.689 29.517 1.00 93.88 351 GLU A C 1
ATOM 2770 O O . GLU A 1 351 ? -16.789 21.396 30.546 1.00 93.88 351 GLU A O 1
ATOM 2775 N N . ARG A 1 352 ? -14.944 21.225 29.287 1.00 93.62 352 ARG A N 1
ATOM 2776 C CA . ARG A 1 352 ? -14.224 20.377 30.248 1.00 93.62 352 ARG A CA 1
ATOM 2777 C C . ARG A 1 352 ? -14.014 21.083 31.585 1.00 93.62 352 ARG A C 1
ATOM 2779 O O . ARG A 1 352 ? -14.118 20.436 32.626 1.00 93.62 352 ARG A O 1
ATOM 2786 N N . LYS A 1 353 ? -13.708 22.384 31.572 1.00 92.88 353 LYS A N 1
ATOM 2787 C CA . LYS A 1 353 ? -13.561 23.172 32.801 1.00 92.88 353 LYS A CA 1
ATOM 2788 C C . LYS A 1 353 ? -14.893 23.276 33.548 1.00 92.88 353 LYS A C 1
ATOM 2790 O O . LYS A 1 353 ? -14.914 23.011 34.742 1.00 92.88 353 LYS A O 1
ATOM 2795 N N . LYS A 1 354 ? -15.991 23.547 32.837 1.00 95.50 354 LYS A N 1
ATOM 2796 C CA . LYS A 1 354 ? -17.337 23.593 33.421 1.00 95.50 354 LYS A CA 1
ATOM 2797 C C . LYS A 1 354 ? -17.737 22.254 34.055 1.00 95.50 354 LYS A C 1
ATOM 2799 O O . LYS A 1 354 ? -18.109 22.222 35.219 1.00 95.50 354 LYS A O 1
ATOM 2804 N N . LYS A 1 355 ? -17.562 21.134 33.341 1.00 94.31 355 LYS A N 1
ATOM 2805 C CA . LYS A 1 355 ? -17.850 19.789 33.883 1.00 94.31 355 LYS A CA 1
ATOM 2806 C C . LYS A 1 355 ? -16.996 19.453 35.104 1.00 94.31 355 LYS A C 1
ATOM 2808 O O . LYS A 1 355 ? -17.453 18.754 36.003 1.00 94.31 355 LYS A O 1
ATOM 2813 N N . LYS A 1 356 ? -15.751 19.940 35.147 1.00 93.62 356 LYS A N 1
ATOM 2814 C CA . LYS A 1 356 ? -14.885 19.789 36.319 1.00 93.62 356 LYS A CA 1
ATOM 2815 C C . LYS A 1 356 ? -15.448 20.548 37.527 1.00 93.62 356 LYS A C 1
ATOM 2817 O O . LYS A 1 356 ? -15.523 19.960 38.597 1.00 93.62 356 LYS A O 1
ATOM 2822 N N . GLU A 1 357 ? -15.869 21.798 37.344 1.00 94.44 357 GLU A N 1
ATOM 2823 C CA . GLU A 1 357 ? -16.497 22.608 38.401 1.00 94.44 357 GLU A CA 1
ATOM 2824 C C . GLU A 1 357 ? -17.798 21.955 38.909 1.00 94.44 357 GLU A C 1
ATOM 2826 O O . GLU A 1 357 ? -17.969 21.793 40.114 1.00 94.44 357 GLU A O 1
ATOM 2831 N N . GLU A 1 358 ? -18.655 21.466 38.004 1.00 93.56 358 GLU A N 1
ATOM 2832 C CA . GLU A 1 358 ? -19.876 20.715 38.354 1.00 93.56 358 GLU A CA 1
ATOM 2833 C C . GLU A 1 358 ? -19.561 19.434 39.151 1.00 93.56 358 GLU A C 1
ATOM 2835 O O . GLU A 1 358 ? -20.247 19.102 40.118 1.00 93.56 358 GLU A O 1
ATOM 2840 N N . THR A 1 359 ? -18.497 18.714 38.782 1.00 90.69 359 THR A N 1
ATOM 2841 C CA . THR A 1 359 ? -18.075 17.497 39.498 1.00 90.69 359 THR A CA 1
ATOM 2842 C C . THR A 1 359 ? -17.572 17.827 40.905 1.00 90.69 359 THR A C 1
ATOM 2844 O O . THR A 1 359 ? -17.949 17.152 41.861 1.00 90.69 359 THR A O 1
ATOM 2847 N N . GLU A 1 360 ? -16.766 18.881 41.057 1.00 94.81 360 GLU A N 1
ATOM 2848 C CA . GLU A 1 360 ? -16.261 19.334 42.362 1.00 94.81 360 GLU A CA 1
ATOM 2849 C C . GLU A 1 360 ? -17.404 19.777 43.297 1.00 94.81 360 GLU A C 1
ATOM 2851 O O . GLU A 1 360 ? -17.369 19.502 44.503 1.00 94.81 360 GLU A O 1
ATOM 2856 N N . GLU A 1 361 ? -18.447 20.413 42.753 1.00 96.44 361 GLU A N 1
ATOM 2857 C CA . GLU A 1 361 ? -19.653 20.774 43.503 1.00 96.44 361 GLU A CA 1
ATOM 2858 C C . GLU A 1 361 ? -20.424 19.531 43.972 1.00 96.44 361 GLU A C 1
ATOM 2860 O O . GLU A 1 361 ? -20.738 19.410 45.162 1.00 96.44 361 GLU A O 1
ATOM 2865 N N . LEU A 1 362 ? -20.655 18.562 43.080 1.00 96.06 362 LEU A N 1
ATOM 2866 C CA . LEU A 1 362 ? -21.310 17.297 43.428 1.00 96.06 362 LEU A CA 1
ATOM 2867 C C . LEU A 1 362 ? -20.527 16.512 44.489 1.00 96.06 362 LEU A C 1
ATOM 2869 O O . LEU A 1 362 ? -21.125 15.981 45.426 1.00 96.06 362 LEU A O 1
ATOM 2873 N N . GLU A 1 363 ? -19.197 16.476 44.403 1.00 94.56 363 GLU A N 1
ATOM 2874 C CA . GLU A 1 363 ? -18.339 15.857 45.421 1.00 94.56 363 GLU A CA 1
ATOM 2875 C C . GLU A 1 363 ? -18.425 16.576 46.776 1.00 94.56 363 GLU A C 1
ATOM 2877 O O . GLU A 1 363 ? -18.369 15.943 47.835 1.00 94.56 363 GLU A O 1
ATOM 2882 N N . SER A 1 364 ? -18.569 17.903 46.781 1.00 97.19 364 SER A N 1
ATOM 2883 C CA . SER A 1 364 ? -18.805 18.675 48.006 1.00 97.19 364 SER A CA 1
ATOM 2884 C C . SER A 1 364 ? -20.145 18.310 48.652 1.00 97.19 364 SER A C 1
ATOM 2886 O O . SER A 1 364 ? -20.196 17.999 49.846 1.00 97.19 364 SER A O 1
ATOM 2888 N N . ILE A 1 365 ? -21.217 18.252 47.855 1.00 96.69 365 ILE A N 1
ATOM 2889 C CA . ILE A 1 365 ? -22.552 17.855 48.321 1.00 96.69 365 ILE A CA 1
ATOM 2890 C C . ILE A 1 365 ? -22.531 16.419 48.852 1.00 96.69 365 ILE A C 1
ATOM 2892 O O . ILE A 1 365 ? -23.052 16.161 49.938 1.00 96.69 365 ILE A O 1
ATOM 2896 N N . ALA A 1 366 ? -21.892 15.490 48.137 1.00 95.50 366 ALA A N 1
ATOM 2897 C CA . ALA A 1 366 ? -21.760 14.102 48.568 1.00 95.50 366 ALA A CA 1
ATOM 2898 C C . ALA A 1 366 ? -21.044 13.992 49.925 1.00 95.50 366 ALA A C 1
ATOM 2900 O O . ALA A 1 366 ? -21.512 13.272 50.808 1.00 95.50 366 ALA A O 1
ATOM 2901 N N . ARG A 1 367 ? -19.964 14.759 50.138 1.00 97.06 367 ARG A N 1
ATOM 2902 C CA . ARG A 1 367 ? -19.259 14.815 51.433 1.00 97.06 367 ARG A CA 1
ATOM 2903 C C . ARG A 1 367 ? -20.143 15.343 52.560 1.00 97.06 367 ARG A C 1
ATOM 2905 O O . ARG A 1 367 ? -20.139 14.769 53.647 1.00 97.06 367 ARG A O 1
ATOM 2912 N N . LEU A 1 368 ? -20.918 16.398 52.308 1.00 97.00 368 LEU A N 1
ATOM 2913 C CA . LEU A 1 368 ? -21.867 16.928 53.293 1.00 97.00 368 LEU A CA 1
ATOM 2914 C C . LEU A 1 368 ? -22.950 15.900 53.635 1.00 97.00 368 LEU A C 1
ATOM 2916 O O . LEU A 1 368 ? -23.237 15.679 54.809 1.00 97.00 368 LEU A O 1
ATOM 2920 N N . LYS A 1 369 ? -23.506 15.221 52.626 1.00 96.75 369 LYS A N 1
ATOM 2921 C CA . LYS A 1 369 ? -24.525 14.183 52.826 1.00 96.75 369 LYS A CA 1
ATOM 2922 C C . LYS A 1 369 ? -23.988 12.977 53.586 1.00 96.75 369 LYS A C 1
ATOM 2924 O O . LYS A 1 369 ? -24.702 12.435 54.427 1.00 96.75 369 LYS A O 1
ATOM 2929 N N . GLN A 1 370 ? -22.733 12.603 53.355 1.00 95.50 370 GLN A N 1
ATOM 2930 C CA . GLN A 1 370 ? -22.077 11.563 54.139 1.00 95.50 370 GLN A CA 1
ATOM 2931 C C . GLN A 1 370 ? -21.942 11.975 55.613 1.00 95.50 370 GLN A C 1
ATOM 2933 O O . GLN A 1 370 ? -22.326 11.214 56.495 1.00 95.50 370 GLN A O 1
ATOM 2938 N N . ALA A 1 371 ? -21.492 13.203 55.891 1.00 96.56 371 ALA A N 1
ATOM 2939 C CA . ALA A 1 371 ? -21.371 13.702 57.263 1.00 96.56 371 ALA A CA 1
ATOM 2940 C C . ALA A 1 371 ? -22.731 13.804 57.989 1.00 96.56 371 ALA A C 1
ATOM 2942 O O . ALA A 1 371 ? -22.836 13.511 59.186 1.00 96.56 371 ALA A O 1
ATOM 2943 N N . GLU A 1 372 ? -23.793 14.192 57.273 1.00 95.62 372 GLU A N 1
ATOM 2944 C CA . GLU A 1 372 ? -25.165 14.144 57.790 1.00 95.62 372 GLU A CA 1
ATOM 2945 C C . GLU A 1 372 ? -25.567 12.708 58.150 1.00 95.62 372 GLU A C 1
ATOM 2947 O O . GLU A 1 372 ? -26.063 12.476 59.255 1.00 95.62 372 GLU A O 1
ATOM 2952 N N . ALA A 1 373 ? -25.332 11.742 57.255 1.00 94.50 373 ALA A N 1
ATOM 2953 C CA . ALA A 1 373 ? -25.651 10.334 57.485 1.00 94.50 373 ALA A CA 1
ATOM 2954 C C . ALA A 1 373 ? -24.922 9.772 58.718 1.00 94.50 373 ALA A C 1
ATOM 2956 O O . ALA A 1 373 ? -25.558 9.153 59.573 1.00 94.50 373 ALA A O 1
ATOM 2957 N N . ASP A 1 374 ? -23.629 10.069 58.866 1.00 96.06 374 ASP A N 1
ATOM 2958 C CA . ASP A 1 374 ? -22.823 9.646 60.018 1.00 96.06 374 ASP A CA 1
ATOM 2959 C C . ASP A 1 374 ? -23.383 10.209 61.339 1.00 96.06 374 ASP A C 1
ATOM 2961 O O . ASP A 1 374 ? -23.455 9.517 62.359 1.00 96.06 374 ASP A O 1
ATOM 2965 N N . THR A 1 375 ? -23.853 11.460 61.317 1.00 96.75 375 THR A N 1
ATOM 2966 C CA . THR A 1 375 ? -24.486 12.106 62.477 1.00 96.75 375 THR A CA 1
ATOM 2967 C C . THR A 1 375 ? -25.804 11.427 62.854 1.00 96.75 375 THR A C 1
ATOM 2969 O O . THR A 1 375 ? -26.099 11.241 64.040 1.00 96.75 375 THR A O 1
ATOM 2972 N N . TRP A 1 376 ? -26.621 11.059 61.864 1.00 95.94 376 TRP A N 1
ATOM 2973 C CA . TRP A 1 376 ? -27.877 10.348 62.103 1.00 95.94 376 TRP A CA 1
ATOM 2974 C C . TRP A 1 376 ? -27.650 8.942 62.648 1.00 95.94 376 TRP A C 1
ATOM 2976 O O . TRP A 1 376 ? -28.357 8.543 63.575 1.00 95.94 376 TRP A O 1
ATOM 2986 N N . GLU A 1 377 ? -26.643 8.223 62.150 1.00 96.38 377 GLU A N 1
ATOM 2987 C CA . GLU A 1 377 ? -26.279 6.911 62.688 1.00 96.38 377 GLU A CA 1
ATOM 2988 C C . GLU A 1 377 ? -25.834 7.020 64.151 1.00 96.38 377 GLU A C 1
ATOM 2990 O O . GLU A 1 377 ? -26.301 6.256 64.999 1.00 96.38 377 GLU A O 1
ATOM 2995 N N . LEU A 1 378 ? -25.014 8.022 64.492 1.00 96.69 378 LEU A N 1
ATOM 2996 C CA . LEU A 1 378 ? -24.601 8.255 65.877 1.00 96.69 378 LEU A CA 1
ATOM 2997 C C . LEU A 1 378 ? -25.809 8.497 66.796 1.00 96.69 378 LEU A C 1
ATOM 2999 O O . LEU A 1 378 ? -25.926 7.859 67.845 1.00 96.69 378 LEU A O 1
ATOM 3003 N N . LYS A 1 379 ? -26.753 9.350 66.377 1.00 96.38 379 LYS A N 1
ATOM 3004 C CA . LYS A 1 379 ? -28.000 9.593 67.122 1.00 96.38 379 LYS A CA 1
ATOM 3005 C C . LYS A 1 379 ? -28.847 8.329 67.262 1.00 96.38 379 LYS A C 1
ATOM 3007 O O . LYS A 1 379 ? -29.424 8.094 68.322 1.00 96.38 379 LYS A O 1
ATOM 3012 N N . ALA A 1 380 ? -28.924 7.503 66.219 1.00 94.62 380 ALA A N 1
ATOM 3013 C CA . ALA A 1 380 ? -29.646 6.237 66.269 1.00 94.62 380 ALA A CA 1
ATOM 3014 C C . ALA A 1 380 ? -29.010 5.268 67.281 1.00 94.62 380 ALA A C 1
ATOM 3016 O O . ALA A 1 380 ? -29.725 4.621 68.049 1.00 94.62 380 ALA A O 1
ATOM 3017 N N . ILE A 1 381 ? -27.675 5.201 67.336 1.00 94.94 381 ILE A N 1
ATOM 3018 C CA . ILE A 1 381 ? -26.937 4.421 68.340 1.00 94.94 381 ILE A CA 1
ATOM 3019 C C . ILE A 1 381 ? -27.228 4.934 69.757 1.00 94.94 381 ILE A C 1
ATOM 3021 O O . ILE A 1 381 ? -27.494 4.131 70.653 1.00 94.94 381 ILE A O 1
ATOM 3025 N N . GLU A 1 382 ? -27.205 6.249 69.976 1.00 95.44 382 GLU A N 1
ATOM 3026 C CA . GLU A 1 382 ? -27.509 6.850 71.281 1.00 95.44 382 GLU A CA 1
ATOM 3027 C C . GLU A 1 382 ? -28.948 6.572 71.728 1.00 95.44 382 GLU A C 1
ATOM 3029 O O . GLU A 1 382 ? -29.166 6.156 72.868 1.00 95.44 382 GLU A O 1
ATOM 3034 N N . ALA A 1 383 ? -29.919 6.716 70.822 1.00 94.56 383 ALA A N 1
ATOM 3035 C CA . ALA A 1 383 ? -31.321 6.415 71.092 1.00 94.56 383 ALA A CA 1
ATOM 3036 C C . ALA A 1 383 ? -31.531 4.936 71.457 1.00 94.56 383 ALA A C 1
ATOM 3038 O O . ALA A 1 383 ? -32.269 4.638 72.398 1.00 94.56 383 ALA A O 1
ATOM 3039 N N . ARG A 1 384 ? -30.844 4.007 70.770 1.00 94.31 384 ARG A N 1
ATOM 3040 C CA . ARG A 1 384 ? -30.857 2.574 71.119 1.00 94.31 384 ARG A CA 1
ATOM 3041 C C . ARG A 1 384 ? -30.318 2.333 72.533 1.00 94.31 384 ARG A C 1
ATOM 3043 O O . ARG A 1 384 ? -30.992 1.680 73.326 1.00 94.31 384 ARG A O 1
ATOM 3050 N N . ARG A 1 385 ? -29.170 2.925 72.889 1.00 94.19 385 ARG A N 1
ATOM 3051 C CA . ARG A 1 385 ? -28.597 2.803 74.247 1.00 94.19 385 ARG A CA 1
ATOM 3052 C C . ARG A 1 385 ? -29.508 3.375 75.331 1.00 94.19 385 ARG A C 1
ATOM 3054 O O . ARG A 1 385 ? -29.558 2.839 76.437 1.00 94.19 385 ARG A O 1
ATOM 3061 N N . GLU A 1 386 ? -30.189 4.486 75.060 1.00 91.81 386 GLU A N 1
ATOM 3062 C CA . GLU A 1 386 ? -31.124 5.076 76.023 1.00 91.81 386 GLU A CA 1
ATOM 3063 C C . GLU A 1 386 ? -32.376 4.209 76.192 1.00 91.81 386 GLU A C 1
ATOM 3065 O O . GLU A 1 386 ? -32.807 3.964 77.318 1.00 91.81 386 GLU A O 1
ATOM 3070 N N . ALA A 1 387 ? -32.919 3.665 75.098 1.00 90.38 387 ALA A N 1
ATOM 3071 C CA . ALA A 1 387 ? -34.033 2.724 75.157 1.00 90.38 387 ALA A CA 1
ATOM 3072 C C . ALA A 1 387 ? -33.681 1.472 75.981 1.00 90.38 387 ALA A C 1
ATOM 3074 O O . ALA A 1 387 ? -34.471 1.056 76.829 1.00 90.38 387 ALA A O 1
ATOM 3075 N N . GLU A 1 388 ? -32.482 0.910 75.797 1.00 91.62 388 GLU A N 1
ATOM 3076 C CA . GLU A 1 388 ? -31.969 -0.211 76.598 1.00 91.62 388 GLU A CA 1
ATOM 3077 C C . GLU A 1 388 ? -31.848 0.151 78.088 1.00 91.62 388 GLU A C 1
ATOM 3079 O O . GLU A 1 388 ? -32.297 -0.608 78.954 1.00 91.62 388 GLU A O 1
ATOM 3084 N N . ARG A 1 389 ? -31.312 1.339 78.412 1.00 91.31 389 ARG A N 1
ATOM 3085 C CA . ARG A 1 389 ? -31.260 1.852 79.793 1.00 91.31 389 ARG A CA 1
ATOM 3086 C C . ARG A 1 389 ? -32.652 1.957 80.408 1.00 91.31 389 ARG A C 1
ATOM 3088 O O . ARG A 1 389 ? -32.877 1.423 81.495 1.00 91.31 389 ARG A O 1
ATOM 3095 N N . LEU A 1 390 ? -33.600 2.585 79.718 1.00 88.81 390 LEU A N 1
ATOM 3096 C CA . LEU A 1 390 ? -34.978 2.714 80.193 1.00 88.81 390 LEU A CA 1
ATOM 3097 C C . LEU A 1 390 ? -35.652 1.346 80.374 1.00 88.81 390 LEU A C 1
ATOM 3099 O O . LEU A 1 390 ? -36.307 1.126 81.395 1.00 88.81 390 LEU A O 1
ATOM 3103 N N . GLN A 1 391 ? -35.441 0.396 79.457 1.00 83.81 391 GLN A N 1
ATOM 3104 C CA . GLN A 1 391 ? -35.928 -0.980 79.605 1.00 83.81 391 GLN A CA 1
ATOM 3105 C C . GLN A 1 391 ? -35.336 -1.670 80.840 1.00 83.81 391 GLN A C 1
ATOM 3107 O O . GLN A 1 391 ? -36.080 -2.281 81.609 1.00 83.81 391 GLN A O 1
ATOM 3112 N N . SER A 1 392 ? -34.031 -1.520 81.092 1.00 80.56 392 SER A N 1
ATOM 3113 C CA . SER A 1 392 ? -33.369 -2.086 82.277 1.00 80.56 392 SER A CA 1
ATOM 3114 C C . SER A 1 392 ? -33.922 -1.539 83.600 1.00 80.56 392 SER A C 1
ATOM 3116 O O . SER A 1 392 ? -33.927 -2.244 84.606 1.00 80.56 392 SER A O 1
ATOM 3118 N N . ILE A 1 393 ? -34.443 -0.306 83.600 1.00 82.00 393 ILE A N 1
ATOM 3119 C CA . ILE A 1 393 ? -35.079 0.324 84.766 1.00 82.00 393 ILE A CA 1
ATOM 3120 C C . ILE A 1 393 ? -36.551 -0.103 84.885 1.00 82.00 393 ILE A C 1
ATOM 3122 O O . ILE A 1 393 ? -37.064 -0.293 85.993 1.00 82.00 393 ILE A O 1
ATOM 3126 N N . ALA A 1 394 ? -37.251 -0.251 83.759 1.00 73.19 394 ALA A N 1
ATOM 3127 C CA . ALA A 1 394 ? -38.668 -0.600 83.713 1.00 73.19 394 ALA A CA 1
ATOM 3128 C C . ALA A 1 394 ? -38.932 -2.081 84.044 1.00 73.19 394 ALA A C 1
ATOM 3130 O O . ALA A 1 394 ? -39.897 -2.387 84.752 1.00 73.19 394 ALA A O 1
ATOM 3131 N N . LEU A 1 395 ? -38.069 -3.000 83.596 1.00 68.06 395 LEU A N 1
ATOM 3132 C CA . LEU A 1 395 ? -38.219 -4.444 83.815 1.00 68.06 395 LEU A CA 1
ATOM 3133 C C . LEU A 1 395 ? -38.293 -4.808 85.318 1.00 68.06 395 LEU A C 1
ATOM 3135 O O . LEU A 1 395 ? -39.292 -5.419 85.715 1.00 68.06 395 LEU A O 1
ATOM 3139 N N . PRO A 1 396 ? -37.368 -4.368 86.198 1.00 66.88 396 PRO A N 1
ATOM 3140 C CA . PRO A 1 396 ? -37.443 -4.626 87.638 1.00 66.88 396 PRO A CA 1
ATOM 3141 C C . PRO A 1 396 ? -38.659 -3.981 88.311 1.00 66.88 396 PRO A C 1
ATOM 3143 O O . PRO A 1 396 ? -39.262 -4.586 89.198 1.00 66.88 396 PRO A O 1
ATOM 3146 N N . LYS A 1 397 ? -39.058 -2.771 87.885 1.00 62.41 397 LYS A N 1
ATOM 3147 C CA . LYS A 1 397 ? -40.237 -2.070 88.425 1.00 62.41 397 LYS A CA 1
ATOM 3148 C C . LYS A 1 397 ? -41.538 -2.795 88.074 1.00 62.41 397 LYS A C 1
ATOM 3150 O O . LYS A 1 397 ? -42.403 -2.924 88.934 1.00 62.41 397 LYS A O 1
ATOM 3155 N N . SER A 1 398 ? -41.648 -3.341 86.861 1.00 58.47 398 SER A N 1
ATOM 3156 C CA . SER A 1 398 ? -42.796 -4.164 86.456 1.00 58.47 398 SER A CA 1
ATOM 3157 C C . SER A 1 398 ? -42.849 -5.505 87.201 1.00 58.47 398 SER A C 1
ATOM 3159 O O . SER A 1 398 ? -43.925 -5.949 87.594 1.00 58.47 398 SER A O 1
ATOM 3161 N N . HIS A 1 399 ? -41.693 -6.128 87.464 1.00 58.03 399 HIS A N 1
ATOM 3162 C CA . HIS A 1 399 ? -41.605 -7.350 88.264 1.00 58.03 399 HIS A CA 1
ATOM 3163 C C . HIS A 1 399 ? -41.965 -7.102 89.732 1.00 58.03 399 HIS A C 1
ATOM 3165 O O . HIS A 1 399 ? -42.645 -7.933 90.331 1.00 58.03 399 HIS A O 1
ATOM 3171 N N . LYS A 1 400 ? -41.571 -5.955 90.301 1.00 55.88 400 LYS A N 1
ATOM 3172 C CA . LYS A 1 400 ? -41.956 -5.542 91.658 1.00 55.88 400 LYS A CA 1
ATOM 3173 C C . LYS A 1 400 ? -43.460 -5.247 91.757 1.00 55.88 400 LYS A C 1
ATOM 3175 O O . LYS A 1 400 ? -44.112 -5.796 92.637 1.00 55.88 400 LYS A O 1
ATOM 3180 N N . ALA A 1 401 ? -44.025 -4.522 90.789 1.00 55.16 401 ALA A N 1
ATOM 3181 C CA . ALA A 1 401 ? -45.465 -4.251 90.713 1.00 55.16 401 ALA A CA 1
ATOM 3182 C C . ALA A 1 401 ? -46.311 -5.526 90.498 1.00 55.16 401 ALA A C 1
ATOM 3184 O O . ALA A 1 401 ? -47.374 -5.672 91.094 1.00 55.16 401 ALA A O 1
ATOM 3185 N N . LYS A 1 402 ? -45.832 -6.500 89.707 1.00 53.59 402 LYS A N 1
ATOM 3186 C CA . LYS A 1 402 ? -46.489 -7.816 89.562 1.00 53.59 402 LYS A CA 1
ATOM 3187 C C . LYS A 1 402 ? -46.390 -8.675 90.828 1.00 53.59 402 LYS A C 1
ATOM 3189 O O . LYS A 1 402 ? -47.326 -9.413 91.120 1.00 53.59 402 LYS A O 1
ATOM 3194 N N . LYS A 1 403 ? -45.299 -8.581 91.598 1.00 51.28 403 LYS A N 1
ATOM 3195 C CA . LYS A 1 403 ? -45.165 -9.279 92.892 1.00 51.28 403 LYS A CA 1
ATOM 3196 C C . LYS A 1 403 ? -46.102 -8.700 93.958 1.00 51.28 403 LYS A C 1
ATOM 3198 O O . LYS A 1 403 ? -46.638 -9.471 94.741 1.00 51.28 403 LYS A O 1
ATOM 3203 N N . GLU A 1 404 ? -46.331 -7.387 93.937 1.00 50.25 404 GLU A N 1
ATOM 3204 C CA . GLU A 1 404 ? -47.296 -6.691 94.807 1.00 50.25 404 GLU A CA 1
ATOM 3205 C C . GLU A 1 404 ? -48.761 -6.938 94.382 1.00 50.25 404 GLU A C 1
ATOM 3207 O O . GLU A 1 404 ? -49.652 -6.971 95.229 1.00 50.25 404 GLU A O 1
ATOM 3212 N N . HIS A 1 405 ? -49.022 -7.206 93.096 1.00 47.88 405 HIS A N 1
ATOM 3213 C CA . HIS A 1 405 ? -50.350 -7.591 92.597 1.00 47.88 405 HIS A CA 1
ATOM 3214 C C . HIS A 1 405 ? -50.692 -9.079 92.833 1.00 47.88 405 HIS A C 1
ATOM 3216 O O . HIS A 1 405 ? -51.841 -9.406 93.113 1.00 47.88 405 HIS A O 1
ATOM 3222 N N . CYS A 1 406 ? -49.713 -9.994 92.797 1.00 49.34 406 CYS A N 1
ATOM 3223 C CA . CYS A 1 406 ? -49.937 -11.421 93.096 1.00 49.34 406 CYS A CA 1
ATOM 3224 C C . CYS A 1 406 ? -50.050 -11.752 94.600 1.00 49.34 406 CYS A C 1
ATOM 3226 O O . CYS A 1 406 ? -50.352 -12.893 94.941 1.00 49.34 406 CYS A O 1
ATOM 3228 N N . SER A 1 407 ? -49.828 -10.795 95.508 1.00 45.06 407 SER A N 1
ATOM 3229 C CA . SER A 1 407 ? -49.975 -10.988 96.964 1.00 45.06 407 SER A CA 1
ATOM 3230 C C . SER A 1 407 ? -51.393 -10.763 97.506 1.00 45.06 407 SER A C 1
ATOM 3232 O O . SER A 1 407 ? -51.606 -10.866 98.711 1.00 45.06 407 SER A O 1
ATOM 3234 N N . GLY A 1 408 ? -52.381 -10.497 96.651 1.00 48.59 408 GLY A N 1
ATOM 3235 C CA . GLY A 1 408 ? -53.761 -10.333 97.091 1.00 48.59 408 GLY A CA 1
ATOM 3236 C C . GLY A 1 408 ? -54.750 -10.624 95.981 1.00 48.59 408 GLY A C 1
ATOM 3237 O O . GLY A 1 408 ? -55.191 -9.690 95.339 1.00 48.59 408 GLY A O 1
ATOM 3238 N N . ILE A 1 409 ? -55.075 -11.902 95.770 1.00 40.47 409 ILE A N 1
ATOM 3239 C CA . ILE A 1 409 ? -56.391 -12.416 95.349 1.00 40.47 409 ILE A CA 1
ATOM 3240 C C . ILE A 1 409 ? -56.354 -13.943 95.553 1.00 40.47 409 ILE A C 1
ATOM 3242 O O . ILE A 1 409 ? -55.662 -14.672 94.847 1.00 40.47 409 ILE A O 1
ATOM 3246 N N . VAL A 1 410 ? -57.110 -14.418 96.546 1.00 37.78 410 VAL A N 1
ATOM 3247 C CA . VAL A 1 410 ? -57.590 -15.800 96.677 1.00 37.78 410 VAL A CA 1
ATOM 3248 C C . VAL A 1 410 ? -59.108 -15.701 96.664 1.00 37.78 410 VAL A C 1
ATOM 3250 O O . VAL A 1 410 ? -59.663 -15.288 97.673 1.00 37.78 410 VAL A O 1
ATOM 3253 N N . ILE A 1 411 ? -59.768 -16.061 95.558 1.00 36.41 411 ILE A N 1
ATOM 3254 C CA . ILE A 1 411 ? -61.152 -16.570 95.557 1.00 36.41 411 ILE A CA 1
ATOM 3255 C C . ILE A 1 411 ? -61.282 -17.614 94.439 1.00 36.41 411 ILE A C 1
ATOM 3257 O O . ILE A 1 411 ? -60.809 -17.428 93.319 1.00 36.41 411 ILE A O 1
ATOM 3261 N N . SER A 1 412 ? -61.921 -18.723 94.796 1.00 31.11 412 SER A N 1
ATOM 3262 C CA . SER A 1 412 ? -62.058 -19.976 94.060 1.00 31.11 412 SER A CA 1
ATOM 3263 C C . SER A 1 412 ? -63.431 -20.099 93.361 1.00 31.11 412 SER A C 1
ATOM 3265 O O . SER A 1 412 ? -64.432 -19.922 94.042 1.00 31.11 412 SER A O 1
ATOM 3267 N N . ILE A 1 413 ? -63.434 -20.530 92.077 1.00 34.75 413 ILE A N 1
ATOM 3268 C CA . ILE A 1 413 ? -64.267 -21.612 91.448 1.00 34.75 413 ILE A CA 1
ATOM 3269 C C . ILE A 1 413 ? -65.796 -21.322 91.236 1.00 34.75 413 ILE A C 1
ATOM 3271 O O . ILE A 1 413 ? -66.401 -20.751 92.135 1.00 34.75 413 ILE A O 1
ATOM 3275 N N . PRO A 1 414 ? -66.470 -21.708 90.101 1.00 41.28 414 PRO A N 1
ATOM 3276 C CA . PRO A 1 414 ? -66.428 -23.042 89.473 1.00 41.28 414 PRO A CA 1
ATOM 3277 C C . PRO A 1 414 ? -66.370 -23.203 87.939 1.00 41.28 414 PRO A C 1
ATOM 3279 O O . PRO A 1 414 ? -66.588 -22.295 87.145 1.00 41.28 414 PRO A O 1
ATOM 3282 N N . MET A 1 415 ? -66.063 -24.461 87.594 1.00 33.22 415 MET A N 1
ATOM 3283 C CA . MET A 1 415 ? -65.909 -25.112 86.290 1.00 33.22 415 MET A CA 1
ATOM 3284 C C . MET A 1 415 ? -67.208 -25.200 85.467 1.00 33.22 415 MET A C 1
ATOM 3286 O O . MET A 1 415 ? -68.246 -25.572 86.005 1.00 33.22 415 MET A O 1
ATOM 3290 N N . ASN A 1 416 ? -67.101 -25.034 84.142 1.00 32.34 416 ASN A N 1
ATOM 3291 C CA . ASN A 1 416 ? -67.535 -26.055 83.175 1.00 32.34 416 ASN A CA 1
ATOM 3292 C C . ASN A 1 416 ? -66.922 -25.824 81.774 1.00 32.34 416 ASN A C 1
ATOM 3294 O O . ASN A 1 416 ? -66.921 -24.715 81.248 1.00 32.34 416 ASN A O 1
ATOM 3298 N N . LEU A 1 417 ? -66.367 -26.910 81.229 1.00 32.12 417 LEU A N 1
ATOM 3299 C CA . LEU A 1 417 ? -65.726 -27.121 79.913 1.00 32.12 417 LEU A CA 1
ATOM 3300 C C . LEU A 1 417 ? -66.774 -27.216 78.763 1.00 32.12 417 LEU A C 1
ATOM 3302 O O . LEU A 1 417 ? -67.953 -27.270 79.117 1.00 32.12 417 LEU A O 1
ATOM 3306 N N . PRO A 1 418 ? -66.440 -27.312 77.436 1.00 45.28 418 PRO A N 1
ATOM 3307 C CA . PRO A 1 418 ? -65.300 -28.039 76.809 1.00 45.28 418 PRO A CA 1
ATOM 3308 C C . PRO A 1 418 ? -64.556 -27.312 75.640 1.00 45.28 418 PRO A C 1
ATOM 3310 O O . PRO A 1 418 ? -65.116 -26.466 74.960 1.00 45.28 418 PRO A O 1
ATOM 3313 N N . LEU A 1 419 ? -63.218 -27.420 75.546 1.00 32.84 419 LEU A N 1
ATOM 3314 C CA . LEU A 1 419 ? -62.355 -28.290 74.692 1.00 32.84 419 LEU A CA 1
ATOM 3315 C C . LEU A 1 419 ? -62.182 -27.935 73.188 1.00 32.84 419 LEU A C 1
ATOM 3317 O O . LEU A 1 419 ? -63.147 -27.856 72.441 1.00 32.84 419 LEU A O 1
ATOM 3321 N N . CYS A 1 420 ? -60.889 -27.922 72.796 1.00 28.98 420 CYS A N 1
ATOM 3322 C CA . CYS A 1 420 ? -60.242 -28.090 71.467 1.00 28.98 420 CYS A CA 1
ATOM 3323 C C . CYS A 1 420 ? -60.260 -26.894 70.474 1.00 28.98 420 CYS A C 1
ATOM 3325 O O . CYS A 1 420 ? -61.304 -26.560 69.938 1.00 28.98 420 CYS A O 1
ATOM 3327 N N . TRP A 1 421 ? -59.167 -26.112 70.313 1.00 28.83 421 TRP A N 1
ATOM 3328 C CA . TRP A 1 421 ? -57.943 -26.297 69.462 1.00 28.83 421 TRP A CA 1
ATOM 3329 C C . TRP A 1 421 ? -58.178 -26.162 67.930 1.00 28.83 421 TRP A C 1
ATOM 3331 O O . TRP A 1 421 ? -59.214 -26.623 67.469 1.00 28.83 421 TRP A O 1
ATOM 3341 N N . PRO A 1 422 ? -57.185 -25.763 67.088 1.00 49.22 422 PRO A N 1
ATOM 3342 C CA . PRO A 1 422 ? -56.049 -24.836 67.289 1.00 49.22 422 PRO A CA 1
ATOM 3343 C C . PRO A 1 422 ? -55.675 -23.962 66.038 1.00 49.22 422 PRO A C 1
ATOM 3345 O O . PRO A 1 422 ? -56.192 -24.155 64.947 1.00 49.22 422 PRO A O 1
ATOM 3348 N N . MET A 1 423 ? -54.672 -23.078 66.212 1.00 30.36 423 MET A N 1
ATOM 3349 C CA . MET A 1 423 ? -53.628 -22.632 65.246 1.00 30.36 423 MET A CA 1
ATOM 3350 C C . MET A 1 423 ? -53.992 -22.090 63.842 1.00 30.36 423 MET A C 1
ATOM 3352 O O . MET A 1 423 ? -54.494 -22.819 62.994 1.00 30.36 423 MET A O 1
ATOM 3356 N N . LYS A 1 424 ? -53.431 -20.913 63.498 1.00 29.58 424 LYS A N 1
ATOM 3357 C CA . LYS A 1 424 ? -52.276 -20.799 62.567 1.00 29.58 424 LYS A CA 1
ATOM 3358 C C . LYS A 1 424 ? -51.739 -19.361 62.438 1.00 29.58 424 LYS A C 1
ATOM 3360 O O . LYS A 1 424 ? -52.484 -18.427 62.172 1.00 29.58 424 LYS A O 1
ATOM 3365 N N . LEU A 1 425 ? -50.416 -19.234 62.585 1.00 39.59 425 LEU A N 1
ATOM 3366 C CA . LEU A 1 425 ? -49.583 -18.207 61.948 1.00 39.59 425 LEU A CA 1
ATOM 3367 C C . LEU A 1 425 ? -49.429 -18.539 60.455 1.00 39.59 425 LEU A C 1
ATOM 3369 O O . LEU A 1 425 ? -49.160 -19.699 60.159 1.00 39.59 425 LEU A O 1
ATOM 3373 N N . THR A 1 426 ? -49.462 -17.524 59.586 1.00 30.31 426 THR A N 1
ATOM 3374 C CA . THR A 1 426 ? -48.747 -17.400 58.286 1.00 30.31 426 THR A CA 1
ATOM 3375 C C . THR A 1 426 ? -48.953 -15.954 57.807 1.00 30.31 426 THR A C 1
ATOM 3377 O O . THR A 1 426 ? -50.089 -15.503 57.745 1.00 30.31 426 THR A O 1
ATOM 3380 N N . SER A 1 427 ? -47.934 -15.093 57.756 1.00 32.12 427 SER A N 1
ATOM 3381 C CA . SER A 1 427 ? -46.962 -14.880 56.664 1.00 32.12 427 SER A CA 1
ATOM 3382 C C . SER A 1 427 ? -47.553 -14.416 55.323 1.00 32.12 427 SER A C 1
ATOM 3384 O O . SER A 1 427 ? -48.286 -15.169 54.694 1.00 32.12 427 SER A O 1
ATOM 3386 N N . ALA A 1 428 ? -47.040 -13.261 54.873 1.00 32.81 428 ALA A N 1
ATOM 3387 C CA . ALA A 1 428 ? -46.852 -12.798 53.491 1.00 32.81 428 ALA A CA 1
ATOM 3388 C C . ALA A 1 428 ? -48.086 -12.454 52.635 1.00 32.81 428 ALA A C 1
ATOM 3390 O O . ALA A 1 428 ? -48.964 -13.282 52.450 1.00 32.81 428 ALA A O 1
ATOM 3391 N N . THR A 1 429 ? -48.091 -11.240 52.059 1.00 31.61 429 THR A N 1
ATOM 3392 C CA . THR A 1 429 ? -47.829 -10.918 50.626 1.00 31.61 429 THR A CA 1
ATOM 3393 C C . THR A 1 429 ? -48.145 -9.424 50.399 1.00 31.61 429 THR A C 1
ATOM 3395 O O . THR A 1 429 ? -49.164 -8.957 50.888 1.00 31.61 429 THR A O 1
ATOM 3398 N N . AL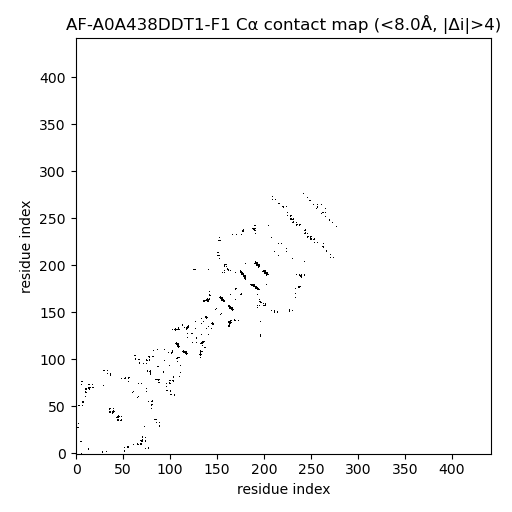A A 1 430 ? -47.193 -8.597 49.930 1.00 32.00 430 ALA A N 1
ATOM 3399 C CA . ALA A 1 430 ? -46.992 -8.182 48.520 1.00 32.00 430 ALA A CA 1
ATOM 3400 C C . ALA A 1 430 ? -48.187 -7.358 47.966 1.00 32.00 430 ALA A C 1
ATOM 3402 O O . ALA A 1 430 ? -49.320 -7.772 48.136 1.00 32.00 430 ALA A O 1
ATOM 3403 N N . ALA A 1 431 ? -48.072 -6.230 47.259 1.00 32.22 431 ALA A N 1
ATOM 3404 C CA . ALA A 1 431 ? -46.969 -5.532 46.600 1.00 32.22 431 ALA A CA 1
ATOM 3405 C C . ALA A 1 431 ? -47.512 -4.211 45.963 1.00 32.22 431 ALA A C 1
ATOM 3407 O O . ALA A 1 431 ? -48.710 -3.952 46.049 1.00 32.22 431 ALA A O 1
ATOM 3408 N N . TRP A 1 432 ? -46.623 -3.489 45.254 1.00 28.30 432 TRP A N 1
ATOM 3409 C CA . TRP A 1 432 ? -46.860 -2.571 44.108 1.00 28.30 432 TRP A CA 1
ATOM 3410 C C . TRP A 1 432 ? -46.942 -1.038 44.339 1.00 28.30 432 TRP A C 1
ATOM 3412 O O . TRP A 1 432 ? -48.001 -0.530 44.672 1.00 28.30 432 TRP A O 1
ATOM 3422 N N . LEU A 1 433 ? -45.795 -0.367 44.062 1.00 31.75 433 LEU A N 1
ATOM 3423 C CA . LEU A 1 433 ? -45.507 0.794 43.155 1.00 31.75 433 LEU A CA 1
ATOM 3424 C C . LEU A 1 433 ? -46.365 2.096 43.200 1.00 31.75 433 LEU A C 1
ATOM 3426 O O . LEU A 1 433 ? -47.476 2.050 43.710 1.00 31.75 433 LEU A O 1
ATOM 3430 N N . PRO A 1 434 ? -45.943 3.246 42.594 1.00 39.44 434 PRO A N 1
ATOM 3431 C CA . PRO A 1 434 ? -44.716 3.551 41.830 1.00 39.44 434 PRO A CA 1
ATOM 3432 C C . PRO A 1 434 ? -43.940 4.819 42.267 1.00 39.44 434 PRO A C 1
ATOM 3434 O O . PRO A 1 434 ? -44.421 5.685 42.994 1.00 39.44 434 PRO A O 1
ATOM 3437 N N . TRP A 1 435 ? -42.714 4.902 41.748 1.00 39.47 435 TRP A N 1
ATOM 3438 C CA . TRP A 1 435 ? -41.925 6.119 41.581 1.00 39.47 435 TRP A CA 1
ATOM 3439 C C . TRP A 1 435 ? -42.584 7.012 40.528 1.00 39.47 435 TRP A C 1
ATOM 3441 O O . TRP A 1 435 ? -42.878 6.506 39.454 1.00 39.47 435 TRP A O 1
ATOM 3451 N N . ASP A 1 436 ? -42.817 8.281 40.853 1.00 31.22 436 ASP A N 1
ATOM 3452 C CA . ASP A 1 436 ? -42.763 9.446 39.954 1.00 31.22 436 ASP A CA 1
ATOM 3453 C C . ASP A 1 436 ? -43.356 10.641 40.702 1.00 31.22 436 ASP A C 1
ATOM 3455 O O . ASP A 1 436 ? -44.487 10.563 41.156 1.00 31.22 436 ASP A O 1
ATOM 3459 N N . TYR A 1 437 ? -42.559 11.696 40.887 1.00 30.23 437 TYR A N 1
ATOM 3460 C CA . TYR A 1 437 ? -42.922 13.120 41.018 1.00 30.23 437 TYR A CA 1
ATOM 3461 C C . TYR A 1 437 ? -41.743 13.852 41.672 1.00 30.23 437 TYR A C 1
ATOM 3463 O O . TYR A 1 437 ? -41.763 14.154 42.859 1.00 30.23 437 TYR A O 1
ATOM 3471 N N . PHE A 1 438 ? -40.704 14.142 40.890 1.00 32.75 438 PHE A N 1
ATOM 3472 C CA . PHE A 1 438 ? -39.918 15.363 41.068 1.00 32.75 438 PHE A CA 1
ATOM 3473 C C . PHE A 1 438 ? -39.484 15.852 39.687 1.00 32.75 438 PHE A C 1
ATOM 3475 O O . PHE A 1 438 ? -38.547 15.351 39.072 1.00 32.75 438 PHE A O 1
ATOM 3482 N N . THR A 1 439 ? -40.257 16.810 39.193 1.00 31.80 439 THR A N 1
ATOM 3483 C CA . THR A 1 439 ? -39.940 17.685 38.071 1.00 31.80 439 THR A CA 1
ATOM 3484 C C . THR A 1 439 ? -38.719 18.527 38.429 1.00 31.80 439 THR A C 1
ATOM 3486 O O . THR A 1 439 ? -38.743 19.239 39.432 1.00 31.80 439 THR A O 1
ATOM 3489 N N . TRP A 1 440 ? -37.672 18.457 37.611 1.00 34.00 440 TRP A N 1
ATOM 3490 C CA . TRP A 1 440 ? -36.596 19.444 37.595 1.00 34.00 440 TRP A CA 1
ATOM 3491 C C . TRP A 1 440 ? -36.892 20.423 36.457 1.00 34.00 440 TRP A C 1
ATOM 3493 O O . TRP A 1 440 ? -36.801 20.056 35.287 1.00 34.00 440 TRP A O 1
ATOM 3503 N N . GLU A 1 441 ? -37.297 21.643 36.806 1.00 34.44 441 GLU A N 1
ATOM 3504 C CA . GLU A 1 441 ? -37.247 22.802 35.915 1.00 34.44 441 GLU A CA 1
ATOM 3505 C C . GLU A 1 441 ? -36.101 23.717 36.369 1.00 34.44 441 GLU A C 1
ATOM 3507 O O . GLU A 1 441 ? -36.043 24.076 37.545 1.00 34.44 441 GLU A O 1
ATOM 3512 N N . ALA A 1 442 ? -35.272 24.072 35.377 1.00 39.97 442 ALA A N 1
ATOM 3513 C CA . ALA A 1 442 ? -34.183 25.059 35.308 1.00 39.97 442 ALA A CA 1
ATOM 3514 C C . ALA A 1 442 ? -32.939 24.852 36.188 1.00 39.97 442 ALA A C 1
ATOM 3516 O O . ALA A 1 442 ? -32.969 25.187 37.392 1.00 39.97 442 ALA A O 1
#

=== Feature glossary ===
Legend for the data blocks above and below:

— What the protein is —

The amino-acid sequence is the protein's primary structure: the linear order of residues from the N-terminus to the C-terminus, written in one-letter code. Everything else here — the 3D coordinates, the secondary structure, the domain annotations — is ultimately a consequence of this string.

Functional annotations link the protein to curated databases. InterPro entries identify conserved domains and families by matching the sequence against member-database signatures (Pfam, PROSITE, CDD, …). Gene Ontology (GO) terms describe molecular function, biological process, and cellular component in a controlled vocabulary. CATH places the structure in a hierarchical fold classification (Class/Architecture/Topology/Homologous-superfamily). The organism is the source species.

— Where its atoms are —

Atomic coordinates in PDBx/mmCIF format — the same representation the Protein Data Bank distributes. Each line of the _atom_site loop places one backbone atom in Cartesian space (units: ångströms, origin: arbitrary).

The six renders are orthographic views along the three Cartesian axes in both directions. Representation (cartoon, sticks, or surface) and color scheme (sequence-rainbow or by-chain) vary across proteins so the training set covers all the common visualization conventions.

— Local backbone conformation —

Eight-state secondary structure (DSSP): H is the canonical α-helix, G the tighter 3₁₀-helix, I the wider π-helix; E/B are β-structure, T and S are turns and bends, and '-' is everything else. DSSP derives these from the pattern of main-chain N–H···O=C hydrogen bonds, not from the sequence.

Three-state secondary structure (P-SEA) collapses the eight DSSP classes into helix (a), strand (b), and coil (c). P-SEA assigns these from Cα geometry alone — distances and angles — without requiring backbone oxygens, so it works on any Cα trace.

φ (phi) and ψ (psi) are the two rotatable backbone dihedrals per residue: φ is the C(i-1)–N–Cα–C torsion, ψ is the N–Cα–C–N(i+1) torsion, both in degrees on (−180°, 180°]. α-helical residues cluster near (−60°, −45°); β-strand residues near (−120°, +130°). A Ramachandran plot is simply a scatter of (φ, ψ) for every residue.

— Global shape and packing —

The geometric summary reports three shape descriptors. Rg (radius of gyration) measures how spread out the Cα atoms are about their centre of mass; compact globular proteins have small Rg, elongated or unfolded ones large. Cα contacts (<8 Å, |i−j|>4) count long-range residue pairs in spatial proximity — high for tightly packed folds, near zero for rods or random coil. The bounding-box extents give the protein's footprint along x, y, z in Å.

SASA measures how much of the protein is reachable by solvent. It is computed by rolling a water-sized probe over the atomic surface and summing the exposed area (Å²). Per-residue SASA distinguishes core (buried, low SASA) from surface (exposed, high SASA) residues; total SASA is a whole-molecule size measure.

Plot images: a contact map (which residues are close in 3D, as an N×N binary image), a Ramachandran scatter (backbone torsion angles, revealing secondary-structure composition at a glance), and — for AlphaFold structures — a PAE heatmap (pairwise prediction confidence).

— Structural neighborhood —

A 3Di character summarizes, for each residue, the relative orientation of the Cα frame of its nearest spatial neighbor. Because it encodes fold topology rather than chemistry, 3Di alignments detect remote structural similarity that sequence alignment misses.

The Foldseek neighbor list gives the closest experimentally determined structures in the PDB, ranked by structural alignment. TM-score near 1 means near-identical fold; near 0.3 means only rough topology match. This is how one finds what a novel AlphaFold prediction most resembles in the solved-structure universe.

— Confidence and disorder —

For AlphaFold models, the B-factor field carries pLDDT — the model's own estimate of local accuracy on a 0–100 scale. Regions with pLDDT<50 should be treated as essentially unmodeled; they often correspond to intrinsically disordered segments.

Crystallographic B-factors measure how much each atom's electron density is smeared out, in Å². They rise in mobile loops and surface residues and fall in the buried interior. In AlphaFold models this column is repurposed to hold pLDDT instead.

Predicted Aligned Error (PAE) is an AlphaFold confidence matrix: entry (i, j) is the expected error in the position of residue j, in ångströms, when the prediction is superimposed on the true structure at residue i. Low PAE within a block of residues means that block is internally rigid and well-predicted; high PAE between two blocks means their relative placement is uncertain even if each block individually is confident.